Protein AF-A0A9E7K4R5-F1 (afdb_monomer_lite)

Sequence (535 aa):
MASSSKSHRPRSKRDDDSDEEGVRGGAASLPDLLHFCSRAETLISELLCLSDRVPPEFLNPHFESVLFDLRYFDSPSMFESRIEGNIRLEALEDQLRESCSAFMHRFFLLANGAVVYHMELLKYLNELQEGLYVQCTLDRVLDDECGRQLLAESIQLFGCLLLLVEHRMGGFLREKILVAYLRYTHCFDYPNIKQICSFCRAHRPISDKILDVSPLSLRSAIILIEKPEYILARFPFPKLVVDAIISRLRSDDLYDQACHYPDPQHRTVALSLQARYLYILLLYSTEFLHDGFVMREIVDRFFKDHWVVPIFLHYAVDLLASWDAYKEAKLSISSCHSPTLIRDRCHNHCSKVRHILSKIDLVLTGSVLTKDYVLDRFQNLLSLVRNCNVALRWLLLHRISIERKFREIVTSVGISEQVDDDCLLVLLLKTSQLEFKVKELIVELLENKEALWNEKKHGASECIEELSGHCSGSWASPCKTKNESLKDWFGKLSQEVCLLDHRRAGTSGRIIYRMISTLKDIEKFHQGRSYHPEG

pLDDT: mean 86.31, std 18.22, range [25.7, 98.62]

Structure (mmCIF, N/CA/C/O backbone):
data_AF-A0A9E7K4R5-F1
#
_entry.id   AF-A0A9E7K4R5-F1
#
loop_
_atom_site.group_PDB
_atom_site.id
_atom_site.type_symbol
_atom_site.label_atom_id
_atom_site.label_alt_id
_atom_site.label_comp_id
_atom_site.label_asym_id
_atom_site.label_entity_id
_atom_site.label_seq_id
_atom_site.pdbx_PDB_ins_code
_atom_site.Cartn_x
_atom_site.Cartn_y
_atom_site.Cartn_z
_atom_site.occupancy
_atom_site.B_iso_or_equiv
_atom_site.auth_seq_id
_atom_site.auth_comp_id
_atom_site.auth_asym_id
_atom_site.auth_atom_id
_atom_site.pdbx_PDB_model_num
ATOM 1 N N . MET A 1 1 ? -83.784 -5.265 12.828 1.00 33.12 1 MET A N 1
ATOM 2 C CA . MET A 1 1 ? -84.070 -6.717 12.842 1.00 33.12 1 MET A CA 1
ATOM 3 C C . MET A 1 1 ? -82.719 -7.418 12.957 1.00 33.12 1 MET A C 1
ATOM 5 O O . MET A 1 1 ? -81.919 -7.257 12.053 1.00 33.12 1 MET A O 1
ATOM 9 N N . ALA A 1 2 ? -82.272 -7.759 14.174 1.00 26.92 2 ALA A N 1
ATOM 10 C CA . ALA A 1 2 ? -82.292 -9.130 14.730 1.00 26.92 2 ALA A CA 1
ATOM 11 C C . ALA A 1 2 ? -81.612 -10.145 13.777 1.00 26.92 2 ALA A C 1
ATOM 13 O O . ALA A 1 2 ? -82.025 -10.228 12.633 1.00 26.92 2 ALA A O 1
ATOM 14 N N . SER A 1 3 ? -80.604 -10.956 14.117 1.00 26.20 3 SER A N 1
ATOM 15 C CA . SER A 1 3 ? -80.018 -11.367 15.399 1.00 26.20 3 SER A CA 1
ATOM 16 C C . SER A 1 3 ? -78.830 -12.332 15.152 1.00 26.20 3 SER A C 1
ATOM 18 O O . SER A 1 3 ? -78.913 -13.162 14.259 1.00 26.20 3 SER A O 1
ATOM 20 N N . SER A 1 4 ? -77.826 -12.285 16.039 1.00 27.25 4 SER A N 1
ATOM 21 C CA . SER A 1 4 ? -77.068 -13.411 16.646 1.00 27.25 4 SER A CA 1
ATOM 22 C C . SER A 1 4 ? -76.017 -14.262 15.876 1.00 27.25 4 SER A C 1
ATOM 24 O O . SER A 1 4 ? -76.333 -15.167 15.118 1.00 27.25 4 SER A O 1
ATOM 26 N N . SER A 1 5 ? -74.746 -14.010 16.240 1.00 27.89 5 SER A N 1
ATOM 27 C CA . SER A 1 5 ? -73.741 -14.879 16.917 1.00 27.89 5 SER A CA 1
ATOM 28 C C . SER A 1 5 ? -73.332 -16.288 16.413 1.00 27.89 5 SER A C 1
ATOM 30 O O . SER A 1 5 ? -74.129 -17.216 16.486 1.00 27.89 5 SER A O 1
ATOM 32 N N . LYS A 1 6 ? -72.009 -16.473 16.168 1.00 28.70 6 LYS A N 1
ATOM 33 C CA . LYS A 1 6 ? -71.034 -17.472 16.742 1.00 28.70 6 LYS A CA 1
ATOM 34 C C . LYS A 1 6 ? -69.851 -17.704 15.761 1.00 28.70 6 LYS A C 1
ATOM 36 O O . LYS A 1 6 ? -70.073 -18.061 14.618 1.00 28.70 6 LYS A O 1
ATOM 41 N N . SER A 1 7 ? -68.616 -17.281 16.068 1.00 28.72 7 SER A N 1
ATOM 42 C CA . SER A 1 7 ? -67.512 -18.020 16.739 1.00 28.72 7 SER A CA 1
ATOM 43 C C . SER A 1 7 ? -67.008 -19.289 16.020 1.00 28.72 7 SER A C 1
ATOM 45 O O . SER A 1 7 ? -67.707 -20.292 16.071 1.00 28.72 7 SER A O 1
ATOM 47 N N . HIS A 1 8 ? -65.771 -19.262 15.479 1.00 25.70 8 HIS A N 1
ATOM 48 C CA . HIS A 1 8 ? -64.691 -20.266 15.681 1.00 25.70 8 HIS A CA 1
ATOM 49 C C . HIS A 1 8 ? -63.391 -19.905 14.902 1.00 25.70 8 HIS A C 1
ATOM 51 O O . HIS A 1 8 ? -63.406 -19.722 13.689 1.00 25.70 8 HIS A O 1
ATOM 57 N N . ARG A 1 9 ? -62.249 -19.813 15.610 1.00 28.19 9 ARG A N 1
ATOM 58 C CA . ARG A 1 9 ? -60.859 -19.988 15.090 1.00 28.19 9 ARG A CA 1
ATOM 59 C C . ARG A 1 9 ? -60.558 -21.511 15.041 1.00 28.19 9 ARG A C 1
ATOM 61 O O . ARG A 1 9 ? -61.267 -22.204 15.768 1.00 28.19 9 ARG A O 1
ATOM 68 N N . PRO A 1 10 ? -59.541 -22.064 14.322 1.00 30.25 10 PRO A N 1
ATOM 69 C CA . PRO A 1 10 ? -58.204 -21.491 14.058 1.00 30.25 10 PRO A CA 1
ATOM 70 C C . PRO A 1 10 ? -57.603 -21.756 12.647 1.00 30.25 10 PRO A C 1
ATOM 72 O O . PRO A 1 10 ? -58.061 -22.611 11.899 1.00 30.25 10 PRO A O 1
ATOM 75 N N . ARG A 1 11 ? -56.520 -21.045 12.287 1.00 26.56 11 ARG A N 1
ATOM 76 C CA . ARG A 1 11 ? -55.648 -21.387 11.142 1.00 26.56 11 ARG A CA 1
ATOM 77 C C . ARG A 1 11 ? -54.424 -22.154 11.651 1.00 26.56 11 ARG A C 1
ATOM 79 O O . ARG A 1 11 ? -53.663 -21.600 12.441 1.00 26.56 11 ARG A O 1
ATOM 86 N N . SER A 1 12 ? -54.234 -23.389 11.182 1.00 27.08 12 SER A N 1
ATOM 87 C CA . SER A 1 12 ? -52.977 -24.138 11.292 1.00 27.08 12 SER A CA 1
ATOM 88 C C . SER A 1 12 ? -52.332 -24.316 9.915 1.00 27.08 12 SER A C 1
ATOM 90 O O . SER A 1 12 ? -53.032 -24.637 8.958 1.00 27.08 12 SER A O 1
ATOM 92 N N . LYS A 1 13 ? -51.009 -24.119 9.889 1.00 33.62 13 LYS A N 1
ATOM 93 C CA . LYS A 1 13 ? -49.960 -24.635 8.987 1.00 33.62 13 LYS A CA 1
ATOM 94 C C . LYS A 1 13 ? -50.365 -25.274 7.649 1.00 33.62 13 LYS A C 1
ATOM 96 O O . LYS A 1 13 ? -51.019 -26.314 7.651 1.00 33.62 13 LYS A O 1
ATOM 101 N N . ARG A 1 14 ? -49.771 -24.760 6.566 1.00 25.95 14 ARG A N 1
ATOM 102 C CA . ARG A 1 14 ? -49.049 -25.558 5.559 1.00 25.95 14 ARG A CA 1
ATOM 103 C C . ARG A 1 14 ? -47.817 -24.784 5.098 1.00 25.95 14 ARG A C 1
ATOM 105 O O . ARG A 1 14 ? -47.942 -23.619 4.727 1.00 25.95 14 ARG A O 1
ATOM 112 N N . ASP A 1 15 ? -46.682 -25.454 5.223 1.00 30.66 15 ASP A N 1
ATOM 113 C CA . ASP A 1 15 ? -45.460 -25.226 4.464 1.00 30.66 15 ASP A CA 1
ATOM 114 C C . ASP A 1 15 ? -45.739 -25.524 2.979 1.00 30.66 15 ASP A C 1
ATOM 116 O O . ASP A 1 15 ? -46.590 -26.368 2.691 1.00 30.66 15 ASP A O 1
ATOM 120 N N . ASP A 1 16 ? -45.084 -24.797 2.077 1.00 28.03 16 ASP A N 1
ATOM 121 C CA . ASP A 1 16 ? -44.439 -25.353 0.878 1.00 28.03 16 ASP A CA 1
ATOM 122 C C . ASP A 1 16 ? -43.730 -24.221 0.119 1.00 28.03 16 ASP A C 1
ATOM 124 O O . ASP A 1 16 ? -44.355 -23.318 -0.439 1.00 28.03 16 ASP A O 1
ATOM 128 N N . ASP A 1 17 ? -42.404 -24.263 0.237 1.00 34.12 17 ASP A N 1
ATOM 129 C CA . ASP A 1 17 ? -41.385 -24.030 -0.784 1.00 34.12 17 ASP A CA 1
ATOM 130 C C . ASP A 1 17 ? -41.803 -23.292 -2.064 1.00 34.12 17 ASP A C 1
ATOM 132 O O . ASP A 1 17 ? -42.480 -23.824 -2.945 1.00 34.12 17 ASP A O 1
ATOM 136 N N . SER A 1 18 ? -41.256 -22.087 -2.217 1.00 29.83 18 SER A N 1
ATOM 137 C CA . SER A 1 18 ? -41.030 -21.482 -3.526 1.00 29.83 18 SER A CA 1
ATOM 138 C C . SER A 1 18 ? -39.780 -20.598 -3.476 1.00 29.83 18 SER A C 1
ATOM 140 O O . SER A 1 18 ? -39.828 -19.453 -3.025 1.00 29.83 18 SER A O 1
ATOM 142 N N . ASP A 1 19 ? -38.680 -21.202 -3.925 1.00 31.92 19 ASP A N 1
ATOM 143 C CA . ASP A 1 19 ? -37.613 -20.624 -4.746 1.00 31.92 19 ASP A CA 1
ATOM 144 C C . ASP A 1 19 ? -36.792 -19.449 -4.181 1.00 31.92 19 ASP A C 1
ATOM 146 O O . ASP A 1 19 ? -36.847 -18.312 -4.654 1.00 31.92 19 ASP A O 1
ATOM 150 N N . GLU A 1 20 ? -35.885 -19.772 -3.253 1.00 32.44 20 GLU A N 1
ATOM 151 C CA . GLU A 1 20 ? -34.624 -19.040 -3.062 1.00 32.44 20 GLU A CA 1
ATOM 152 C C . GLU A 1 20 ? -33.594 -19.422 -4.154 1.00 32.44 20 GLU A C 1
ATOM 154 O O . GLU A 1 20 ? -32.567 -20.035 -3.878 1.00 32.44 20 GLU A O 1
ATOM 159 N N . GLU A 1 21 ? -33.829 -19.046 -5.415 1.00 31.00 21 GLU A N 1
ATOM 160 C CA . GLU A 1 21 ? -32.814 -19.158 -6.491 1.00 31.00 21 GLU A CA 1
ATOM 161 C C . GLU A 1 21 ? -32.497 -17.812 -7.177 1.00 31.00 21 GLU A C 1
ATOM 163 O O . GLU A 1 21 ? -31.990 -17.750 -8.293 1.00 31.00 21 GLU A O 1
ATOM 168 N N . GLY A 1 22 ? -32.730 -16.692 -6.483 1.00 31.98 22 GLY A N 1
ATOM 169 C CA . GLY A 1 22 ? -32.529 -15.343 -7.034 1.00 31.98 22 GLY A CA 1
ATOM 170 C C . GLY A 1 22 ? -31.204 -14.628 -6.720 1.00 31.98 22 GLY A C 1
ATOM 171 O O . GLY A 1 22 ? -31.008 -13.524 -7.219 1.00 31.98 22 GLY A O 1
ATOM 172 N N . VAL A 1 23 ? -30.299 -15.175 -5.892 1.00 36.19 23 VAL A N 1
ATOM 173 C CA . VAL A 1 23 ? -29.215 -14.360 -5.269 1.00 36.19 23 VAL A CA 1
ATOM 174 C C . VAL A 1 23 ? -27.778 -14.791 -5.632 1.00 36.19 23 VAL A C 1
ATOM 176 O O . VAL A 1 23 ? -26.814 -14.138 -5.250 1.00 36.19 23 VAL A O 1
ATOM 179 N N . ARG A 1 24 ? -27.566 -15.829 -6.450 1.00 36.72 24 ARG A N 1
ATOM 180 C CA . ARG A 1 24 ? -26.204 -16.338 -6.757 1.00 36.72 24 ARG A CA 1
ATOM 181 C C . ARG A 1 24 ? -25.500 -15.730 -7.984 1.00 36.72 24 ARG A C 1
ATOM 183 O O . ARG A 1 24 ? -24.542 -16.311 -8.479 1.00 36.72 24 ARG A O 1
ATOM 190 N N . GLY A 1 25 ? -25.914 -14.552 -8.453 1.00 40.31 25 GLY A N 1
ATOM 191 C CA . GLY A 1 25 ? -25.295 -13.886 -9.613 1.00 40.31 25 GLY A CA 1
ATOM 192 C C . GLY A 1 25 ? -24.041 -13.043 -9.321 1.00 40.31 25 GLY A C 1
ATOM 193 O O . GLY A 1 25 ? -23.308 -12.723 -10.249 1.00 40.31 25 GLY A O 1
ATOM 194 N N . GLY A 1 26 ? -23.775 -12.677 -8.059 1.00 42.78 26 GLY A N 1
ATOM 195 C CA . GLY A 1 26 ? -22.665 -11.772 -7.696 1.00 42.78 26 GLY A CA 1
ATOM 196 C C . GLY A 1 26 ? -21.282 -12.430 -7.579 1.00 42.78 26 GLY A C 1
ATOM 197 O O . GLY A 1 26 ? -20.271 -11.742 -7.515 1.00 42.78 26 GLY A O 1
ATOM 198 N N . ALA A 1 27 ? -21.211 -13.763 -7.563 1.00 48.91 27 ALA A N 1
ATOM 199 C CA . ALA A 1 27 ? -19.987 -14.483 -7.202 1.00 48.91 27 ALA A CA 1
ATOM 200 C C . ALA A 1 27 ? -19.004 -14.721 -8.364 1.00 48.91 27 ALA A C 1
ATOM 202 O O . ALA A 1 27 ? -17.893 -15.178 -8.116 1.00 48.91 27 ALA A O 1
ATOM 203 N N . ALA A 1 28 ? -19.383 -14.453 -9.618 1.00 56.19 28 ALA A N 1
ATOM 204 C CA . ALA A 1 28 ? -18.569 -14.848 -10.772 1.00 56.19 28 ALA A CA 1
ATOM 205 C C . ALA A 1 28 ? -17.302 -13.988 -10.961 1.00 56.19 28 ALA A C 1
ATOM 207 O O . ALA A 1 28 ? -16.273 -14.518 -11.360 1.00 56.19 28 ALA A O 1
ATOM 208 N N . SER A 1 29 ? -17.342 -12.692 -10.629 1.00 68.62 29 SER A N 1
ATOM 209 C CA . SER A 1 29 ? -16.218 -11.759 -10.837 1.00 68.62 29 SER A CA 1
ATOM 210 C C . SER A 1 29 ? -15.193 -11.728 -9.697 1.00 68.62 29 SER A C 1
ATOM 212 O O . SER A 1 29 ? -14.057 -11.299 -9.894 1.00 68.62 29 SER A O 1
ATOM 214 N N . LEU A 1 30 ? -15.574 -12.159 -8.489 1.00 83.88 30 LEU A N 1
ATOM 215 C CA . LEU A 1 30 ? -14.712 -12.081 -7.301 1.00 83.88 30 LEU A CA 1
ATOM 216 C C . LEU A 1 30 ? -13.469 -12.990 -7.379 1.00 83.88 30 LEU A C 1
ATOM 218 O O . LEU A 1 30 ? -12.381 -12.507 -7.057 1.00 83.88 30 LEU A O 1
ATOM 222 N N . PRO A 1 31 ? -13.566 -14.263 -7.820 1.00 89.88 31 PRO A N 1
ATOM 223 C CA . PRO A 1 31 ? -12.397 -15.133 -7.945 1.00 89.88 31 PRO A CA 1
ATOM 224 C C . PRO A 1 31 ? -11.361 -14.602 -8.941 1.00 89.88 31 PRO A C 1
ATOM 226 O O . PRO A 1 31 ? -10.164 -14.661 -8.662 1.00 89.88 31 PRO A O 1
ATOM 229 N N . ASP A 1 32 ? -11.813 -14.041 -10.065 1.00 91.38 32 ASP A N 1
ATOM 230 C CA . ASP A 1 32 ? -10.932 -13.494 -11.101 1.00 91.38 32 ASP A CA 1
ATOM 231 C C . ASP A 1 32 ? -10.198 -12.244 -10.605 1.00 91.38 32 ASP A C 1
ATOM 233 O O . ASP A 1 32 ? -8.980 -12.138 -10.757 1.00 91.38 32 ASP A O 1
ATOM 237 N N . LEU A 1 33 ? -10.906 -11.326 -9.938 1.00 95.12 33 LEU A N 1
ATOM 238 C CA . LEU A 1 33 ? -10.295 -10.147 -9.318 1.00 95.12 33 LEU A CA 1
ATOM 239 C C . LEU A 1 33 ? -9.278 -10.520 -8.230 1.00 95.12 33 LEU A C 1
ATOM 241 O O . LEU A 1 33 ? -8.179 -9.968 -8.200 1.00 95.12 33 LEU A O 1
ATOM 245 N N . LEU A 1 34 ? -9.595 -11.501 -7.382 1.00 96.12 34 LEU A N 1
ATOM 246 C CA . LEU A 1 34 ? -8.659 -12.013 -6.378 1.00 96.12 34 LEU A CA 1
ATOM 247 C C . LEU A 1 34 ? -7.413 -12.645 -7.028 1.00 96.12 34 LEU A C 1
ATOM 249 O O . LEU A 1 34 ? -6.282 -12.456 -6.565 1.00 96.12 34 LEU A O 1
ATOM 253 N N . HIS A 1 35 ? -7.602 -13.374 -8.129 1.00 96.62 35 HIS A N 1
ATOM 254 C CA . HIS A 1 35 ? -6.508 -13.934 -8.916 1.00 96.62 35 HIS A CA 1
ATOM 255 C C . HIS A 1 35 ? -5.630 -12.840 -9.546 1.00 96.62 35 HIS A C 1
ATOM 257 O O . HIS A 1 35 ? -4.405 -12.977 -9.562 1.00 96.62 35 HIS A O 1
ATOM 263 N N . PHE A 1 36 ? -6.208 -11.721 -9.996 1.00 98.06 36 PHE A N 1
ATOM 264 C CA . PHE A 1 36 ? -5.421 -10.560 -10.412 1.00 98.06 36 PHE A CA 1
ATOM 265 C C . PHE A 1 36 ? -4.602 -9.989 -9.242 1.00 98.06 36 PHE A C 1
ATOM 267 O O . PHE A 1 36 ? -3.378 -9.907 -9.352 1.00 98.06 36 PHE A O 1
ATOM 274 N N . CYS A 1 37 ? -5.215 -9.682 -8.096 1.00 97.94 37 CYS A N 1
ATOM 275 C CA . CYS A 1 37 ? -4.479 -9.126 -6.952 1.00 97.94 37 CYS A CA 1
ATOM 276 C C . CYS A 1 37 ? -3.293 -10.018 -6.533 1.00 97.94 37 CYS A C 1
ATOM 278 O O . CYS A 1 37 ? -2.153 -9.554 -6.478 1.00 97.94 37 CYS A O 1
ATOM 280 N N . SER A 1 38 ? -3.527 -11.323 -6.356 1.00 97.75 38 SER A N 1
ATOM 281 C CA . SER A 1 38 ? -2.472 -12.286 -5.990 1.00 97.75 38 SER A CA 1
ATOM 282 C C . SER A 1 38 ? -1.348 -12.400 -7.034 1.00 97.75 38 SER A C 1
ATOM 284 O O . SER A 1 38 ? -0.163 -12.482 -6.685 1.00 97.75 38 SER A O 1
ATOM 286 N N . ARG A 1 39 ? -1.676 -12.361 -8.334 1.00 98.19 39 ARG A N 1
ATOM 287 C CA . ARG A 1 39 ? -0.668 -12.341 -9.408 1.00 98.19 39 ARG A CA 1
ATOM 288 C C . ARG A 1 39 ? 0.153 -11.061 -9.400 1.00 98.19 39 ARG A C 1
ATOM 290 O O . ARG A 1 39 ? 1.368 -11.137 -9.578 1.00 98.19 39 ARG A O 1
ATOM 297 N N . ALA A 1 40 ? -0.470 -9.908 -9.174 1.00 98.31 40 ALA A N 1
ATOM 298 C CA . ALA A 1 40 ? 0.238 -8.636 -9.092 1.00 98.31 40 ALA A CA 1
ATOM 299 C C . ALA A 1 40 ? 1.231 -8.623 -7.917 1.00 98.31 40 ALA A C 1
ATOM 301 O O . ALA A 1 40 ? 2.392 -8.258 -8.099 1.00 98.31 40 ALA A O 1
ATOM 302 N N . GLU A 1 41 ? 0.830 -9.110 -6.741 1.00 97.75 41 GLU A N 1
ATOM 303 C CA . GLU A 1 41 ? 1.722 -9.253 -5.581 1.00 97.75 41 GLU A CA 1
ATOM 304 C C . GLU A 1 41 ? 2.883 -10.223 -5.842 1.00 97.75 41 GLU A C 1
ATOM 306 O O . GLU A 1 41 ? 4.021 -9.960 -5.440 1.00 97.75 41 GLU A O 1
ATOM 311 N N . THR A 1 42 ? 2.627 -11.318 -6.565 1.00 98.25 42 THR A N 1
ATOM 312 C CA . THR A 1 42 ? 3.667 -12.271 -6.985 1.00 98.25 42 THR A CA 1
ATOM 313 C C . THR A 1 42 ? 4.682 -11.606 -7.917 1.00 98.25 42 THR A C 1
ATOM 315 O O . THR A 1 42 ? 5.889 -11.752 -7.719 1.00 98.25 42 THR A O 1
ATOM 318 N N . LEU A 1 43 ? 4.214 -10.822 -8.894 1.00 98.62 43 LEU A N 1
ATOM 319 C CA . LEU A 1 43 ? 5.079 -10.066 -9.805 1.00 98.62 43 LEU A CA 1
ATOM 320 C C . LEU A 1 43 ? 5.913 -9.020 -9.059 1.00 98.62 43 LEU A C 1
ATOM 322 O O . LEU A 1 43 ? 7.114 -8.912 -9.302 1.00 98.62 43 LEU A O 1
ATOM 326 N N . ILE A 1 44 ? 5.311 -8.278 -8.124 1.00 98.25 44 ILE A N 1
ATOM 327 C CA . ILE A 1 44 ? 6.043 -7.310 -7.295 1.00 98.25 44 ILE A CA 1
ATOM 328 C C . ILE A 1 44 ? 7.098 -8.032 -6.448 1.00 98.25 44 ILE A C 1
ATOM 330 O O . ILE A 1 44 ? 8.235 -7.575 -6.359 1.00 98.25 44 ILE A O 1
ATOM 334 N N . SER A 1 45 ? 6.761 -9.179 -5.863 1.00 97.44 45 SER A N 1
ATOM 335 C CA . SER A 1 45 ? 7.696 -9.960 -5.045 1.00 97.44 45 SER A CA 1
ATOM 336 C C . SER A 1 45 ? 8.891 -10.467 -5.859 1.00 97.44 45 SER A C 1
ATOM 338 O O . SER A 1 45 ? 10.038 -10.329 -5.423 1.00 97.44 45 SER A O 1
ATOM 340 N N . GLU A 1 46 ? 8.648 -10.994 -7.063 1.00 98.00 46 GLU A N 1
ATOM 341 C CA . GLU A 1 46 ? 9.709 -11.435 -7.977 1.00 98.00 46 GLU A CA 1
ATOM 342 C C . GLU A 1 46 ? 10.576 -10.257 -8.444 1.00 98.00 46 GLU A C 1
ATOM 344 O O . GLU A 1 46 ? 11.804 -10.359 -8.439 1.00 98.00 46 GLU A O 1
ATOM 349 N N . LEU A 1 47 ? 9.966 -9.109 -8.760 1.00 97.62 47 LEU A N 1
ATOM 350 C CA . LEU A 1 47 ? 10.688 -7.873 -9.065 1.00 97.62 47 LEU A CA 1
ATOM 351 C C . LEU A 1 47 ? 11.632 -7.478 -7.929 1.00 97.62 47 LEU A C 1
ATOM 353 O O . LEU A 1 47 ? 12.814 -7.227 -8.166 1.00 97.62 47 LEU A O 1
ATOM 357 N N . LEU A 1 48 ? 11.128 -7.415 -6.696 1.00 95.00 48 LEU A N 1
ATOM 358 C CA . LEU A 1 48 ? 11.946 -7.027 -5.552 1.00 95.00 48 LEU A CA 1
ATOM 359 C C . LEU A 1 48 ? 13.114 -8.005 -5.368 1.00 95.00 48 LEU A C 1
ATOM 361 O O . LEU A 1 48 ? 14.254 -7.559 -5.228 1.00 95.00 48 LEU A O 1
ATOM 365 N N . CYS A 1 49 ? 12.860 -9.312 -5.501 1.00 95.19 49 CYS A N 1
ATOM 366 C CA . CYS A 1 49 ? 13.889 -10.351 -5.444 1.00 95.19 49 CYS A CA 1
ATOM 367 C C . CYS A 1 49 ? 14.976 -10.174 -6.518 1.00 95.19 49 CYS A C 1
ATOM 369 O O . CYS A 1 49 ? 16.167 -10.233 -6.204 1.00 95.19 49 CYS A O 1
ATOM 371 N N . LEU A 1 50 ? 14.584 -9.937 -7.775 1.00 96.25 50 LEU A N 1
ATOM 372 C CA . LEU A 1 50 ? 15.521 -9.733 -8.883 1.00 96.25 50 LEU A CA 1
ATOM 373 C C . LEU A 1 50 ? 16.303 -8.423 -8.737 1.00 96.25 50 LEU A C 1
ATOM 375 O O . LEU A 1 50 ? 17.507 -8.404 -8.985 1.00 96.25 50 LEU A O 1
ATOM 379 N N . SER A 1 51 ? 15.665 -7.352 -8.260 1.00 93.94 51 SER A N 1
ATOM 380 C CA . SER A 1 51 ? 16.322 -6.052 -8.059 1.00 93.94 51 SER A CA 1
ATOM 381 C C . SER A 1 51 ? 17.449 -6.089 -7.017 1.00 93.94 51 SER A C 1
ATOM 383 O O . SER A 1 51 ? 18.418 -5.331 -7.097 1.00 93.94 51 SER A O 1
ATOM 385 N N . ASP A 1 52 ? 17.359 -6.990 -6.036 1.00 91.19 52 ASP A N 1
ATOM 386 C CA . ASP A 1 52 ? 18.408 -7.191 -5.033 1.00 91.19 52 ASP A CA 1
ATOM 387 C C . ASP A 1 52 ? 19.540 -8.104 -5.511 1.00 91.19 52 ASP A C 1
ATOM 389 O O . ASP A 1 52 ? 20.600 -8.136 -4.888 1.00 91.19 52 ASP A O 1
ATOM 393 N N . ARG A 1 53 ? 19.351 -8.807 -6.633 1.00 94.12 53 ARG A N 1
ATOM 394 C CA . ARG A 1 53 ? 20.263 -9.843 -7.140 1.00 94.12 53 ARG A CA 1
ATOM 395 C C . ARG A 1 53 ? 20.731 -9.588 -8.572 1.00 94.12 53 ARG A C 1
ATOM 397 O O . ARG A 1 53 ? 21.065 -10.537 -9.274 1.00 94.12 53 ARG A O 1
ATOM 404 N N . VAL A 1 54 ? 20.742 -8.325 -9.004 1.00 94.00 54 VAL A N 1
ATOM 405 C CA . VAL A 1 54 ? 21.285 -7.938 -10.314 1.00 94.00 54 VAL A CA 1
ATOM 406 C C . VAL A 1 54 ? 22.746 -8.403 -10.401 1.00 94.00 54 VAL A C 1
ATOM 408 O O . VAL A 1 54 ? 23.541 -7.999 -9.546 1.00 94.00 54 VAL A O 1
ATOM 411 N N . PRO A 1 55 ? 23.113 -9.236 -11.395 1.00 95.62 55 PRO A N 1
ATOM 412 C CA . PRO A 1 55 ? 24.481 -9.713 -11.538 1.00 95.62 55 PRO A CA 1
ATOM 413 C C . PRO A 1 55 ? 25.464 -8.549 -11.739 1.00 95.62 55 PRO A C 1
ATOM 415 O O . PRO A 1 55 ? 25.146 -7.604 -12.473 1.00 95.62 55 PRO A O 1
ATOM 418 N N . PRO A 1 56 ? 26.650 -8.585 -11.101 1.00 92.75 56 PRO A N 1
ATOM 419 C CA . PRO A 1 56 ? 27.632 -7.505 -11.186 1.00 92.75 56 PRO A CA 1
ATOM 420 C C . PRO A 1 56 ? 28.126 -7.248 -12.615 1.00 92.75 56 PRO A C 1
ATOM 422 O O . PRO A 1 56 ? 28.555 -6.136 -12.913 1.00 92.75 56 PRO A O 1
ATOM 425 N N . GLU A 1 57 ? 28.034 -8.229 -13.512 1.00 94.62 57 GLU A N 1
ATOM 426 C CA . GLU A 1 57 ? 28.376 -8.120 -14.930 1.00 94.62 57 GLU A CA 1
ATOM 427 C C . GLU A 1 57 ? 27.585 -7.006 -15.625 1.00 94.62 57 GLU A C 1
ATOM 429 O O . GLU A 1 57 ? 28.162 -6.244 -16.392 1.00 94.62 57 GLU A O 1
ATOM 434 N N . PHE A 1 58 ? 26.305 -6.817 -15.286 1.00 92.69 58 PHE A N 1
ATOM 435 C CA . PHE A 1 58 ? 25.481 -5.739 -15.852 1.00 92.69 58 PHE A CA 1
ATOM 436 C C . PHE A 1 58 ? 25.822 -4.341 -15.318 1.00 92.69 58 PHE A C 1
ATOM 438 O O . PHE A 1 58 ? 25.342 -3.342 -15.856 1.00 92.69 58 PHE A O 1
ATOM 445 N N . LEU A 1 59 ? 26.616 -4.258 -14.248 1.00 88.69 59 LEU A N 1
ATOM 446 C CA . LEU A 1 59 ? 27.058 -3.005 -13.629 1.00 88.69 59 LEU A CA 1
ATOM 447 C C . LEU A 1 59 ? 28.536 -2.710 -13.910 1.00 88.69 59 LEU A C 1
ATOM 449 O O . LEU A 1 59 ? 29.005 -1.601 -13.658 1.00 88.69 59 LEU A O 1
ATOM 453 N N . ASN A 1 60 ? 29.280 -3.698 -14.405 1.00 90.44 60 ASN A N 1
ATOM 454 C CA . ASN A 1 60 ? 30.708 -3.597 -14.633 1.00 90.44 60 ASN A CA 1
ATOM 455 C C . ASN A 1 60 ? 30.987 -3.020 -16.035 1.00 90.44 60 ASN A C 1
ATOM 457 O O . ASN A 1 60 ? 30.621 -3.652 -17.029 1.00 90.44 60 ASN A O 1
ATOM 461 N N . PRO A 1 61 ? 31.713 -1.887 -16.147 1.00 90.88 61 PRO A N 1
ATOM 462 C CA . PRO A 1 61 ? 32.067 -1.282 -17.434 1.00 90.88 61 PRO A CA 1
ATOM 463 C C . PRO A 1 61 ? 32.801 -2.221 -18.399 1.00 90.88 61 PRO A C 1
ATOM 465 O O . PRO A 1 61 ? 32.798 -1.981 -19.602 1.00 90.88 61 PRO A O 1
ATOM 468 N N . HIS A 1 62 ? 33.426 -3.289 -17.893 1.00 91.88 62 HIS A N 1
ATOM 469 C CA . HIS A 1 62 ? 34.077 -4.300 -18.718 1.00 91.88 62 HIS A CA 1
ATOM 470 C C . HIS A 1 62 ? 33.118 -4.972 -19.710 1.00 91.88 62 HIS A C 1
ATOM 472 O O . HIS A 1 62 ? 33.509 -5.192 -20.851 1.00 91.88 62 HIS A O 1
ATOM 478 N N . PHE A 1 63 ? 31.873 -5.247 -19.301 1.00 92.50 63 PHE A N 1
ATOM 479 C CA . PHE A 1 63 ? 30.858 -5.908 -20.132 1.00 92.50 63 PHE A CA 1
ATOM 480 C C . PHE A 1 63 ? 30.069 -4.929 -21.012 1.00 92.50 63 PHE A C 1
ATOM 482 O O . PHE A 1 63 ? 29.273 -5.353 -21.847 1.00 92.50 63 PHE A O 1
ATOM 489 N N . GLU A 1 64 ? 30.298 -3.620 -20.882 1.00 91.56 64 GLU A N 1
ATOM 490 C CA . GLU A 1 64 ? 29.525 -2.590 -21.585 1.00 91.56 64 GLU A CA 1
ATOM 491 C C . GLU A 1 64 ? 29.577 -2.745 -23.113 1.00 91.56 64 GLU A C 1
ATOM 493 O O . GLU A 1 64 ? 28.606 -2.445 -23.801 1.00 91.56 64 GLU A O 1
ATOM 498 N N . SER A 1 65 ? 30.682 -3.258 -23.661 1.00 91.62 65 SER A N 1
ATOM 499 C CA . SER A 1 65 ? 30.853 -3.444 -25.107 1.00 91.62 65 SER A CA 1
ATOM 500 C C . SER A 1 65 ? 29.984 -4.548 -25.715 1.00 91.62 65 SER A C 1
ATOM 502 O O . SER A 1 65 ? 29.791 -4.536 -26.929 1.00 91.62 65 SER A O 1
ATOM 504 N N . VAL A 1 66 ? 29.478 -5.482 -24.901 1.00 93.31 66 VAL A N 1
ATOM 505 C CA . VAL A 1 66 ? 28.596 -6.588 -25.332 1.00 93.31 66 VAL A CA 1
ATOM 506 C C . VAL A 1 66 ? 27.151 -6.424 -24.837 1.00 93.31 66 VAL A C 1
ATOM 508 O O . VAL A 1 66 ? 26.279 -7.225 -25.166 1.00 93.31 66 VAL A O 1
ATOM 511 N N . LEU A 1 67 ? 26.876 -5.375 -24.055 1.00 94.81 67 LEU A N 1
ATOM 512 C CA . LEU A 1 67 ? 25.550 -5.057 -23.532 1.00 94.81 67 LEU A CA 1
ATOM 513 C C . LEU A 1 67 ? 24.886 -3.974 -24.383 1.00 94.81 67 LEU A C 1
ATOM 515 O O . LEU A 1 67 ? 25.242 -2.798 -24.324 1.00 94.81 67 LEU A O 1
ATOM 519 N N . PHE A 1 68 ? 23.872 -4.368 -25.146 1.00 95.19 68 PHE A N 1
ATOM 520 C CA . PHE A 1 68 ? 23.132 -3.463 -26.023 1.00 95.19 68 PHE A CA 1
ATOM 521 C C . PHE A 1 68 ? 21.779 -3.085 -25.432 1.00 95.19 68 PHE A C 1
ATOM 523 O O . PHE A 1 68 ? 21.173 -3.860 -24.704 1.00 95.19 68 PHE A O 1
ATOM 530 N N . ASP A 1 69 ? 21.307 -1.882 -25.743 1.00 94.44 69 ASP A N 1
ATOM 531 C CA . ASP A 1 69 ? 19.991 -1.399 -25.330 1.00 94.44 69 ASP A CA 1
ATOM 532 C C . ASP A 1 69 ? 18.941 -1.627 -26.431 1.00 94.44 69 ASP A C 1
ATOM 534 O O . ASP A 1 69 ? 19.223 -2.261 -27.451 1.00 94.44 69 ASP A O 1
ATOM 538 N N . LEU A 1 70 ? 17.718 -1.111 -26.255 1.00 95.44 70 LEU A N 1
ATOM 539 C CA . LEU A 1 70 ? 16.623 -1.376 -27.200 1.00 95.44 70 LEU A CA 1
ATOM 540 C C . LEU A 1 70 ? 16.898 -0.901 -28.637 1.00 95.44 70 LEU A C 1
ATOM 542 O O . LEU A 1 70 ? 16.220 -1.375 -29.548 1.00 95.44 70 LEU A O 1
ATOM 546 N N . ARG A 1 71 ? 17.895 -0.029 -28.869 1.00 94.25 71 ARG A N 1
ATOM 547 C CA . ARG A 1 71 ? 18.315 0.378 -30.226 1.00 94.25 71 ARG A CA 1
ATOM 548 C C . ARG A 1 71 ? 18.850 -0.796 -31.045 1.00 94.25 71 ARG A C 1
ATOM 550 O O . ARG A 1 71 ? 18.901 -0.708 -32.270 1.00 94.25 71 ARG A O 1
ATOM 557 N N . TYR A 1 72 ? 19.223 -1.895 -30.387 1.00 94.69 72 TYR A N 1
ATOM 558 C CA . TYR A 1 72 ? 19.573 -3.152 -31.040 1.00 94.69 72 TYR A CA 1
ATOM 559 C C . TYR A 1 72 ? 18.506 -3.590 -32.049 1.00 94.69 72 TYR A C 1
ATOM 561 O O . TYR A 1 72 ? 18.840 -3.952 -33.173 1.00 94.69 72 TYR A O 1
ATOM 569 N N . PHE A 1 73 ? 17.222 -3.483 -31.692 1.00 92.12 73 PHE A N 1
ATOM 570 C CA . PHE A 1 73 ? 16.121 -3.924 -32.554 1.00 92.12 73 PHE A CA 1
ATOM 571 C C . PHE A 1 73 ? 15.949 -3.080 -33.818 1.00 92.12 73 PHE A C 1
ATOM 573 O O . PHE A 1 73 ? 15.387 -3.571 -34.794 1.00 92.12 73 PHE A O 1
ATOM 580 N N . ASP A 1 74 ? 16.449 -1.843 -33.827 1.00 92.69 74 ASP A N 1
ATOM 581 C CA . ASP A 1 74 ? 16.385 -0.973 -35.002 1.00 92.69 74 ASP A CA 1
ATOM 582 C C . ASP A 1 74 ? 17.424 -1.376 -36.059 1.00 92.69 74 ASP A C 1
ATOM 584 O O . ASP A 1 74 ? 17.223 -1.155 -37.253 1.00 92.69 74 ASP A O 1
ATOM 588 N N . SER A 1 75 ? 18.560 -1.946 -35.637 1.00 92.75 75 SER A N 1
ATOM 589 C CA . SER A 1 75 ? 19.661 -2.289 -36.545 1.00 92.75 75 SER A CA 1
ATOM 590 C C . SER A 1 75 ? 20.558 -3.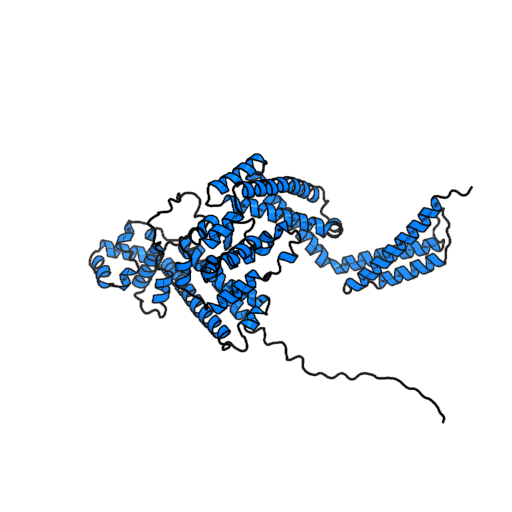431 -36.029 1.00 92.75 75 SER A C 1
ATOM 592 O O . SER A 1 75 ? 21.746 -3.203 -35.798 1.00 92.75 75 SER A O 1
ATOM 594 N N . PRO A 1 76 ? 20.052 -4.678 -35.894 1.00 92.44 76 PRO A N 1
ATOM 595 C CA . PRO A 1 76 ? 20.799 -5.778 -35.268 1.00 92.44 76 PRO A CA 1
ATOM 596 C C . PRO A 1 76 ? 22.175 -6.031 -35.898 1.00 92.44 76 PRO A C 1
ATOM 598 O O . PRO A 1 76 ? 23.172 -6.154 -35.191 1.00 92.44 76 PRO A O 1
ATOM 601 N N . SER A 1 77 ? 22.260 -6.000 -37.233 1.00 91.50 77 SER A N 1
ATOM 602 C CA . SER A 1 77 ? 23.504 -6.236 -37.980 1.00 91.50 77 SER A CA 1
ATOM 603 C C . SER A 1 77 ? 24.635 -5.269 -37.616 1.00 91.50 77 SER A C 1
ATOM 605 O O . SER A 1 77 ? 25.792 -5.674 -37.581 1.00 91.50 77 SER A O 1
ATOM 607 N N . MET A 1 78 ? 24.315 -4.010 -37.295 1.00 92.06 78 MET A N 1
ATOM 608 C CA . MET A 1 78 ? 25.297 -2.992 -36.892 1.00 92.06 78 MET A CA 1
ATOM 609 C C . MET A 1 78 ? 25.901 -3.249 -35.508 1.00 92.06 78 MET A C 1
ATOM 611 O O . MET A 1 78 ? 26.957 -2.694 -35.185 1.00 92.06 78 MET A O 1
ATOM 615 N N . PHE A 1 79 ? 25.199 -4.004 -34.663 1.00 91.50 79 PHE A N 1
ATOM 616 C CA . PHE A 1 79 ? 25.664 -4.392 -33.337 1.00 91.50 79 PHE A CA 1
ATOM 617 C C . PHE A 1 79 ? 26.409 -5.724 -33.393 1.00 91.50 79 PHE A C 1
ATOM 619 O O . PHE A 1 79 ? 27.512 -5.798 -32.856 1.00 91.50 79 PHE A O 1
ATOM 626 N N . GLU A 1 80 ? 25.871 -6.723 -34.102 1.00 92.75 80 GLU A N 1
ATOM 627 C CA . GLU A 1 80 ? 26.519 -8.037 -34.237 1.00 92.75 80 GLU A CA 1
ATOM 628 C C . GLU A 1 80 ? 27.878 -7.936 -34.937 1.00 92.75 80 GLU A C 1
ATOM 630 O O . GLU A 1 80 ? 28.861 -8.483 -34.443 1.00 92.75 80 GLU A O 1
ATOM 635 N N . SER A 1 81 ? 28.009 -7.102 -35.979 1.00 91.88 81 SER A N 1
ATOM 636 C CA . SER A 1 81 ? 29.288 -6.903 -36.678 1.00 91.88 81 SER A CA 1
ATOM 637 C C . SER A 1 81 ? 30.408 -6.320 -35.801 1.00 91.88 81 SER A C 1
ATOM 639 O O . SER A 1 81 ? 31.554 -6.242 -36.238 1.00 91.88 81 SER A O 1
ATOM 641 N N . ARG A 1 82 ? 30.092 -5.805 -34.603 1.00 89.81 82 ARG A N 1
ATOM 642 C CA . ARG A 1 82 ? 31.094 -5.310 -33.641 1.00 89.81 82 ARG A CA 1
ATOM 643 C C . ARG A 1 82 ? 31.709 -6.442 -32.830 1.00 89.81 82 ARG A C 1
ATOM 645 O O . ARG A 1 82 ? 32.834 -6.288 -32.359 1.00 89.81 82 ARG A O 1
ATOM 652 N N . ILE A 1 83 ? 30.949 -7.513 -32.626 1.00 90.62 83 ILE A N 1
ATOM 653 C CA . ILE A 1 83 ? 31.350 -8.687 -31.854 1.00 90.62 83 ILE A CA 1
ATOM 654 C C . ILE A 1 83 ? 31.949 -9.728 -32.795 1.00 90.62 83 ILE A C 1
ATOM 656 O O . ILE A 1 83 ? 33.033 -10.232 -32.511 1.00 90.62 83 ILE A O 1
ATOM 660 N N . GLU A 1 84 ? 31.290 -9.984 -33.929 1.00 90.75 84 GLU A N 1
ATOM 661 C CA . GLU A 1 84 ? 31.710 -10.974 -34.920 1.00 90.75 84 GLU A CA 1
ATOM 662 C C . GLU A 1 84 ? 33.167 -10.761 -35.362 1.00 90.75 84 GLU A C 1
ATOM 664 O O . GLU A 1 84 ? 33.553 -9.699 -35.859 1.00 90.75 84 GLU A O 1
ATOM 669 N N . GLY A 1 85 ? 33.995 -11.791 -35.180 1.00 87.69 85 GLY A N 1
ATOM 670 C CA . GLY A 1 85 ? 35.409 -11.774 -35.553 1.00 87.69 85 GLY A CA 1
ATOM 671 C C . GLY A 1 85 ? 36.331 -11.146 -34.504 1.00 87.69 85 GLY A C 1
ATOM 672 O O . GLY A 1 85 ? 37.551 -11.129 -34.695 1.00 87.69 85 GLY A O 1
ATOM 673 N N . ASN A 1 86 ? 35.793 -10.663 -33.379 1.00 94.00 86 ASN A N 1
ATOM 674 C CA . ASN A 1 86 ? 36.573 -10.209 -32.235 1.00 94.00 86 ASN A CA 1
ATOM 675 C C . ASN A 1 86 ? 36.536 -11.247 -31.107 1.00 94.00 86 ASN A C 1
ATOM 677 O O . ASN A 1 86 ? 35.694 -11.188 -30.213 1.00 94.00 86 ASN A O 1
ATOM 681 N N . ILE A 1 87 ? 37.549 -12.117 -31.090 1.00 92.81 87 ILE A N 1
ATOM 682 C CA . ILE A 1 87 ? 37.716 -13.218 -30.122 1.00 92.81 87 ILE A CA 1
ATOM 683 C C . ILE A 1 87 ? 37.533 -12.760 -28.664 1.00 92.81 87 ILE A C 1
ATOM 685 O O . ILE A 1 87 ? 37.020 -13.503 -27.833 1.00 92.81 87 ILE A O 1
ATOM 689 N N . ARG A 1 88 ? 37.955 -11.533 -28.321 1.00 93.81 88 ARG A N 1
ATOM 690 C CA . ARG A 1 88 ? 37.820 -11.018 -26.949 1.00 93.81 88 ARG A CA 1
ATOM 691 C C . ARG A 1 88 ? 36.375 -10.687 -26.590 1.00 93.81 88 ARG A C 1
ATOM 693 O O . ARG A 1 88 ? 35.995 -10.899 -25.446 1.00 93.81 88 ARG A O 1
ATOM 700 N N . LEU A 1 89 ? 35.605 -10.135 -27.527 1.00 93.12 89 LEU A N 1
ATOM 701 C CA . LEU A 1 89 ? 34.201 -9.784 -27.303 1.00 93.12 89 LEU A CA 1
ATOM 702 C C . LEU A 1 89 ? 33.307 -11.022 -27.349 1.00 93.12 89 LEU A C 1
ATOM 704 O O . LEU A 1 89 ? 32.419 -11.135 -26.515 1.00 93.12 89 LEU A O 1
ATOM 708 N N . GLU A 1 90 ? 33.599 -11.968 -28.241 1.00 93.00 90 GLU A N 1
ATOM 709 C CA . GLU A 1 90 ? 32.930 -13.274 -28.286 1.00 93.00 90 GLU A CA 1
ATOM 710 C C . GLU A 1 90 ? 33.120 -14.034 -26.961 1.00 93.00 90 GLU A C 1
ATOM 712 O O . GLU A 1 90 ? 32.148 -14.450 -26.336 1.00 93.00 90 GLU A O 1
ATOM 717 N N . ALA A 1 91 ? 34.357 -14.110 -26.449 1.00 94.19 91 ALA A N 1
ATOM 718 C CA . ALA A 1 91 ? 34.630 -14.737 -25.153 1.00 94.19 91 ALA A CA 1
ATOM 719 C C . ALA A 1 91 ? 33.933 -14.022 -23.977 1.00 94.19 91 ALA A C 1
ATOM 721 O O . ALA A 1 91 ? 33.520 -14.660 -23.009 1.00 94.19 91 ALA A O 1
ATOM 722 N N . LEU A 1 92 ? 33.802 -12.695 -24.050 1.00 93.88 92 LEU A N 1
ATOM 723 C CA . LEU A 1 92 ? 33.125 -11.898 -23.027 1.00 93.88 92 LEU A CA 1
ATOM 724 C C . LEU A 1 92 ? 31.605 -12.117 -23.038 1.00 93.88 92 LEU A C 1
ATOM 726 O O . LEU A 1 92 ? 30.975 -12.160 -21.981 1.00 93.88 92 LEU A O 1
ATOM 730 N N . GLU A 1 93 ? 31.020 -12.274 -24.224 1.00 92.38 93 GLU A N 1
ATOM 731 C CA . GLU A 1 93 ? 29.619 -12.651 -24.396 1.00 92.38 93 GLU A CA 1
ATOM 732 C C . GLU A 1 93 ? 29.347 -14.069 -23.878 1.00 92.38 93 GLU A C 1
ATOM 734 O O . GLU A 1 93 ? 28.374 -14.277 -23.149 1.00 92.38 93 GLU A O 1
ATOM 739 N N . ASP A 1 94 ? 30.233 -15.024 -24.172 1.00 93.06 94 ASP A N 1
ATOM 740 C CA . ASP A 1 94 ? 30.148 -16.385 -23.636 1.00 93.06 94 ASP A CA 1
ATOM 741 C C . ASP A 1 94 ? 30.197 -16.384 -22.100 1.00 93.06 94 ASP A C 1
ATOM 743 O O . ASP A 1 94 ? 29.362 -17.023 -21.454 1.00 93.06 94 ASP A O 1
ATOM 747 N N . GLN A 1 95 ? 31.098 -15.596 -21.503 1.00 94.38 95 GLN A N 1
ATOM 748 C CA . GLN A 1 95 ? 31.184 -15.434 -20.051 1.00 94.38 95 GLN A CA 1
ATOM 749 C C . GLN A 1 95 ? 29.893 -14.846 -19.458 1.00 94.38 95 GLN A C 1
ATOM 751 O O . GLN A 1 95 ? 29.385 -15.365 -18.461 1.00 94.38 95 GLN A O 1
ATOM 756 N N . LEU A 1 96 ? 29.348 -13.783 -20.065 1.00 94.00 96 LEU A N 1
ATOM 757 C CA . LEU A 1 96 ? 28.088 -13.168 -19.634 1.00 94.00 96 LEU A CA 1
ATOM 758 C C . LEU A 1 96 ? 26.938 -14.184 -19.689 1.00 94.00 96 LEU A C 1
ATOM 760 O O . LEU A 1 96 ? 26.113 -14.262 -18.777 1.00 94.00 96 LEU A O 1
ATOM 764 N N . ARG A 1 97 ? 26.881 -14.982 -20.756 1.00 91.94 97 ARG A N 1
ATOM 765 C CA . ARG A 1 97 ? 25.863 -16.016 -20.951 1.00 91.94 97 ARG A CA 1
ATOM 766 C C . ARG A 1 97 ? 25.940 -17.097 -19.877 1.00 91.94 97 ARG A C 1
ATOM 768 O O . ARG A 1 97 ? 24.915 -17.448 -19.290 1.00 91.94 97 ARG A O 1
ATOM 775 N N . GLU A 1 98 ? 27.134 -17.614 -19.613 1.00 93.75 98 GLU A N 1
ATOM 776 C CA . GLU A 1 98 ? 27.353 -18.666 -18.620 1.00 93.75 98 GLU A CA 1
ATOM 777 C C . GLU A 1 98 ? 26.996 -18.205 -17.205 1.00 93.75 98 GLU A C 1
ATOM 779 O O . GLU A 1 98 ? 26.349 -18.953 -16.469 1.00 93.75 98 GLU A O 1
ATOM 784 N N . SER A 1 99 ? 27.338 -16.967 -16.834 1.00 94.19 99 SER A N 1
ATOM 785 C CA . SER A 1 99 ? 27.088 -16.469 -15.479 1.00 94.19 99 SER A CA 1
ATOM 786 C C . SER A 1 99 ? 25.669 -15.932 -15.262 1.00 94.19 99 SER A C 1
ATOM 788 O O . SER A 1 99 ? 25.113 -16.088 -14.172 1.00 94.19 99 SER A O 1
ATOM 790 N N . CYS A 1 100 ? 25.049 -15.330 -16.284 1.00 96.69 100 CYS A N 1
ATOM 791 C CA . CYS A 1 100 ? 23.813 -14.557 -16.118 1.00 96.69 100 CYS A CA 1
ATOM 792 C C . CYS A 1 100 ? 22.551 -15.187 -16.732 1.00 96.69 100 CYS A C 1
ATOM 794 O O . CYS A 1 100 ? 21.460 -14.656 -16.509 1.00 96.69 100 CYS A O 1
ATOM 796 N N . SER A 1 101 ? 22.641 -16.295 -17.480 1.00 95.19 101 SER A N 1
ATOM 797 C CA . SER A 1 101 ? 21.498 -16.894 -18.208 1.00 95.19 101 SER A CA 1
ATOM 798 C C . SER A 1 101 ? 20.245 -17.113 -17.352 1.00 95.19 101 SER A C 1
ATOM 800 O O . SER A 1 101 ? 19.149 -16.697 -17.735 1.00 95.19 101 SER A O 1
ATOM 802 N N . ALA A 1 102 ? 20.393 -17.702 -16.164 1.00 96.56 102 ALA A N 1
ATOM 803 C CA . ALA A 1 102 ? 19.274 -17.962 -15.258 1.00 96.56 102 ALA A CA 1
ATOM 804 C C . ALA A 1 102 ? 18.595 -16.669 -14.773 1.00 96.56 102 ALA A C 1
ATOM 806 O O . ALA A 1 102 ? 17.368 -16.607 -14.674 1.00 96.56 102 ALA A O 1
ATOM 807 N N . PHE A 1 103 ? 19.382 -15.626 -14.493 1.00 97.88 103 PHE A N 1
ATOM 808 C CA . PHE A 1 103 ? 18.861 -14.319 -14.095 1.00 97.88 103 PHE A CA 1
ATOM 809 C C . PHE A 1 103 ? 18.126 -13.639 -15.255 1.00 97.88 103 PHE A C 1
ATOM 811 O O . PHE A 1 103 ? 16.994 -13.190 -15.085 1.00 97.88 103 PHE A O 1
ATOM 818 N N . MET A 1 104 ? 18.743 -13.620 -16.440 1.00 97.69 104 MET A N 1
ATOM 819 C CA . MET A 1 104 ? 18.163 -13.066 -17.666 1.00 97.69 104 MET A CA 1
ATOM 820 C C . MET A 1 104 ? 16.810 -13.709 -17.995 1.00 97.69 104 MET A C 1
ATOM 822 O O . MET A 1 104 ? 15.837 -13.003 -18.257 1.00 97.69 104 MET A O 1
ATOM 826 N N . HIS A 1 105 ? 16.722 -15.038 -17.896 1.00 97.38 105 HIS A N 1
ATOM 827 C CA . HIS A 1 105 ? 15.480 -15.778 -18.108 1.00 97.38 105 HIS A CA 1
ATOM 828 C C . HIS A 1 105 ? 14.392 -15.402 -17.094 1.00 97.38 105 HIS A C 1
ATOM 830 O O . HIS A 1 105 ? 13.268 -15.091 -17.487 1.00 97.38 105 HIS A O 1
ATOM 836 N N . ARG A 1 106 ? 14.714 -15.362 -15.794 1.00 98.06 106 ARG A N 1
ATOM 837 C CA . ARG A 1 106 ? 13.750 -14.943 -14.760 1.00 98.06 106 ARG A CA 1
ATOM 838 C C . ARG A 1 106 ? 13.259 -13.514 -14.971 1.00 98.06 106 ARG A C 1
ATOM 840 O O . ARG A 1 106 ? 12.063 -13.261 -14.859 1.00 98.06 106 ARG A O 1
ATOM 847 N N . PHE A 1 107 ? 14.157 -12.596 -15.323 1.00 98.19 107 PHE A N 1
ATOM 848 C CA . PHE A 1 107 ? 13.781 -11.221 -15.641 1.00 98.19 107 PHE A CA 1
ATOM 849 C C . PHE A 1 107 ? 12.849 -11.145 -16.856 1.00 98.19 107 PHE A C 1
ATOM 851 O O . PHE A 1 107 ? 11.852 -10.424 -16.819 1.00 98.19 107 PHE A O 1
ATOM 858 N N . PHE A 1 108 ? 13.121 -11.917 -17.911 1.00 97.81 108 PHE A N 1
ATOM 859 C CA . PHE A 1 108 ? 12.226 -11.997 -19.063 1.00 97.81 108 PHE A CA 1
ATOM 860 C C . PHE A 1 108 ? 10.836 -12.519 -18.674 1.00 97.81 108 PHE A C 1
ATOM 862 O O . PHE A 1 108 ? 9.832 -11.930 -19.075 1.00 97.81 108 PHE A O 1
ATOM 869 N N . LEU A 1 109 ? 10.759 -13.572 -17.851 1.00 97.75 109 LEU A N 1
ATOM 870 C CA . LEU A 1 109 ? 9.486 -14.099 -17.350 1.00 97.75 109 LEU A CA 1
ATOM 871 C C . LEU A 1 109 ? 8.716 -13.066 -16.520 1.00 97.75 109 LEU A C 1
ATOM 873 O O . LEU A 1 109 ? 7.504 -12.954 -16.689 1.00 97.75 109 LEU A O 1
ATOM 877 N N . LEU A 1 110 ? 9.399 -12.281 -15.680 1.00 98.50 110 LEU A N 1
ATOM 878 C CA . LEU A 1 110 ? 8.790 -11.168 -14.947 1.00 98.50 110 LEU A CA 1
ATOM 879 C C . LEU A 1 110 ? 8.208 -10.119 -15.906 1.00 98.50 110 LEU A C 1
ATOM 881 O O . LEU A 1 110 ? 7.046 -9.738 -15.767 1.00 98.50 110 LEU A O 1
ATOM 885 N N . ALA A 1 111 ? 9.000 -9.656 -16.877 1.00 98.19 111 ALA A N 1
ATOM 886 C CA . ALA A 1 111 ? 8.576 -8.624 -17.822 1.00 98.19 111 ALA A CA 1
ATOM 887 C C . ALA A 1 111 ? 7.398 -9.101 -18.688 1.00 98.19 111 ALA A C 1
ATOM 889 O O . ALA A 1 111 ? 6.409 -8.385 -18.848 1.00 98.19 111 ALA A O 1
ATOM 890 N N . ASN A 1 112 ? 7.464 -10.336 -19.191 1.00 97.62 112 ASN A N 1
ATOM 891 C CA . ASN A 1 112 ? 6.360 -10.962 -19.912 1.00 97.62 112 ASN A CA 1
ATOM 892 C C . ASN A 1 112 ? 5.125 -11.134 -19.014 1.00 97.62 112 ASN A C 1
ATOM 894 O O . ASN A 1 112 ? 4.020 -10.796 -19.426 1.00 97.62 112 ASN A O 1
ATOM 898 N N . GLY A 1 113 ? 5.302 -11.599 -17.775 1.00 98.19 113 GLY A N 1
ATOM 899 C CA . GLY A 1 113 ? 4.221 -11.774 -16.806 1.00 98.19 113 GLY A CA 1
ATOM 900 C C . GLY A 1 113 ? 3.489 -10.470 -16.486 1.00 98.19 113 GLY A C 1
ATOM 901 O O . GLY A 1 113 ? 2.261 -10.464 -16.444 1.00 98.19 113 GLY A O 1
ATOM 902 N N . ALA A 1 114 ? 4.217 -9.359 -16.343 1.00 98.56 114 ALA A N 1
ATOM 903 C CA . ALA A 1 114 ? 3.639 -8.030 -16.140 1.00 98.56 114 ALA A CA 1
ATOM 904 C C . ALA A 1 114 ? 2.823 -7.553 -17.353 1.00 98.56 114 ALA A C 1
ATOM 906 O O . ALA A 1 114 ? 1.722 -7.027 -17.198 1.00 98.56 114 ALA A O 1
ATOM 907 N N . VAL A 1 115 ? 3.333 -7.769 -18.568 1.00 98.44 115 VAL A N 1
ATOM 908 C CA . VAL A 1 115 ? 2.623 -7.418 -19.807 1.00 98.44 115 VAL A CA 1
ATOM 909 C C . VAL A 1 115 ? 1.362 -8.262 -19.988 1.00 98.44 115 VAL A C 1
ATOM 911 O O . VAL A 1 115 ? 0.302 -7.720 -20.290 1.00 98.44 115 VAL A O 1
ATOM 914 N N . VAL A 1 116 ? 1.456 -9.576 -19.772 1.00 98.19 116 VAL A N 1
ATOM 915 C CA . VAL A 1 116 ? 0.307 -10.488 -19.858 1.00 98.19 116 VAL A CA 1
ATOM 916 C C . VAL A 1 116 ? -0.747 -10.120 -18.816 1.00 98.19 116 VAL A C 1
ATOM 918 O O . VAL A 1 116 ? -1.920 -10.023 -19.161 1.00 98.19 116 VAL A O 1
ATOM 921 N N . TYR A 1 117 ? -0.332 -9.834 -17.577 1.00 98.62 117 TYR A N 1
ATOM 922 C CA . TYR A 1 117 ? -1.226 -9.344 -16.529 1.00 98.62 117 TYR A CA 1
ATOM 923 C C . TYR A 1 117 ? -2.009 -8.108 -16.984 1.00 98.62 117 TYR A C 1
ATOM 925 O O . TYR A 1 117 ? -3.234 -8.083 -16.880 1.00 98.62 117 TYR A O 1
ATOM 933 N N . HIS A 1 118 ? -1.315 -7.093 -17.518 1.00 98.62 118 HIS A N 1
ATOM 934 C CA . HIS A 1 118 ? -1.960 -5.866 -17.992 1.00 98.62 118 HIS A CA 1
ATOM 935 C C . HIS A 1 118 ? -2.962 -6.143 -19.106 1.00 98.62 118 HIS A C 1
ATOM 937 O O . HIS A 1 118 ? -4.081 -5.646 -19.042 1.00 98.62 118 HIS A O 1
ATOM 943 N N . MET A 1 119 ? -2.585 -6.945 -20.102 1.00 98.06 119 MET A N 1
ATOM 944 C CA . MET A 1 119 ? -3.456 -7.263 -21.233 1.00 98.06 119 MET A CA 1
ATOM 945 C C . MET A 1 119 ? -4.718 -8.014 -20.799 1.00 98.06 119 MET A C 1
ATOM 947 O O . MET A 1 119 ? -5.809 -7.705 -21.277 1.00 98.06 119 MET A O 1
ATOM 951 N N . GLU A 1 120 ? -4.580 -8.981 -19.892 1.00 97.81 120 GLU A N 1
ATOM 952 C CA . GLU A 1 120 ? -5.704 -9.757 -19.361 1.00 97.81 120 GLU A CA 1
ATOM 953 C C . GLU A 1 120 ? -6.625 -8.897 -18.494 1.00 97.81 120 GLU A C 1
ATOM 955 O O . GLU A 1 120 ? -7.841 -8.937 -18.680 1.00 97.81 120 GLU A O 1
ATOM 960 N N . LEU A 1 121 ? -6.062 -8.068 -17.608 1.00 97.94 121 LEU A N 1
ATOM 961 C CA . LEU A 1 121 ? -6.851 -7.148 -16.794 1.00 97.94 121 LEU A CA 1
ATOM 962 C C . LEU A 1 121 ? -7.549 -6.105 -17.673 1.00 97.94 121 LEU A C 1
ATOM 964 O O . LEU A 1 121 ? -8.738 -5.866 -17.514 1.00 97.94 121 LEU A O 1
ATOM 968 N N . LEU A 1 122 ? -6.857 -5.518 -18.649 1.00 97.75 122 LEU A N 1
ATOM 969 C CA . LEU A 1 122 ? -7.451 -4.561 -19.584 1.00 97.75 122 LEU A CA 1
ATOM 970 C C . LEU A 1 122 ? -8.627 -5.181 -20.347 1.00 97.75 122 LEU A C 1
ATOM 972 O O . LEU A 1 122 ? -9.675 -4.550 -20.471 1.00 97.75 122 LEU A O 1
ATOM 976 N N . LYS A 1 123 ? -8.468 -6.414 -20.839 1.00 96.19 123 LYS A N 1
ATOM 977 C CA . LYS A 1 123 ? -9.550 -7.154 -21.491 1.00 96.19 123 LYS A CA 1
ATOM 978 C C . LYS A 1 123 ? -10.739 -7.331 -20.544 1.00 96.19 123 LYS A C 1
ATOM 980 O O . LYS A 1 123 ? -11.847 -6.957 -20.911 1.00 96.19 123 LYS A O 1
ATOM 985 N N . TYR A 1 124 ? -10.494 -7.814 -19.329 1.00 95.88 124 TYR A N 1
ATOM 986 C CA . TYR A 1 124 ? -11.520 -7.993 -18.303 1.00 95.88 124 TYR A CA 1
ATOM 987 C C . TYR A 1 124 ? -12.277 -6.688 -17.993 1.00 95.88 124 TYR A C 1
ATOM 989 O O . TYR A 1 124 ? -13.505 -6.667 -17.967 1.00 95.88 124 TYR A O 1
ATOM 997 N N . LEU A 1 125 ? -11.563 -5.569 -17.824 1.00 96.12 125 LEU A N 1
ATOM 998 C CA . LEU A 1 125 ? -12.175 -4.267 -17.533 1.00 96.12 125 LEU A CA 1
ATOM 999 C C . LEU A 1 125 ? -13.021 -3.744 -18.702 1.00 96.12 125 LEU A C 1
ATOM 1001 O O . LEU A 1 125 ? -14.085 -3.174 -18.469 1.00 96.12 125 LEU A O 1
ATOM 1005 N N . ASN A 1 126 ? -12.581 -3.954 -19.947 1.00 95.69 126 ASN A N 1
ATOM 1006 C CA . ASN A 1 126 ? -13.382 -3.613 -21.125 1.00 95.69 126 ASN A CA 1
ATOM 1007 C C . ASN A 1 126 ? -14.651 -4.474 -21.203 1.00 95.69 126 ASN A C 1
ATOM 1009 O O . ASN A 1 126 ? -15.734 -3.939 -21.419 1.00 95.69 126 ASN A O 1
ATOM 1013 N N . GLU A 1 127 ? -14.547 -5.781 -20.953 1.00 93.62 127 GLU A N 1
ATOM 1014 C CA . GLU A 1 127 ? -15.704 -6.682 -20.947 1.00 93.62 127 GLU A CA 1
ATOM 1015 C C . GLU A 1 127 ? -16.711 -6.327 -19.837 1.00 93.62 127 GLU A C 1
ATOM 1017 O O . GLU A 1 127 ? -17.918 -6.374 -20.077 1.00 93.62 127 GLU A O 1
ATOM 1022 N N . LEU A 1 128 ? -16.250 -5.911 -18.649 1.00 92.12 128 LEU A N 1
ATOM 1023 C CA . LEU A 1 128 ? -17.121 -5.394 -17.582 1.00 92.12 128 LEU A CA 1
ATOM 1024 C C . LEU A 1 128 ? -17.819 -4.086 -17.971 1.00 92.12 128 LEU A C 1
ATOM 1026 O O . LEU A 1 128 ? -18.994 -3.895 -17.647 1.00 92.12 128 LEU A O 1
ATOM 1030 N N . GLN A 1 129 ? -17.092 -3.177 -18.626 1.00 90.31 129 GLN A N 1
ATOM 1031 C CA . GLN A 1 129 ? -17.614 -1.882 -19.062 1.00 90.31 129 GLN A CA 1
ATOM 1032 C C . GLN A 1 129 ? -18.669 -2.046 -20.164 1.00 90.31 129 GLN A C 1
ATOM 1034 O O . GLN A 1 129 ? -19.681 -1.350 -20.161 1.00 90.31 129 GLN A O 1
ATOM 1039 N N . GLU A 1 130 ? -18.446 -2.967 -21.099 1.00 89.69 130 GLU A N 1
ATOM 1040 C CA . GLU A 1 130 ? -19.356 -3.250 -22.214 1.00 89.69 130 GLU A CA 1
ATOM 1041 C C . GLU A 1 130 ? -20.497 -4.210 -21.825 1.00 89.69 130 GLU A C 1
ATOM 1043 O O . GLU A 1 130 ? -21.398 -4.456 -22.625 1.00 89.69 130 GLU A O 1
ATOM 1048 N N . GLY A 1 131 ? -20.481 -4.751 -20.599 1.00 84.81 131 GLY A N 1
ATOM 1049 C CA . GLY A 1 131 ? -21.459 -5.738 -20.128 1.00 84.81 131 GLY A CA 1
ATOM 1050 C C . GLY A 1 131 ? -21.355 -7.089 -20.845 1.00 84.81 131 GLY A C 1
ATOM 1051 O O . GLY A 1 131 ? -22.324 -7.847 -20.8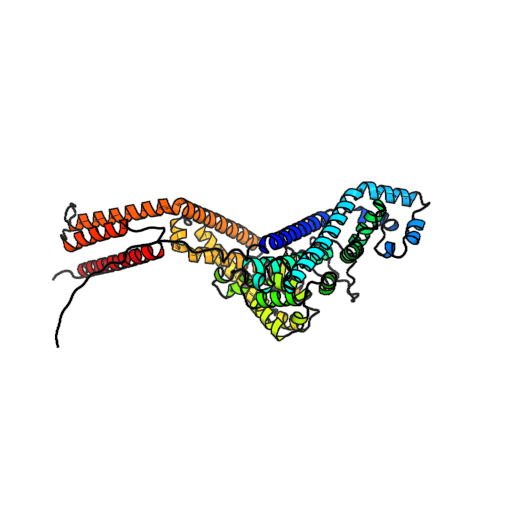84 1.00 84.81 131 GLY A O 1
ATOM 1052 N N . LEU A 1 132 ? -20.194 -7.376 -21.436 1.00 83.06 132 LEU A N 1
ATOM 1053 C CA . LEU A 1 132 ? -19.892 -8.613 -22.156 1.00 83.06 132 LEU A CA 1
ATOM 1054 C C . LEU A 1 132 ? -19.349 -9.707 -21.234 1.00 83.06 132 LEU A C 1
ATOM 1056 O O . LEU A 1 132 ? -19.380 -10.885 -21.594 1.00 83.06 132 LEU A O 1
ATOM 1060 N N . TYR A 1 133 ? -18.860 -9.333 -20.051 1.00 83.19 133 TYR A N 1
ATOM 1061 C CA . TYR A 1 133 ? -18.394 -10.290 -19.060 1.00 83.19 133 TYR A CA 1
ATOM 1062 C C . TYR A 1 133 ? -19.583 -11.022 -18.416 1.00 83.19 133 TYR A C 1
ATOM 1064 O O . TYR A 1 133 ? -20.598 -10.415 -18.070 1.00 83.19 133 TYR A O 1
ATOM 1072 N N . VAL A 1 134 ? -19.468 -12.345 -18.272 1.00 75.25 134 VAL A N 1
ATOM 1073 C CA . VAL A 1 134 ? -20.560 -13.276 -17.930 1.00 75.25 134 VAL A CA 1
ATOM 1074 C C . VAL A 1 134 ? -21.450 -12.754 -16.791 1.00 75.25 134 VAL A C 1
ATOM 1076 O O . VAL A 1 134 ? -21.092 -12.834 -15.620 1.00 75.25 134 VAL A O 1
ATOM 1079 N N . GLN A 1 135 ? -22.634 -12.234 -17.147 1.00 68.75 135 GLN A N 1
ATOM 1080 C CA . GLN A 1 135 ? -23.683 -11.729 -16.241 1.00 68.75 135 GLN A CA 1
ATOM 1081 C C . GLN A 1 135 ? -23.231 -10.696 -15.180 1.00 68.75 135 GLN A C 1
ATOM 1083 O O . GLN A 1 135 ? -23.988 -10.410 -14.244 1.00 68.75 135 GLN A O 1
ATOM 1088 N N . CYS A 1 136 ? -22.051 -10.089 -15.330 1.00 80.88 136 CYS A N 1
ATOM 1089 C CA . CYS A 1 136 ? -21.517 -9.099 -14.399 1.00 80.88 136 CYS A CA 1
ATOM 1090 C C . CYS A 1 136 ? -21.157 -7.810 -15.143 1.00 80.88 136 CYS A C 1
ATOM 1092 O O . CYS A 1 136 ? -20.550 -7.836 -16.209 1.00 80.88 136 CYS A O 1
ATOM 1094 N N . THR A 1 137 ? -21.559 -6.676 -14.576 1.00 89.56 137 THR A N 1
ATOM 1095 C CA . THR A 1 137 ? -21.293 -5.338 -15.113 1.00 89.56 137 THR A CA 1
ATOM 1096 C C . THR A 1 137 ? -20.403 -4.572 -14.148 1.00 89.56 137 THR A C 1
ATOM 1098 O O . THR A 1 137 ? -20.343 -4.903 -12.962 1.00 89.56 137 THR A O 1
ATOM 1101 N N . LEU A 1 138 ? -19.752 -3.513 -14.632 1.00 92.06 138 LEU A N 1
ATOM 1102 C CA . LEU A 1 138 ? -18.978 -2.613 -13.775 1.00 92.06 138 LEU A CA 1
ATOM 1103 C C . LEU A 1 138 ? -19.789 -2.124 -12.560 1.00 92.06 138 LEU A C 1
ATOM 1105 O O . LEU A 1 138 ? -19.292 -2.192 -11.441 1.00 92.06 138 LEU A O 1
ATOM 1109 N N . ASP A 1 139 ? -21.041 -1.702 -12.764 1.00 91.69 139 ASP A N 1
ATOM 1110 C CA . ASP A 1 139 ? -21.902 -1.211 -11.678 1.00 91.69 139 ASP A CA 1
ATOM 1111 C C . ASP A 1 139 ? -22.121 -2.272 -10.594 1.00 91.69 139 ASP A C 1
ATOM 1113 O O . ASP A 1 139 ? -21.985 -1.983 -9.410 1.00 91.69 139 ASP A O 1
ATOM 1117 N N . ARG A 1 140 ? -22.359 -3.532 -10.988 1.00 91.12 140 ARG A N 1
ATOM 1118 C CA . ARG A 1 140 ? -22.520 -4.643 -10.036 1.00 91.12 140 ARG A CA 1
ATOM 1119 C C . ARG A 1 140 ? -21.258 -4.898 -9.221 1.00 91.12 140 ARG A C 1
ATOM 1121 O O . ARG A 1 140 ? -21.357 -5.153 -8.027 1.00 91.12 140 ARG A O 1
ATOM 1128 N N . VAL A 1 141 ? -20.085 -4.828 -9.853 1.00 93.12 141 VAL A N 1
ATOM 1129 C CA . VAL A 1 141 ? -18.801 -4.977 -9.150 1.00 93.12 141 VAL A CA 1
ATOM 1130 C C . VAL A 1 141 ? -18.577 -3.820 -8.177 1.00 93.12 141 VAL A C 1
ATOM 1132 O O . VAL A 1 141 ? -18.053 -4.040 -7.092 1.00 93.12 141 VAL A O 1
ATOM 1135 N N . LEU A 1 142 ? -18.969 -2.598 -8.548 1.00 92.62 142 LEU A N 1
ATOM 1136 C CA . LEU A 1 142 ? -18.821 -1.413 -7.700 1.00 92.62 142 LEU A CA 1
ATOM 1137 C C . LEU A 1 142 ? -19.826 -1.361 -6.537 1.00 92.62 142 LEU A C 1
ATOM 1139 O O . LEU A 1 142 ? -19.523 -0.743 -5.512 1.00 92.62 142 LEU A O 1
ATOM 1143 N N . ASP A 1 143 ? -20.996 -1.978 -6.697 1.00 91.62 143 ASP A N 1
ATOM 1144 C CA . ASP A 1 143 ? -22.010 -2.116 -5.646 1.00 91.62 143 ASP A CA 1
ATOM 1145 C C . ASP A 1 143 ? -21.652 -3.218 -4.633 1.00 91.62 143 ASP A C 1
ATOM 1147 O O . ASP A 1 143 ? -22.042 -3.130 -3.467 1.00 91.62 143 ASP A O 1
ATOM 1151 N N . ASP A 1 144 ? -20.882 -4.229 -5.048 1.00 91.88 144 ASP A N 1
ATOM 1152 C CA . ASP A 1 144 ? -20.347 -5.263 -4.160 1.00 91.88 144 ASP A CA 1
ATOM 1153 C C . ASP A 1 144 ? -19.136 -4.754 -3.354 1.00 91.88 144 ASP A C 1
ATOM 1155 O O . ASP A 1 144 ? -18.192 -4.178 -3.901 1.00 91.88 144 ASP A O 1
ATOM 1159 N N . GLU A 1 145 ? -19.145 -4.980 -2.036 1.00 91.06 145 GLU A N 1
ATOM 1160 C CA . GLU A 1 145 ? -18.118 -4.472 -1.116 1.00 91.06 145 GLU A CA 1
ATOM 1161 C C . GLU A 1 145 ? -16.726 -5.050 -1.407 1.00 91.06 145 GLU A C 1
ATOM 1163 O O . GLU A 1 145 ? -15.746 -4.305 -1.474 1.00 91.06 145 GLU A O 1
ATOM 1168 N N . CYS A 1 146 ? -16.634 -6.362 -1.630 1.00 92.88 146 CYS A N 1
ATOM 1169 C CA . CYS A 1 146 ? -15.374 -7.016 -1.971 1.00 92.88 146 CYS A CA 1
ATOM 1170 C C . CYS A 1 146 ? -14.972 -6.716 -3.422 1.00 92.88 146 CYS A C 1
ATOM 1172 O O . CYS A 1 146 ? -13.794 -6.516 -3.716 1.00 92.88 146 CYS A O 1
ATOM 1174 N N . GLY A 1 147 ? -15.947 -6.651 -4.329 1.00 93.88 147 GLY A N 1
ATOM 1175 C CA . GLY A 1 147 ? -15.753 -6.371 -5.747 1.00 93.88 147 GLY A CA 1
ATOM 1176 C C . GLY A 1 147 ? -15.067 -5.032 -5.973 1.00 93.88 147 GLY A C 1
ATOM 1177 O O . GLY A 1 147 ? -14.034 -4.980 -6.642 1.00 93.88 147 GLY A O 1
ATOM 1178 N N . ARG A 1 148 ? -15.569 -3.956 -5.358 1.00 93.06 148 ARG A N 1
ATOM 1179 C CA . ARG A 1 148 ? -14.971 -2.615 -5.477 1.00 93.06 148 ARG A CA 1
ATOM 1180 C C . ARG A 1 148 ? -13.568 -2.524 -4.865 1.00 93.06 148 ARG A C 1
ATOM 1182 O O . ARG A 1 148 ? -12.729 -1.813 -5.416 1.00 93.06 148 ARG A O 1
ATOM 1189 N N . GLN A 1 149 ? -13.301 -3.252 -3.773 1.00 95.56 149 GLN A N 1
ATOM 1190 C CA . GLN A 1 149 ? -11.972 -3.357 -3.145 1.00 95.56 149 GLN A CA 1
ATOM 1191 C C . GLN A 1 149 ? -10.973 -4.023 -4.082 1.00 95.56 149 GLN A C 1
ATOM 1193 O O . GLN A 1 149 ? -9.978 -3.406 -4.464 1.00 95.56 149 GLN A O 1
ATOM 1198 N N . LEU A 1 150 ? -11.278 -5.239 -4.532 1.00 96.69 150 LEU A N 1
ATOM 1199 C CA . LEU A 1 150 ? -10.379 -5.998 -5.395 1.00 96.69 150 LEU A CA 1
ATOM 1200 C C . LEU A 1 150 ? -10.201 -5.333 -6.766 1.00 96.69 150 LEU A C 1
ATOM 1202 O O . LEU A 1 150 ? -9.109 -5.352 -7.331 1.00 96.69 150 LEU A O 1
ATOM 1206 N N . LEU A 1 151 ? -11.243 -4.689 -7.297 1.00 96.62 151 LEU A N 1
ATOM 1207 C CA . LEU A 1 151 ? -11.145 -3.919 -8.533 1.00 96.62 151 LEU A CA 1
ATOM 1208 C C . LEU A 1 151 ? -10.158 -2.752 -8.385 1.00 96.62 151 LEU A C 1
ATOM 1210 O O . LEU A 1 151 ? -9.268 -2.601 -9.224 1.00 96.62 151 LEU A O 1
ATOM 1214 N N . ALA A 1 152 ? -10.269 -1.963 -7.310 1.00 97.06 152 ALA A N 1
ATOM 1215 C CA . ALA A 1 152 ? -9.341 -0.870 -7.030 1.00 97.06 152 ALA A CA 1
ATOM 1216 C C . ALA A 1 152 ? -7.900 -1.376 -6.847 1.00 97.06 152 ALA A C 1
ATOM 1218 O O . ALA A 1 152 ? -6.967 -0.818 -7.430 1.00 97.06 152 ALA A O 1
ATOM 1219 N N . GLU A 1 153 ? -7.724 -2.460 -6.090 1.00 97.50 153 GLU A N 1
ATOM 1220 C CA . GLU A 1 153 ? -6.425 -3.081 -5.821 1.00 97.50 153 GLU A CA 1
ATOM 1221 C C . GLU A 1 153 ? -5.767 -3.644 -7.081 1.00 97.50 153 GLU A C 1
ATOM 1223 O O . GLU A 1 153 ? -4.580 -3.417 -7.295 1.00 97.50 153 GLU A O 1
ATOM 1228 N N . SER A 1 154 ? -6.519 -4.309 -7.961 1.00 98.00 154 SER A N 1
ATOM 1229 C CA . SER A 1 154 ? -5.972 -4.921 -9.180 1.00 98.00 154 SER A CA 1
ATOM 1230 C C . SER A 1 154 ? -5.280 -3.904 -10.104 1.00 98.00 154 SER A C 1
ATOM 1232 O O . SER A 1 154 ? -4.203 -4.173 -10.648 1.00 98.00 154 SER A O 1
ATOM 1234 N N . ILE A 1 155 ? -5.861 -2.708 -10.242 1.00 98.19 155 ILE A N 1
ATOM 1235 C CA . ILE A 1 155 ? -5.306 -1.600 -11.030 1.00 98.19 155 ILE A CA 1
ATOM 1236 C C . ILE A 1 155 ? -4.150 -0.946 -10.272 1.00 98.19 155 ILE A C 1
ATOM 1238 O O . ILE A 1 155 ? -3.087 -0.666 -10.834 1.00 98.19 155 ILE A O 1
ATOM 1242 N N . GLN A 1 156 ? -4.348 -0.711 -8.977 1.00 97.38 156 GLN A N 1
ATOM 1243 C CA . GLN A 1 156 ? -3.377 -0.037 -8.134 1.00 97.38 156 GLN A CA 1
ATOM 1244 C C . GLN A 1 156 ? -2.074 -0.820 -7.980 1.00 97.38 156 GLN A C 1
ATOM 1246 O O . GLN A 1 156 ? -1.001 -0.228 -8.094 1.00 97.38 156 GLN A O 1
ATOM 1251 N N . LEU A 1 157 ? -2.149 -2.130 -7.745 1.00 98.38 157 LEU A N 1
ATOM 1252 C CA . LEU A 1 157 ? -0.986 -2.997 -7.582 1.00 98.38 157 LEU A CA 1
ATOM 1253 C C . LEU A 1 157 ? -0.143 -3.008 -8.856 1.00 98.38 157 LEU A C 1
ATOM 1255 O O . LEU A 1 157 ? 1.083 -2.960 -8.784 1.00 98.38 157 LEU A O 1
ATOM 1259 N N . PHE A 1 158 ? -0.780 -2.977 -10.027 1.00 98.56 158 PHE A N 1
ATOM 1260 C CA . PHE A 1 158 ? -0.060 -2.858 -11.289 1.00 98.56 158 PHE A CA 1
ATOM 1261 C C . PHE A 1 158 ? 0.617 -1.493 -11.455 1.00 98.56 158 PHE A C 1
ATOM 1263 O O . PHE A 1 158 ? 1.789 -1.429 -11.826 1.00 98.56 158 PHE A O 1
ATOM 1270 N N . GLY A 1 159 ? -0.062 -0.400 -11.096 1.00 98.19 159 GLY A N 1
ATOM 1271 C CA . GLY A 1 159 ? 0.571 0.921 -11.029 1.00 98.19 159 GLY A CA 1
ATOM 1272 C C . GLY A 1 159 ? 1.775 0.935 -10.078 1.00 98.19 159 GLY A C 1
ATOM 1273 O O . GLY A 1 159 ? 2.843 1.437 -10.428 1.00 98.19 159 GLY A O 1
ATOM 1274 N N . CYS A 1 160 ? 1.655 0.301 -8.909 1.00 97.56 160 CYS A N 1
ATOM 1275 C CA . CYS A 1 160 ? 2.763 0.115 -7.973 1.00 97.56 160 CYS A CA 1
ATOM 1276 C C . CYS A 1 160 ? 3.910 -0.708 -8.561 1.00 97.56 160 CYS A C 1
ATOM 1278 O O . CYS A 1 160 ? 5.063 -0.317 -8.387 1.00 97.56 160 CYS A O 1
ATOM 1280 N N . LEU A 1 161 ? 3.626 -1.801 -9.274 1.00 98.12 161 LEU A N 1
ATOM 1281 C CA . LEU A 1 161 ? 4.636 -2.599 -9.971 1.00 98.12 161 LEU A CA 1
ATOM 1282 C C . LEU A 1 161 ? 5.450 -1.728 -10.936 1.00 98.12 161 LEU A C 1
ATOM 1284 O O . LEU A 1 161 ? 6.677 -1.804 -10.931 1.00 98.12 161 LEU A O 1
ATOM 1288 N N . LEU A 1 162 ? 4.790 -0.866 -11.714 1.00 97.50 162 LEU A N 1
ATOM 1289 C CA . LEU A 1 162 ? 5.456 0.044 -12.650 1.00 97.50 162 LEU A CA 1
ATOM 1290 C C . LEU A 1 162 ? 6.340 1.083 -11.945 1.00 97.50 162 LEU A C 1
ATOM 1292 O O . LEU A 1 162 ? 7.459 1.335 -12.387 1.00 97.50 162 LEU A O 1
ATOM 1296 N N . LEU A 1 163 ? 5.883 1.673 -10.839 1.00 95.75 163 LEU A N 1
ATOM 1297 C CA . LEU A 1 163 ? 6.709 2.621 -10.082 1.00 95.75 163 LEU A CA 1
ATOM 1298 C C . LEU A 1 163 ? 7.898 1.925 -9.412 1.00 95.75 163 LEU A C 1
ATOM 1300 O O . LEU A 1 163 ? 9.020 2.429 -9.445 1.00 95.75 163 LEU A O 1
ATOM 1304 N N . LEU A 1 164 ? 7.675 0.746 -8.832 1.00 95.31 164 LEU A N 1
ATOM 1305 C CA . LEU A 1 164 ? 8.731 -0.033 -8.196 1.00 95.31 164 LEU A CA 1
ATOM 1306 C C . LEU A 1 164 ? 9.766 -0.508 -9.208 1.00 95.31 164 LEU A C 1
ATOM 1308 O O . LEU A 1 164 ? 10.950 -0.508 -8.880 1.00 95.31 164 LEU A O 1
ATOM 1312 N N . VAL A 1 165 ? 9.356 -0.884 -10.426 1.00 94.62 165 VAL A N 1
ATOM 1313 C CA . VAL A 1 165 ? 10.307 -1.343 -11.442 1.00 94.62 165 VAL A CA 1
ATOM 1314 C C . VAL A 1 165 ? 11.261 -0.216 -11.818 1.00 94.62 165 VAL A C 1
ATOM 1316 O O . VAL A 1 165 ? 12.461 -0.455 -11.869 1.00 94.62 165 VAL A O 1
ATOM 1319 N N . GLU A 1 166 ? 10.758 1.008 -12.003 1.00 92.75 166 GLU A N 1
ATOM 1320 C CA . GLU A 1 166 ? 11.599 2.158 -12.345 1.00 92.75 166 GLU A CA 1
ATOM 1321 C C . GLU A 1 166 ? 12.507 2.558 -11.178 1.00 92.75 166 GLU A C 1
ATOM 1323 O O . GLU A 1 166 ? 13.692 2.812 -11.375 1.00 92.75 166 GLU A O 1
ATOM 1328 N N . HIS A 1 167 ? 11.971 2.548 -9.954 1.00 91.19 167 HIS A N 1
ATOM 1329 C CA . HIS A 1 167 ? 12.721 2.884 -8.742 1.00 91.19 167 HIS A CA 1
ATOM 1330 C C . HIS A 1 167 ? 13.850 1.891 -8.440 1.00 91.19 167 HIS A C 1
ATOM 1332 O O . HIS A 1 167 ? 14.937 2.271 -8.009 1.00 91.19 167 HIS A O 1
ATOM 1338 N N . ARG A 1 168 ? 13.588 0.594 -8.626 1.00 90.81 168 ARG A N 1
ATOM 1339 C CA . ARG A 1 168 ? 14.474 -0.492 -8.179 1.00 90.81 168 ARG A CA 1
ATOM 1340 C C . ARG A 1 168 ? 15.375 -1.031 -9.279 1.00 90.81 168 ARG A C 1
ATOM 1342 O O . ARG A 1 168 ? 16.437 -1.569 -8.977 1.00 90.81 168 ARG A O 1
ATOM 1349 N N . MET A 1 169 ? 14.955 -0.923 -10.536 1.00 90.25 169 MET A N 1
ATOM 1350 C CA . MET A 1 169 ? 15.686 -1.414 -11.699 1.00 90.25 169 MET A CA 1
ATOM 1351 C C . MET A 1 169 ? 15.638 -0.359 -12.803 1.00 90.25 169 MET A C 1
ATOM 1353 O O . MET A 1 169 ? 14.720 -0.327 -13.621 1.00 90.25 169 MET A O 1
ATOM 1357 N N . GLY A 1 170 ? 16.657 0.500 -12.843 1.00 87.56 170 GLY A N 1
ATOM 1358 C CA . GLY A 1 170 ? 16.715 1.600 -13.803 1.00 87.56 170 GLY A CA 1
ATOM 1359 C C . GLY A 1 170 ? 16.500 1.141 -15.248 1.00 87.56 170 GLY A C 1
ATOM 1360 O O . GLY A 1 170 ? 16.956 0.075 -15.662 1.00 87.56 170 GLY A O 1
ATOM 1361 N N . GLY A 1 171 ? 15.814 1.969 -16.030 1.00 90.00 171 GLY A N 1
ATOM 1362 C CA . GLY A 1 171 ? 15.464 1.697 -17.421 1.00 90.00 171 GLY A CA 1
ATOM 1363 C C . GLY A 1 171 ? 16.567 1.087 -18.286 1.00 90.00 171 GLY A C 1
ATOM 1364 O O . GLY A 1 171 ? 16.398 0.014 -18.850 1.00 90.00 171 GLY A O 1
ATOM 1365 N N . PHE A 1 172 ? 17.735 1.731 -18.342 1.00 91.19 172 PHE A N 1
ATOM 1366 C CA . PHE A 1 172 ? 18.859 1.267 -19.164 1.00 91.19 172 PHE A CA 1
ATOM 1367 C C . PHE A 1 172 ? 19.343 -0.140 -18.795 1.00 91.19 172 PHE A C 1
ATOM 1369 O O . PHE A 1 172 ? 19.716 -0.915 -19.673 1.00 91.19 172 PHE A O 1
ATOM 1376 N N . LEU A 1 173 ? 19.311 -0.486 -17.506 1.00 93.88 173 LEU A N 1
ATOM 1377 C CA . LEU A 1 173 ? 19.634 -1.832 -17.042 1.00 93.88 173 LEU A CA 1
ATOM 1378 C C . LEU A 1 173 ? 18.599 -2.838 -17.568 1.00 93.88 173 LEU A C 1
ATOM 1380 O O . LEU A 1 173 ? 18.970 -3.883 -18.094 1.00 93.88 173 LEU A O 1
ATOM 1384 N N . ARG A 1 174 ? 17.307 -2.508 -17.475 1.00 96.19 174 ARG A N 1
ATOM 1385 C CA . ARG A 1 174 ? 16.207 -3.364 -17.952 1.00 96.19 174 ARG A CA 1
ATOM 1386 C C . ARG A 1 174 ? 16.260 -3.596 -19.461 1.00 96.19 174 ARG A C 1
ATOM 1388 O O . ARG A 1 174 ? 16.037 -4.721 -19.905 1.00 96.19 174 ARG A O 1
ATOM 1395 N N . GLU A 1 175 ? 16.583 -2.561 -20.235 1.00 96.62 175 GLU A N 1
ATOM 1396 C CA . GLU A 1 175 ? 16.804 -2.666 -21.682 1.00 96.62 175 GLU A CA 1
ATOM 1397 C C . GLU A 1 175 ? 17.955 -3.631 -22.003 1.00 96.62 175 GLU A C 1
ATOM 1399 O O . GLU A 1 175 ? 17.771 -4.554 -22.796 1.00 96.62 175 GLU A O 1
ATOM 1404 N N . LYS A 1 176 ? 19.104 -3.474 -21.329 1.00 96.06 176 LYS A N 1
ATOM 1405 C CA . LYS A 1 176 ? 20.283 -4.334 -21.512 1.00 96.06 176 LYS A CA 1
ATOM 1406 C C . LYS A 1 176 ? 20.022 -5.795 -21.168 1.00 96.06 176 LYS A C 1
ATOM 1408 O O . LYS A 1 176 ? 20.390 -6.673 -21.942 1.00 96.06 176 LYS A O 1
ATOM 1413 N N . ILE A 1 177 ? 19.368 -6.063 -20.035 1.00 97.06 177 ILE A N 1
ATOM 1414 C CA . ILE A 1 177 ? 19.032 -7.435 -19.624 1.00 97.06 177 ILE A CA 1
ATOM 1415 C C . ILE A 1 177 ? 18.110 -8.089 -20.660 1.00 97.06 177 ILE A C 1
ATOM 1417 O O . ILE A 1 177 ? 18.335 -9.237 -21.043 1.00 97.06 177 ILE A O 1
ATOM 1421 N N . LEU A 1 178 ? 17.089 -7.364 -21.133 1.00 97.44 178 LEU A N 1
ATOM 1422 C CA . LEU A 1 178 ? 16.145 -7.882 -22.122 1.00 97.44 178 LEU A CA 1
ATOM 1423 C C . LEU A 1 178 ? 16.846 -8.233 -23.439 1.00 97.44 178 LEU A C 1
ATOM 1425 O O . LEU A 1 178 ? 16.647 -9.324 -23.970 1.00 97.44 178 LEU A O 1
ATOM 1429 N N . VAL A 1 179 ? 17.668 -7.325 -23.965 1.00 96.56 179 VAL A N 1
ATOM 1430 C CA . VAL A 1 179 ? 18.367 -7.547 -25.236 1.00 96.56 179 VAL A CA 1
ATOM 1431 C C . VAL A 1 179 ? 19.387 -8.674 -25.108 1.00 96.56 179 VAL A C 1
ATOM 1433 O O . VAL A 1 179 ? 19.423 -9.544 -25.974 1.00 96.56 179 VAL A O 1
ATOM 1436 N N . ALA A 1 180 ? 20.153 -8.724 -24.014 1.00 96.19 180 ALA A N 1
ATOM 1437 C CA . ALA A 1 180 ? 21.088 -9.816 -23.752 1.00 96.19 180 ALA A CA 1
ATOM 1438 C C . ALA A 1 180 ? 20.378 -11.183 -23.703 1.00 96.19 180 ALA A C 1
ATOM 1440 O O . ALA A 1 180 ? 20.844 -12.142 -24.315 1.00 96.19 180 ALA A O 1
ATOM 1441 N N . TYR A 1 181 ? 19.207 -11.267 -23.059 1.00 96.81 181 TYR A N 1
ATOM 1442 C CA . TYR A 1 181 ? 18.402 -12.491 -23.026 1.00 96.81 181 TYR A CA 1
ATOM 1443 C C . TYR A 1 181 ? 17.917 -12.934 -24.418 1.00 96.81 181 TYR A C 1
ATOM 1445 O O . TYR A 1 181 ? 17.972 -14.117 -24.764 1.00 96.81 181 TYR A O 1
ATOM 1453 N N . LEU A 1 182 ? 17.419 -11.996 -25.224 1.00 95.06 182 LEU A N 1
ATOM 1454 C CA . LEU A 1 182 ? 16.865 -12.309 -26.544 1.00 95.06 182 LEU A CA 1
ATOM 1455 C C . LEU A 1 182 ? 17.963 -12.681 -27.545 1.00 95.06 182 LEU A C 1
ATOM 1457 O O . LEU A 1 182 ? 17.781 -13.621 -28.315 1.00 95.06 182 LEU A O 1
ATOM 1461 N N . ARG A 1 183 ? 19.127 -12.021 -27.467 1.00 94.06 183 ARG A N 1
ATOM 1462 C CA . ARG A 1 183 ? 20.336 -12.417 -28.207 1.00 94.06 183 ARG A CA 1
ATOM 1463 C C . ARG A 1 183 ? 20.785 -13.819 -27.813 1.00 94.06 183 ARG A C 1
ATOM 1465 O O . ARG A 1 183 ? 21.004 -14.640 -28.691 1.00 94.06 183 ARG A O 1
ATOM 1472 N N . TYR A 1 184 ? 20.812 -14.124 -26.514 1.00 90.94 184 TYR A N 1
ATOM 1473 C CA . TYR A 1 184 ? 21.165 -15.454 -26.012 1.00 90.94 184 TYR A CA 1
ATOM 1474 C C . TYR A 1 184 ? 20.233 -16.562 -26.525 1.00 90.94 184 TYR A C 1
ATOM 1476 O O . TYR A 1 184 ? 20.690 -17.623 -26.941 1.00 90.94 184 TYR A O 1
ATOM 1484 N N . THR A 1 185 ? 18.921 -16.338 -26.478 1.00 91.19 185 THR A N 1
ATOM 1485 C CA . THR A 1 185 ? 17.938 -17.349 -26.901 1.00 91.19 185 THR A CA 1
ATOM 1486 C C . THR A 1 185 ? 17.733 -17.404 -28.413 1.00 91.19 185 THR A C 1
ATOM 1488 O O . THR A 1 185 ? 17.058 -18.314 -28.891 1.00 91.19 185 THR A O 1
ATOM 1491 N N . HIS A 1 186 ? 18.280 -16.436 -29.158 1.00 88.50 186 HIS A N 1
ATOM 1492 C CA . HIS A 1 186 ? 18.029 -16.213 -30.584 1.00 88.50 186 HIS A CA 1
ATOM 1493 C C . HIS A 1 186 ? 16.531 -16.197 -30.942 1.00 88.50 186 HIS A C 1
ATOM 1495 O O . HIS A 1 186 ? 16.138 -16.552 -32.052 1.00 88.50 186 HIS A O 1
ATOM 1501 N N . CYS A 1 187 ? 15.684 -15.797 -29.990 1.00 87.69 187 CYS A N 1
ATOM 1502 C CA . CYS A 1 187 ? 14.236 -15.815 -30.127 1.00 87.69 187 CYS A CA 1
ATOM 1503 C C . CYS A 1 187 ? 13.703 -14.391 -30.005 1.00 87.69 187 CYS A C 1
ATOM 1505 O O . CYS A 1 187 ? 13.697 -13.812 -28.921 1.00 87.69 187 CYS A O 1
ATOM 1507 N N . PHE A 1 188 ? 13.251 -13.829 -31.124 1.00 86.94 188 PHE A N 1
ATOM 1508 C CA . PHE A 1 188 ? 12.760 -12.450 -31.199 1.00 86.94 188 PHE A CA 1
ATOM 1509 C C . PHE A 1 188 ? 11.254 -12.359 -31.493 1.00 86.94 188 PHE A C 1
ATOM 1511 O O . PHE A 1 188 ? 10.654 -11.302 -31.305 1.00 86.94 188 PHE A O 1
ATOM 1518 N N . ASP A 1 189 ? 10.623 -13.475 -31.864 1.00 84.94 189 ASP A N 1
ATOM 1519 C CA . ASP A 1 189 ? 9.248 -13.535 -32.379 1.00 84.94 189 ASP A CA 1
ATOM 1520 C C . ASP A 1 189 ? 8.180 -13.727 -31.285 1.00 84.94 189 ASP A C 1
ATOM 1522 O O . ASP A 1 189 ? 7.138 -14.350 -31.499 1.00 84.94 189 ASP A O 1
ATOM 1526 N N . TYR A 1 190 ? 8.410 -13.193 -30.084 1.00 87.88 190 TYR A N 1
ATOM 1527 C CA . TYR A 1 190 ? 7.400 -13.243 -29.026 1.00 87.88 190 TYR A CA 1
ATOM 1528 C C . TYR A 1 190 ? 6.210 -12.327 -29.369 1.00 87.88 190 TYR A C 1
ATOM 1530 O O . TYR A 1 190 ? 6.416 -11.158 -29.708 1.00 87.88 190 TYR A O 1
ATOM 1538 N N . PRO A 1 191 ? 4.952 -12.783 -29.203 1.00 89.00 191 PRO A N 1
ATOM 1539 C CA . PRO A 1 191 ? 3.768 -12.034 -29.642 1.00 89.00 191 PRO A CA 1
ATOM 1540 C C . PRO A 1 191 ? 3.641 -10.657 -28.974 1.00 89.00 191 PRO A C 1
ATOM 1542 O O . PRO A 1 191 ? 3.217 -9.692 -29.606 1.00 89.00 191 PRO A O 1
ATOM 1545 N N . ASN A 1 192 ? 4.075 -10.547 -27.715 1.00 91.81 192 ASN A N 1
ATOM 1546 C CA . ASN A 1 192 ? 3.977 -9.328 -26.913 1.00 91.81 192 ASN A CA 1
ATOM 1547 C C . ASN A 1 192 ? 5.314 -8.570 -26.802 1.00 91.81 192 ASN A C 1
ATOM 1549 O O . ASN A 1 192 ? 5.486 -7.745 -25.902 1.00 91.81 192 ASN A O 1
ATOM 1553 N N . ILE A 1 193 ? 6.285 -8.834 -27.688 1.00 94.25 193 ILE A N 1
ATOM 1554 C CA . ILE A 1 193 ? 7.644 -8.277 -27.573 1.00 94.25 193 ILE A CA 1
ATOM 1555 C C . ILE A 1 193 ? 7.661 -6.745 -27.537 1.00 94.25 193 ILE A C 1
ATOM 1557 O O . ILE A 1 193 ? 8.407 -6.150 -26.765 1.00 94.25 193 ILE A O 1
ATOM 1561 N N . LYS A 1 194 ? 6.789 -6.079 -28.304 1.00 94.25 194 LYS A N 1
ATOM 1562 C CA . LYS A 1 194 ? 6.706 -4.608 -28.335 1.00 94.25 194 LYS A CA 1
ATOM 1563 C C . LYS A 1 194 ? 6.290 -4.032 -26.980 1.00 94.25 194 LYS A C 1
ATOM 1565 O O . LYS A 1 194 ? 6.841 -3.021 -26.543 1.00 94.25 194 LYS A O 1
ATOM 1570 N N . GLN A 1 195 ? 5.338 -4.676 -26.313 1.00 96.44 195 GLN A N 1
ATOM 1571 C CA . GLN A 1 195 ? 4.861 -4.306 -24.985 1.00 96.44 195 GLN A CA 1
ATOM 1572 C C . GLN A 1 195 ? 5.915 -4.623 -23.918 1.00 96.44 195 GLN A C 1
ATOM 1574 O O . GLN A 1 195 ? 6.123 -3.802 -23.029 1.00 96.44 195 GLN A O 1
ATOM 1579 N N . ILE A 1 196 ? 6.646 -5.736 -24.048 1.00 97.38 196 ILE A N 1
ATOM 1580 C CA . ILE A 1 196 ? 7.790 -6.065 -23.178 1.00 97.38 196 ILE A CA 1
ATOM 1581 C C . ILE A 1 196 ? 8.890 -5.002 -23.320 1.00 97.38 196 ILE A C 1
ATOM 1583 O O . ILE A 1 196 ? 9.384 -4.482 -22.321 1.00 97.38 196 ILE A O 1
ATOM 1587 N N . CYS A 1 197 ? 9.213 -4.578 -24.545 1.00 96.44 197 CYS A N 1
ATOM 1588 C CA . CYS A 1 197 ? 10.121 -3.456 -24.775 1.00 96.44 197 CYS A CA 1
ATOM 1589 C C . CYS A 1 197 ? 9.583 -2.154 -24.159 1.00 96.44 197 CYS A C 1
ATOM 1591 O O . CYS A 1 197 ? 10.354 -1.398 -23.580 1.00 96.44 197 CYS A O 1
ATOM 1593 N N . SER A 1 198 ? 8.273 -1.887 -24.236 1.00 95.81 198 SER A N 1
ATOM 1594 C CA . SER A 1 198 ? 7.648 -0.719 -23.589 1.00 95.81 198 SER A CA 1
ATOM 1595 C C . SER A 1 198 ? 7.774 -0.756 -22.062 1.00 95.81 198 SER A C 1
ATOM 1597 O O . SER A 1 198 ? 8.058 0.276 -21.445 1.00 95.81 198 SER A O 1
ATOM 1599 N N . PHE A 1 199 ? 7.620 -1.946 -21.469 1.00 96.81 199 PHE A N 1
ATOM 1600 C CA . PHE A 1 199 ? 7.837 -2.183 -20.047 1.00 96.81 199 PHE A CA 1
ATOM 1601 C C . PHE A 1 199 ? 9.278 -1.842 -19.684 1.00 96.81 199 PHE A C 1
ATOM 1603 O O . PHE A 1 199 ? 9.480 -0.984 -18.832 1.00 96.81 199 PHE A O 1
ATOM 1610 N N . CYS A 1 200 ? 10.265 -2.431 -20.368 1.00 96.50 200 CYS A N 1
ATOM 1611 C CA . CYS A 1 200 ? 11.692 -2.247 -20.081 1.00 96.50 200 CYS A CA 1
ATOM 1612 C C . CYS A 1 200 ? 12.260 -0.873 -20.457 1.00 96.50 200 CYS A C 1
ATOM 1614 O O . CYS A 1 200 ? 13.322 -0.515 -19.955 1.00 96.50 200 CYS A O 1
ATOM 1616 N N . ARG A 1 201 ? 11.584 -0.115 -21.327 1.00 94.69 201 ARG A N 1
ATOM 1617 C CA . ARG A 1 201 ? 12.097 1.147 -21.867 1.00 94.69 201 ARG A CA 1
ATOM 1618 C C . ARG A 1 201 ? 12.450 2.137 -20.763 1.00 94.69 201 ARG A C 1
ATOM 1620 O O . ARG A 1 201 ? 11.657 2.372 -19.849 1.00 94.69 201 ARG A O 1
ATOM 1627 N N . ALA A 1 202 ? 13.590 2.797 -20.902 1.00 89.00 202 ALA A N 1
ATOM 1628 C CA . ALA A 1 202 ? 14.035 3.780 -19.941 1.00 89.00 202 ALA A CA 1
ATOM 1629 C C . ALA A 1 202 ? 13.092 4.976 -19.851 1.00 89.00 202 ALA A C 1
ATOM 1631 O O . ALA A 1 202 ? 12.619 5.512 -20.858 1.00 89.00 202 ALA A O 1
ATOM 1632 N N . HIS A 1 203 ? 12.790 5.385 -18.621 1.00 86.44 203 HIS A N 1
ATOM 1633 C CA . HIS A 1 203 ? 12.123 6.649 -18.376 1.00 86.44 203 HIS A CA 1
ATOM 1634 C C . HIS A 1 203 ? 13.136 7.782 -18.540 1.00 86.44 203 HIS A C 1
ATOM 1636 O O . HIS A 1 203 ? 14.174 7.801 -17.884 1.00 86.44 203 HIS A O 1
ATOM 1642 N N . ARG A 1 204 ? 12.867 8.704 -19.466 1.00 76.12 204 ARG A N 1
ATOM 1643 C CA . ARG A 1 204 ? 13.708 9.882 -19.697 1.00 76.12 204 ARG A CA 1
ATOM 1644 C C . ARG A 1 204 ? 12.903 11.123 -19.330 1.00 76.12 204 ARG A C 1
ATOM 1646 O O . ARG A 1 204 ? 12.001 11.482 -20.094 1.00 76.12 204 ARG A O 1
ATOM 1653 N N . PRO A 1 205 ? 13.171 11.762 -18.182 1.00 59.88 205 PRO A N 1
ATOM 1654 C CA . PRO A 1 205 ? 12.559 13.045 -17.895 1.00 59.88 205 PRO A CA 1
ATOM 1655 C C . PRO A 1 205 ? 13.020 14.096 -18.914 1.00 59.88 205 PRO A C 1
ATOM 1657 O O . PRO A 1 205 ? 14.107 14.021 -19.477 1.00 59.88 205 PRO A O 1
ATOM 1660 N N . ILE A 1 206 ? 12.159 15.083 -19.162 1.00 52.59 206 ILE A N 1
ATOM 1661 C CA . ILE A 1 206 ? 12.392 16.188 -20.115 1.00 52.59 206 ILE A CA 1
ATOM 1662 C C . ILE A 1 206 ? 13.359 17.241 -19.519 1.00 52.59 206 ILE A C 1
ATOM 1664 O O . ILE A 1 206 ? 13.793 18.156 -20.210 1.00 52.59 206 ILE A O 1
ATOM 1668 N N . SER A 1 207 ? 13.687 17.131 -18.228 1.00 50.47 207 SER A N 1
ATOM 1669 C CA . SER A 1 207 ? 14.502 18.085 -17.476 1.00 50.47 207 SER A CA 1
ATOM 1670 C C . SER A 1 207 ? 15.861 17.473 -17.125 1.00 50.47 207 SER A C 1
ATOM 1672 O O . SER A 1 207 ? 15.918 16.493 -16.394 1.00 50.47 207 SER A O 1
ATOM 1674 N N . ASP A 1 208 ? 16.955 18.102 -17.568 1.00 38.38 208 ASP A N 1
ATOM 1675 C CA . ASP A 1 208 ? 18.356 17.740 -17.252 1.00 38.38 208 ASP A CA 1
ATOM 1676 C C . ASP A 1 208 ? 18.755 17.992 -15.779 1.00 38.38 208 ASP A C 1
ATOM 1678 O O . ASP A 1 208 ? 19.937 18.019 -15.425 1.00 38.38 208 ASP A O 1
ATOM 1682 N N . LYS A 1 209 ? 17.787 18.201 -14.878 1.00 42.78 209 LYS A N 1
ATOM 1683 C CA . LYS A 1 209 ? 18.076 18.304 -13.446 1.00 42.78 209 LYS A CA 1
ATOM 1684 C C . LYS A 1 209 ? 18.326 16.905 -12.903 1.00 42.78 209 LYS A C 1
ATOM 1686 O O . LYS A 1 209 ? 17.412 16.222 -12.463 1.00 42.78 209 LYS A O 1
ATOM 1691 N N . ILE A 1 210 ? 19.590 16.499 -12.913 1.00 41.19 210 ILE A N 1
ATOM 1692 C CA . ILE A 1 210 ? 20.054 15.357 -12.131 1.00 41.19 210 ILE A CA 1
ATOM 1693 C C . ILE A 1 210 ? 19.718 15.664 -10.669 1.00 41.19 210 ILE A C 1
ATOM 1695 O O . ILE A 1 210 ? 20.293 16.568 -10.061 1.00 41.19 210 ILE A O 1
ATOM 1699 N N . LEU A 1 211 ? 18.739 14.946 -10.120 1.00 45.78 211 LEU A N 1
ATOM 1700 C CA . LEU A 1 211 ? 18.491 14.916 -8.687 1.00 45.78 211 LEU A CA 1
ATOM 1701 C C . LEU A 1 211 ? 19.716 14.261 -8.047 1.00 45.78 211 LEU A C 1
ATOM 1703 O O . LEU A 1 211 ? 19.873 13.042 -8.081 1.00 45.78 211 LEU A O 1
ATOM 1707 N N . ASP A 1 212 ? 20.614 15.095 -7.529 1.00 34.44 212 ASP A N 1
ATOM 1708 C CA . ASP A 1 212 ? 21.840 14.687 -6.849 1.00 34.44 212 ASP A CA 1
ATOM 1709 C C . ASP A 1 212 ? 21.472 14.073 -5.487 1.00 34.44 212 ASP A C 1
ATOM 1711 O O . ASP A 1 212 ? 21.487 14.720 -4.438 1.00 34.44 212 ASP A O 1
ATOM 1715 N N . VAL A 1 213 ? 21.005 12.823 -5.516 1.00 43.41 213 VAL A N 1
ATOM 1716 C CA . VAL A 1 213 ? 20.683 12.049 -4.317 1.00 43.41 213 VAL A CA 1
ATOM 1717 C C . VAL A 1 213 ? 21.903 11.211 -3.969 1.00 43.41 213 VAL A C 1
ATOM 1719 O O . VAL A 1 213 ? 22.297 10.306 -4.702 1.00 43.41 213 VAL A O 1
ATOM 1722 N N . SER A 1 214 ? 22.513 11.537 -2.829 1.00 34.88 214 SER A N 1
ATOM 1723 C CA . SER A 1 214 ? 23.704 10.859 -2.322 1.00 34.88 214 SER A CA 1
ATOM 1724 C C . SER A 1 214 ? 23.495 9.329 -2.245 1.00 34.88 214 SER A C 1
ATOM 1726 O O . SER A 1 214 ? 22.469 8.893 -1.714 1.00 34.88 214 SER A O 1
ATOM 1728 N N . PRO A 1 215 ? 24.449 8.486 -2.692 1.00 36.06 215 PRO A N 1
ATOM 1729 C CA . PRO A 1 215 ? 24.226 7.045 -2.896 1.00 36.06 215 PRO A CA 1
ATOM 1730 C C . PRO A 1 215 ? 24.166 6.197 -1.611 1.00 36.06 215 PRO A C 1
ATOM 1732 O O . PRO A 1 215 ? 24.062 4.975 -1.686 1.00 36.06 215 PRO A O 1
ATOM 1735 N N . LEU A 1 216 ? 24.301 6.809 -0.429 1.00 36.00 216 LEU A N 1
ATOM 1736 C CA . LEU A 1 216 ? 24.709 6.109 0.799 1.00 36.00 216 LEU A CA 1
ATOM 1737 C C . LEU A 1 216 ? 23.616 5.928 1.862 1.00 36.00 216 LEU A C 1
ATOM 1739 O O . LEU A 1 216 ? 23.896 5.381 2.925 1.00 36.00 216 LEU A O 1
ATOM 1743 N N . SER A 1 217 ? 22.366 6.305 1.595 1.00 42.06 217 SER A N 1
ATOM 1744 C CA . SER A 1 217 ? 21.251 5.995 2.501 1.00 42.06 217 SER A CA 1
ATOM 1745 C C . SER A 1 217 ? 20.404 4.877 1.893 1.00 42.06 217 SER A C 1
ATOM 1747 O O . SER A 1 217 ? 19.440 5.156 1.193 1.00 42.06 217 SER A O 1
ATOM 1749 N N . LEU A 1 218 ? 20.853 3.622 2.058 1.00 36.38 218 LEU A N 1
ATOM 1750 C CA . LEU A 1 218 ? 20.127 2.369 1.766 1.00 36.38 218 LEU A CA 1
ATOM 1751 C C . LEU A 1 218 ? 19.008 2.498 0.713 1.00 36.38 218 LEU A C 1
ATOM 1753 O O . LEU A 1 218 ? 17.871 2.717 1.110 1.00 36.38 218 LEU A O 1
ATOM 1757 N N . ARG A 1 219 ? 19.294 2.346 -0.592 1.00 49.91 219 ARG A N 1
ATOM 1758 C CA . ARG A 1 219 ? 18.281 2.053 -1.642 1.00 49.91 219 ARG A CA 1
ATOM 1759 C C . ARG A 1 219 ? 16.878 2.646 -1.335 1.00 49.91 219 ARG A C 1
ATOM 1761 O O . ARG A 1 219 ? 15.946 1.891 -1.074 1.00 49.91 219 ARG A O 1
ATOM 1768 N N . SER A 1 220 ? 16.799 3.981 -1.265 1.00 66.88 220 SER A N 1
ATOM 1769 C CA . SER A 1 220 ? 15.714 4.815 -0.705 1.00 66.88 220 SER A CA 1
ATOM 1770 C C . SER A 1 220 ? 14.338 4.143 -0.559 1.00 66.88 220 SER A C 1
ATOM 1772 O O . SER A 1 220 ? 13.717 3.744 -1.543 1.00 66.88 220 SER A O 1
ATOM 1774 N N . ALA A 1 221 ? 13.807 4.107 0.669 1.00 81.19 221 ALA A N 1
ATOM 1775 C CA . ALA A 1 221 ? 12.403 3.768 0.920 1.00 81.19 221 ALA A CA 1
ATOM 1776 C C . ALA A 1 221 ? 11.439 4.772 0.259 1.00 81.19 221 ALA A C 1
ATOM 1778 O O . ALA A 1 221 ? 10.296 4.422 -0.023 1.00 81.19 221 ALA A O 1
ATOM 1779 N N . ILE A 1 222 ? 11.890 6.004 -0.020 1.00 89.25 222 ILE A N 1
ATOM 1780 C CA . ILE A 1 222 ? 11.106 6.963 -0.796 1.00 89.25 222 ILE A CA 1
ATOM 1781 C C . ILE A 1 222 ? 11.337 6.756 -2.292 1.00 89.25 222 ILE A C 1
ATOM 1783 O O . ILE A 1 222 ? 12.467 6.864 -2.773 1.00 89.25 222 ILE A O 1
ATOM 1787 N N . ILE A 1 223 ? 10.248 6.527 -3.017 1.00 90.38 223 ILE A N 1
ATOM 1788 C CA . ILE A 1 223 ? 10.200 6.515 -4.473 1.00 90.38 223 ILE A CA 1
ATOM 1789 C C . ILE A 1 223 ? 10.179 7.958 -4.969 1.00 90.38 223 ILE A C 1
ATOM 1791 O O . ILE A 1 223 ? 9.300 8.743 -4.605 1.00 90.38 223 ILE A O 1
ATOM 1795 N N . LEU A 1 224 ? 11.143 8.287 -5.825 1.00 86.06 224 LEU A N 1
ATOM 1796 C CA . LEU A 1 224 ? 11.256 9.590 -6.466 1.00 86.06 224 LEU A CA 1
ATOM 1797 C C . LEU A 1 224 ? 11.351 9.394 -7.976 1.00 86.06 224 LEU A C 1
ATOM 1799 O O . LEU A 1 224 ? 12.394 9.020 -8.502 1.00 86.06 224 LEU A O 1
ATOM 1803 N N . ILE A 1 225 ? 10.237 9.631 -8.660 1.00 86.62 225 ILE A N 1
ATOM 1804 C CA . ILE A 1 225 ? 10.129 9.519 -10.113 1.00 86.62 225 ILE A CA 1
ATOM 1805 C C . ILE A 1 225 ? 9.567 10.839 -10.620 1.00 86.62 225 ILE A C 1
ATOM 1807 O O . ILE A 1 225 ? 8.491 11.261 -10.202 1.00 86.62 225 ILE A O 1
ATOM 1811 N N . GLU A 1 226 ? 10.289 11.499 -11.521 1.00 84.38 226 GLU A N 1
ATOM 1812 C CA . GLU A 1 226 ? 9.769 12.687 -12.191 1.00 84.38 226 GLU A CA 1
ATOM 1813 C C . GLU A 1 226 ? 8.684 12.288 -13.191 1.00 84.38 226 GLU A C 1
ATOM 1815 O O . GLU A 1 226 ? 8.916 11.426 -14.035 1.00 84.38 226 GLU A O 1
ATOM 1820 N N . LYS A 1 227 ? 7.517 12.938 -13.142 1.00 87.56 227 LYS A N 1
ATOM 1821 C CA . LYS A 1 227 ? 6.385 12.674 -14.051 1.00 87.56 227 LYS A CA 1
ATOM 1822 C C . LYS A 1 227 ? 6.027 11.177 -14.177 1.00 87.56 227 LYS A C 1
ATOM 1824 O O . LYS A 1 227 ? 6.108 10.605 -15.274 1.00 87.56 227 LYS A O 1
ATOM 1829 N N . PRO A 1 228 ? 5.666 10.516 -13.062 1.00 91.94 228 PRO A N 1
ATOM 1830 C CA . PRO A 1 228 ? 5.374 9.084 -13.040 1.00 91.94 228 PRO A CA 1
ATOM 1831 C C . PRO A 1 228 ? 4.186 8.695 -13.938 1.00 91.94 228 PRO A C 1
ATOM 1833 O O . PRO A 1 228 ? 4.128 7.560 -14.411 1.00 91.94 228 PRO A O 1
ATOM 1836 N N . GLU A 1 229 ? 3.285 9.630 -14.255 1.00 93.56 229 GLU A N 1
ATOM 1837 C CA . GLU A 1 229 ? 2.160 9.424 -15.172 1.00 93.56 229 GLU A CA 1
ATOM 1838 C C . GLU A 1 229 ? 2.602 8.940 -16.560 1.00 93.56 229 GLU A C 1
ATOM 1840 O O . GLU A 1 229 ? 1.884 8.174 -17.195 1.00 93.56 229 GLU A O 1
ATOM 1845 N N . TYR A 1 230 ? 3.801 9.302 -17.032 1.00 93.25 230 TYR A N 1
ATOM 1846 C CA . TYR A 1 230 ? 4.304 8.835 -18.329 1.00 93.25 230 TYR A CA 1
ATOM 1847 C C . TYR A 1 230 ? 4.696 7.359 -18.333 1.00 93.25 230 TYR A C 1
ATOM 1849 O O . TYR A 1 230 ? 4.701 6.736 -19.394 1.00 93.25 230 TYR A O 1
ATOM 1857 N N . ILE A 1 231 ? 5.038 6.793 -17.176 1.00 93.88 231 ILE A N 1
ATOM 1858 C CA . ILE A 1 231 ? 5.310 5.359 -17.047 1.00 93.88 231 ILE A CA 1
ATOM 1859 C C . ILE A 1 231 ? 3.983 4.606 -17.086 1.00 93.88 231 ILE A C 1
ATOM 1861 O O . ILE A 1 231 ? 3.836 3.653 -17.850 1.00 93.88 231 ILE A O 1
ATOM 1865 N N . LEU A 1 232 ? 2.999 5.080 -16.320 1.00 95.81 232 LEU A N 1
ATOM 1866 C CA . LEU A 1 232 ? 1.662 4.492 -16.260 1.00 95.81 232 LEU A CA 1
ATOM 1867 C C . LEU A 1 232 ? 0.924 4.609 -17.602 1.00 95.81 232 LEU A C 1
ATOM 1869 O O . LEU A 1 232 ? 0.274 3.657 -18.026 1.00 95.81 232 LEU A O 1
ATOM 1873 N N . ALA A 1 233 ? 1.096 5.717 -18.328 1.00 95.44 233 ALA A N 1
ATOM 1874 C CA . ALA A 1 233 ? 0.496 5.940 -19.645 1.00 95.44 233 ALA A CA 1
ATOM 1875 C C . ALA A 1 233 ? 0.953 4.936 -20.719 1.00 95.44 233 ALA A C 1
ATOM 1877 O O . ALA A 1 233 ? 0.294 4.803 -21.749 1.00 95.44 233 ALA A O 1
ATOM 1878 N N . ARG A 1 234 ? 2.054 4.202 -20.498 1.00 95.62 234 ARG A N 1
ATOM 1879 C CA . ARG A 1 234 ? 2.474 3.099 -21.385 1.00 95.62 234 ARG A CA 1
ATOM 1880 C C . ARG A 1 234 ? 1.545 1.890 -21.296 1.00 95.62 234 ARG A C 1
ATOM 1882 O O . ARG A 1 234 ? 1.531 1.078 -22.218 1.00 95.62 234 ARG A O 1
ATOM 1889 N N . PHE A 1 235 ? 0.800 1.780 -20.199 1.00 97.69 235 PHE A N 1
ATOM 1890 C CA . PHE A 1 235 ? -0.108 0.685 -19.884 1.00 97.69 235 PHE A CA 1
ATOM 1891 C C . PHE A 1 235 ? -1.438 1.250 -19.361 1.00 97.69 235 PHE A C 1
ATOM 1893 O O . PHE A 1 235 ? -1.746 1.119 -18.175 1.00 97.69 235 PHE A O 1
ATOM 1900 N N . PRO A 1 236 ? -2.220 1.926 -20.223 1.00 97.38 236 PRO A N 1
ATOM 1901 C CA . PRO A 1 236 ? -3.454 2.574 -19.807 1.00 97.38 236 PRO A CA 1
ATOM 1902 C C . PRO A 1 236 ? -4.533 1.547 -19.443 1.00 97.38 236 PRO A C 1
ATOM 1904 O O . PRO A 1 236 ? -4.543 0.420 -19.946 1.00 97.38 236 PRO A O 1
ATOM 1907 N N . PHE A 1 237 ? -5.470 1.984 -18.608 1.00 98.00 237 PHE A N 1
ATOM 1908 C CA . PHE A 1 237 ? -6.718 1.286 -18.301 1.00 98.00 237 PHE A CA 1
ATOM 1909 C C . PHE A 1 237 ? -7.920 2.110 -18.786 1.00 98.00 237 PHE A C 1
ATOM 1911 O O . PHE A 1 237 ? -7.756 3.299 -19.085 1.00 98.00 237 PHE A O 1
ATOM 1918 N N . PRO A 1 238 ? -9.126 1.519 -18.890 1.00 97.44 238 PRO A N 1
ATOM 1919 C CA . PRO A 1 238 ? -10.303 2.239 -19.361 1.00 97.44 238 PRO A CA 1
ATOM 1920 C C . PRO A 1 238 ? -10.620 3.416 -18.435 1.00 97.44 238 PRO A C 1
ATOM 1922 O O . PRO A 1 238 ? -10.859 3.234 -17.241 1.00 97.44 238 PRO A O 1
ATOM 1925 N N . LYS A 1 239 ? -10.618 4.634 -18.990 1.00 96.12 239 LYS A N 1
ATOM 1926 C CA . LYS A 1 239 ? -10.756 5.874 -18.211 1.00 96.12 239 LYS A CA 1
ATOM 1927 C C . LYS A 1 239 ? -12.027 5.887 -17.357 1.00 96.12 239 LYS A C 1
ATOM 1929 O O . LYS A 1 239 ? -11.960 6.232 -16.187 1.00 96.12 239 LYS A O 1
ATOM 1934 N N . LEU A 1 240 ? -13.156 5.442 -17.914 1.00 95.75 240 LEU A N 1
ATOM 1935 C CA . LEU A 1 240 ? -14.435 5.384 -17.196 1.00 95.75 240 LEU A CA 1
ATOM 1936 C C . LEU A 1 240 ? -14.361 4.507 -15.941 1.00 95.75 240 LEU A C 1
ATOM 1938 O O . LEU A 1 240 ? -14.909 4.873 -14.906 1.00 95.75 240 LEU A O 1
ATOM 1942 N N . VAL A 1 241 ? -13.653 3.378 -16.020 1.00 96.81 241 VAL A N 1
ATOM 1943 C CA . VAL A 1 241 ? -13.459 2.470 -14.884 1.00 96.81 241 VAL A CA 1
ATOM 1944 C C . VAL A 1 241 ? -12.586 3.130 -13.817 1.00 96.81 241 VAL A C 1
ATOM 1946 O O . VAL A 1 241 ? -12.957 3.147 -12.646 1.00 96.81 241 VAL A O 1
ATOM 1949 N N . VAL A 1 242 ? -11.451 3.716 -14.217 1.00 97.94 242 VAL A N 1
ATOM 1950 C CA . VAL A 1 242 ? -10.536 4.407 -13.292 1.00 97.94 242 VAL A CA 1
ATOM 1951 C C . VAL A 1 242 ? -11.242 5.571 -12.591 1.00 97.94 242 VAL A C 1
ATOM 1953 O O . VAL A 1 242 ? -11.177 5.678 -11.366 1.00 97.94 242 VAL A O 1
ATOM 1956 N N . ASP A 1 243 ? -11.962 6.404 -13.341 1.00 97.56 243 ASP A N 1
ATOM 1957 C CA . ASP A 1 243 ? -12.685 7.557 -12.807 1.00 97.56 243 ASP A CA 1
ATOM 1958 C C . ASP A 1 243 ? -13.805 7.119 -11.846 1.00 97.56 243 ASP A C 1
ATOM 1960 O O . ASP A 1 243 ? -13.951 7.704 -10.772 1.00 97.56 243 ASP A O 1
ATOM 1964 N N . ALA A 1 244 ? -14.545 6.049 -12.168 1.00 96.50 244 ALA A N 1
ATOM 1965 C CA . ALA A 1 244 ? -15.578 5.500 -11.289 1.00 96.50 244 ALA A CA 1
ATOM 1966 C C . ALA A 1 244 ? -15.002 5.010 -9.948 1.00 96.50 244 ALA A C 1
ATOM 1968 O O . ALA A 1 244 ? -15.564 5.297 -8.886 1.00 96.50 244 ALA A O 1
ATOM 1969 N N . ILE A 1 245 ? -13.851 4.330 -9.978 1.00 97.12 245 ILE A N 1
ATOM 1970 C CA . ILE A 1 245 ? -13.152 3.881 -8.767 1.00 97.12 245 ILE A CA 1
ATOM 1971 C C . ILE A 1 245 ? -12.664 5.085 -7.955 1.00 97.12 245 ILE A C 1
ATOM 1973 O O . ILE A 1 245 ? -12.882 5.128 -6.745 1.00 97.12 245 ILE A O 1
ATOM 1977 N N . ILE A 1 246 ? -12.056 6.091 -8.595 1.00 97.88 246 ILE A N 1
ATOM 1978 C CA . ILE A 1 246 ? -11.624 7.326 -7.917 1.00 97.88 246 ILE A CA 1
ATOM 1979 C C . ILE A 1 246 ? -12.814 8.011 -7.240 1.00 97.88 246 ILE A C 1
ATOM 1981 O O . ILE A 1 246 ? -12.704 8.431 -6.088 1.00 97.88 246 ILE A O 1
ATOM 1985 N N . SER A 1 247 ? -13.965 8.097 -7.909 1.00 95.75 247 SER A N 1
ATOM 1986 C CA . SER A 1 247 ? -15.187 8.647 -7.320 1.00 95.75 247 SER A CA 1
ATOM 1987 C C . SER A 1 247 ? -15.634 7.869 -6.080 1.00 95.75 247 SER A C 1
ATOM 1989 O O . SER A 1 247 ? -15.912 8.492 -5.056 1.00 95.75 247 SER A O 1
ATOM 1991 N N . ARG A 1 248 ? -15.639 6.529 -6.118 1.00 95.19 248 ARG A N 1
ATOM 1992 C CA . ARG A 1 248 ? -15.971 5.697 -4.943 1.00 95.19 248 ARG A CA 1
ATOM 1993 C C . ARG A 1 248 ? -14.973 5.884 -3.804 1.00 95.19 248 ARG A C 1
ATOM 1995 O O . ARG A 1 248 ? -15.379 6.142 -2.676 1.00 95.19 248 ARG A O 1
ATOM 2002 N N . LEU A 1 249 ? -13.674 5.873 -4.102 1.00 95.31 249 LEU A N 1
ATOM 2003 C CA . LEU A 1 249 ? -12.617 6.134 -3.120 1.00 95.31 249 LEU A CA 1
ATOM 2004 C C . LEU A 1 249 ? -12.704 7.538 -2.513 1.00 95.31 249 LEU A C 1
ATOM 2006 O O . LEU A 1 249 ? -12.193 7.752 -1.423 1.00 95.31 249 LEU A O 1
ATOM 2010 N N . ARG A 1 250 ? -13.300 8.521 -3.187 1.00 95.25 250 ARG A N 1
ATOM 2011 C CA . ARG A 1 250 ? -13.490 9.864 -2.618 1.00 95.25 250 ARG A CA 1
ATOM 2012 C C . ARG A 1 250 ? -14.702 9.939 -1.701 1.00 95.25 250 ARG A C 1
ATOM 2014 O O . ARG A 1 250 ? -14.624 10.567 -0.644 1.00 95.25 250 ARG A O 1
ATOM 2021 N N . SER A 1 251 ? -15.809 9.323 -2.104 1.00 92.38 251 SER A N 1
ATOM 2022 C CA . SER A 1 251 ? -17.083 9.405 -1.389 1.00 92.38 251 SER A CA 1
ATOM 2023 C C . SER A 1 251 ? -17.130 8.474 -0.178 1.00 92.38 251 SER A C 1
ATOM 2025 O O . SER A 1 251 ? -17.474 8.918 0.924 1.00 92.38 251 SER A O 1
ATOM 2027 N N . ASP A 1 252 ? -16.675 7.236 -0.343 1.00 92.50 252 ASP A N 1
ATOM 2028 C CA . ASP A 1 252 ? -16.934 6.146 0.595 1.00 92.50 252 ASP A CA 1
ATOM 2029 C C . ASP A 1 252 ? -15.726 5.854 1.498 1.00 92.50 252 ASP A C 1
ATOM 2031 O O . ASP A 1 252 ? -14.612 6.345 1.284 1.00 92.50 252 ASP A O 1
ATOM 2035 N N . ASP A 1 253 ? -15.951 5.087 2.560 1.00 93.31 253 ASP A N 1
ATOM 2036 C CA . ASP A 1 253 ? -14.894 4.384 3.290 1.00 93.31 253 ASP A CA 1
ATOM 2037 C C . ASP A 1 253 ? -14.871 2.945 2.785 1.00 93.31 253 ASP A C 1
ATOM 2039 O O . ASP A 1 253 ? -15.541 2.061 3.303 1.00 93.31 253 ASP A O 1
ATOM 2043 N N . LEU A 1 254 ? -14.154 2.745 1.686 1.00 92.94 254 LEU A N 1
ATOM 2044 C CA . LEU A 1 254 ? -14.208 1.544 0.868 1.00 92.94 254 LEU A CA 1
ATOM 2045 C C . LEU A 1 254 ? -13.717 0.291 1.615 1.00 92.94 254 LEU A C 1
ATOM 2047 O O . LEU A 1 254 ? -14.047 -0.815 1.199 1.00 92.94 254 LEU A O 1
ATOM 2051 N N . TYR A 1 255 ? -12.975 0.472 2.713 1.00 93.19 255 TYR A N 1
ATOM 2052 C CA . TYR A 1 255 ? -12.403 -0.579 3.565 1.00 93.19 255 TYR A CA 1
ATOM 2053 C C . TYR A 1 255 ? -12.992 -0.603 4.986 1.00 93.19 255 TYR A C 1
ATOM 2055 O O . TYR A 1 255 ? -12.411 -1.243 5.870 1.00 93.19 255 TYR A O 1
ATOM 2063 N N . ASP A 1 256 ? -14.069 0.153 5.228 1.00 93.19 256 ASP A N 1
ATOM 2064 C CA . ASP A 1 256 ? -14.786 0.262 6.508 1.00 93.19 256 ASP A CA 1
ATOM 2065 C C . ASP A 1 256 ? -13.884 0.522 7.733 1.00 93.19 256 ASP A C 1
ATOM 2067 O O . ASP A 1 256 ? -14.145 0.089 8.860 1.00 93.19 256 ASP A O 1
ATOM 2071 N N . GLN A 1 257 ? -12.796 1.273 7.543 1.00 93.88 257 GLN A N 1
ATOM 2072 C CA . GLN A 1 257 ? -11.803 1.517 8.590 1.00 93.88 257 GLN A CA 1
ATOM 2073 C C . GLN A 1 257 ? -12.231 2.589 9.596 1.00 93.88 257 GLN A C 1
ATOM 2075 O O . GLN A 1 257 ? -11.833 2.542 10.760 1.00 93.88 257 GLN A O 1
ATOM 2080 N N . ALA A 1 258 ? -13.053 3.559 9.206 1.00 91.81 258 ALA A N 1
ATOM 2081 C CA . ALA A 1 258 ? -13.481 4.670 10.048 1.00 91.81 258 ALA A CA 1
ATOM 2082 C C . ALA A 1 258 ? -14.217 4.190 11.305 1.00 91.81 258 ALA A C 1
ATOM 2084 O O . ALA A 1 258 ? -14.029 4.762 12.381 1.00 91.81 258 ALA A O 1
ATOM 2085 N N . CYS A 1 259 ? -14.983 3.096 11.218 1.00 91.62 259 CYS A N 1
ATOM 2086 C CA . CYS A 1 259 ? -15.657 2.520 12.384 1.00 91.62 259 CYS A CA 1
ATOM 2087 C C . CYS A 1 259 ? -14.662 2.018 13.451 1.00 91.62 259 CYS A C 1
ATOM 2089 O O . CYS A 1 259 ? -14.949 2.038 14.652 1.00 91.62 259 CYS A O 1
ATOM 2091 N N . HIS A 1 260 ? -13.452 1.637 13.031 1.00 92.44 260 HIS A N 1
ATOM 2092 C CA . HIS A 1 260 ? -12.369 1.213 13.906 1.00 92.44 260 HIS A CA 1
ATOM 2093 C C . HIS A 1 260 ? -11.536 2.378 14.449 1.00 92.44 260 HIS A C 1
ATOM 2095 O O . HIS A 1 260 ? -10.728 2.150 15.347 1.00 92.44 260 HIS A O 1
ATOM 2101 N N . TYR A 1 261 ? -11.756 3.613 13.994 1.00 95.12 261 TYR A N 1
ATOM 2102 C CA . TYR A 1 261 ? -11.065 4.821 14.452 1.00 95.12 261 TYR A CA 1
ATOM 2103 C C . TYR A 1 261 ? -12.080 5.917 14.829 1.00 95.12 261 TYR A C 1
ATOM 2105 O O . TYR A 1 261 ? -12.236 6.898 14.107 1.00 95.12 261 TYR A O 1
ATOM 2113 N N . PRO A 1 262 ? -12.755 5.790 15.988 1.00 92.94 262 PRO A N 1
ATOM 2114 C CA . PRO A 1 262 ? -13.837 6.699 16.378 1.00 92.94 262 PRO A CA 1
ATOM 2115 C C . PRO A 1 262 ? -13.372 8.121 16.734 1.00 92.94 262 PRO A C 1
ATOM 2117 O O . PRO A 1 262 ? -14.196 9.029 16.803 1.00 92.94 262 PRO A O 1
ATOM 2120 N N . ASP A 1 263 ? -12.077 8.325 16.996 1.00 93.31 263 ASP A N 1
ATOM 2121 C CA . ASP A 1 263 ? -11.516 9.660 17.220 1.00 93.31 263 ASP A CA 1
ATOM 2122 C C . ASP A 1 263 ? -11.376 10.391 15.870 1.00 93.31 263 ASP A C 1
ATOM 2124 O O . ASP A 1 263 ? -10.633 9.917 15.004 1.00 93.31 263 ASP A O 1
ATOM 2128 N N . PRO A 1 264 ? -12.015 11.562 15.678 1.00 91.94 264 PRO A N 1
ATOM 2129 C CA . PRO A 1 264 ? -11.904 12.332 14.440 1.00 91.94 264 PRO A CA 1
ATOM 2130 C C . PRO A 1 264 ? -10.465 12.708 14.058 1.00 91.94 264 PRO A C 1
ATOM 2132 O O . PRO A 1 264 ? -10.178 12.898 12.875 1.00 91.94 264 PRO A O 1
ATOM 2135 N N . GLN A 1 265 ? -9.546 12.801 15.027 1.00 91.19 265 GLN A N 1
ATOM 2136 C CA . GLN A 1 265 ? -8.127 13.069 14.769 1.00 91.19 265 GLN A CA 1
ATOM 2137 C C . GLN A 1 265 ? -7.418 11.893 14.087 1.00 91.19 265 GLN A C 1
ATOM 2139 O O . GLN A 1 265 ? -6.337 12.075 13.539 1.00 91.19 265 GLN A O 1
ATOM 2144 N N . HIS A 1 266 ? -7.998 10.692 14.106 1.00 94.88 266 HIS A N 1
ATOM 2145 C CA . HIS A 1 266 ? -7.407 9.493 13.512 1.00 94.88 266 HIS A CA 1
ATOM 2146 C C . HIS A 1 266 ? -7.861 9.247 12.067 1.00 94.88 266 HIS A C 1
ATOM 2148 O O . HIS A 1 266 ? -7.444 8.260 11.461 1.00 94.88 266 HIS A O 1
ATOM 2154 N N . ARG A 1 267 ? -8.689 10.134 11.495 1.00 94.31 267 ARG A N 1
ATOM 2155 C CA . ARG A 1 267 ? -9.308 9.967 10.170 1.00 94.31 267 ARG A CA 1
ATOM 2156 C C . ARG A 1 267 ? -8.313 9.606 9.066 1.00 94.31 267 ARG A C 1
ATOM 2158 O O . ARG A 1 267 ? -8.555 8.684 8.299 1.00 94.31 267 ARG A O 1
ATOM 2165 N N . THR A 1 268 ? -7.205 10.326 8.967 1.00 94.19 268 THR A N 1
ATOM 2166 C CA . THR A 1 268 ? -6.199 10.122 7.911 1.00 94.19 268 THR A CA 1
ATOM 2167 C C . THR A 1 268 ? -5.429 8.816 8.076 1.00 94.19 268 THR A C 1
ATOM 2169 O O . THR A 1 268 ? -5.076 8.185 7.082 1.00 94.19 268 THR A O 1
ATOM 2172 N N . VAL A 1 269 ? -5.234 8.350 9.314 1.00 95.00 269 VAL A N 1
ATOM 2173 C CA . VAL A 1 269 ? -4.679 7.017 9.585 1.00 95.00 269 VAL A CA 1
ATOM 2174 C C . VAL A 1 269 ? -5.681 5.929 9.210 1.00 95.00 269 VAL A C 1
ATOM 2176 O O . VAL A 1 269 ? -5.295 4.979 8.526 1.00 95.00 269 VAL A O 1
ATOM 2179 N N . ALA A 1 270 ? -6.952 6.094 9.588 1.00 95.81 270 ALA A N 1
ATOM 2180 C CA . ALA A 1 270 ? -8.032 5.170 9.242 1.00 95.81 270 ALA A CA 1
ATOM 2181 C C . ALA A 1 270 ? -8.139 4.987 7.722 1.00 95.81 270 ALA A C 1
ATOM 2183 O O . ALA A 1 270 ? -8.120 3.872 7.214 1.00 95.81 270 ALA A O 1
ATOM 2184 N N . LEU A 1 271 ? -8.127 6.096 6.983 1.00 96.25 271 LEU A N 1
ATOM 2185 C CA . LEU A 1 271 ? -8.227 6.102 5.526 1.00 96.25 271 LEU A CA 1
ATOM 2186 C C . LEU A 1 271 ? -6.878 5.886 4.816 1.00 96.25 271 LEU A C 1
ATOM 2188 O O . LEU A 1 271 ? -6.794 6.062 3.604 1.00 96.25 271 LEU A O 1
ATOM 2192 N N . SER A 1 272 ? -5.805 5.513 5.520 1.00 94.75 272 SER A N 1
ATOM 2193 C CA . SER A 1 272 ? -4.455 5.483 4.933 1.00 94.75 272 SER A CA 1
ATOM 2194 C C . SER A 1 272 ? -4.248 4.394 3.870 1.00 94.75 272 SER A C 1
ATOM 2196 O O . SER A 1 272 ? -3.408 4.557 2.982 1.00 94.75 272 SER A O 1
ATOM 2198 N N . LEU A 1 273 ? -4.998 3.287 3.937 1.00 93.56 273 LEU A N 1
ATOM 2199 C CA . LEU A 1 273 ? -5.030 2.266 2.880 1.00 93.56 273 LEU A CA 1
ATOM 2200 C C . LEU A 1 273 ? -5.728 2.794 1.620 1.00 93.56 273 LEU A C 1
ATOM 2202 O O . LEU A 1 273 ? -5.234 2.652 0.510 1.00 93.56 273 LEU A O 1
ATOM 2206 N N . GLN A 1 274 ? -6.832 3.503 1.800 1.00 95.31 274 GLN A N 1
ATOM 2207 C CA . GLN A 1 274 ? -7.547 4.124 0.696 1.00 95.31 274 GLN A CA 1
ATOM 2208 C C . GLN A 1 274 ? -6.736 5.254 0.050 1.00 95.31 274 GLN A C 1
ATOM 2210 O O . GLN A 1 274 ? -6.654 5.365 -1.171 1.00 95.31 274 GLN A O 1
ATOM 2215 N N . ALA A 1 275 ? -6.076 6.065 0.878 1.00 96.12 275 ALA A N 1
ATOM 2216 C CA . ALA A 1 275 ? -5.259 7.196 0.462 1.00 96.12 275 ALA A CA 1
ATOM 2217 C C . ALA A 1 275 ? -4.106 6.774 -0.461 1.00 96.12 275 ALA A C 1
ATOM 2219 O O . ALA A 1 275 ? -3.850 7.427 -1.473 1.00 96.12 275 ALA A O 1
ATOM 2220 N N . ARG A 1 276 ? -3.424 5.661 -0.151 1.00 94.94 276 ARG A N 1
ATOM 2221 C CA . ARG A 1 276 ? -2.348 5.152 -1.017 1.00 94.94 276 ARG A CA 1
ATOM 2222 C C . ARG A 1 276 ? -2.866 4.666 -2.369 1.00 94.94 276 ARG A C 1
ATOM 2224 O O . ARG A 1 276 ? -2.175 4.835 -3.370 1.00 94.94 276 ARG A O 1
ATOM 2231 N N . TYR A 1 277 ? -4.071 4.100 -2.410 1.00 96.19 277 TYR A N 1
ATOM 2232 C CA . TYR A 1 277 ? -4.663 3.639 -3.660 1.00 96.19 277 TYR A CA 1
ATOM 2233 C C . TYR A 1 277 ? -5.097 4.808 -4.524 1.00 96.19 277 TYR A C 1
ATOM 2235 O O . TYR A 1 277 ? -4.769 4.861 -5.709 1.00 96.19 277 TYR A O 1
ATOM 2243 N N . LEU A 1 278 ? -5.711 5.804 -3.892 1.00 97.44 278 LEU A N 1
ATOM 2244 C CA . LEU A 1 278 ? -6.063 7.055 -4.535 1.00 97.44 278 LEU A CA 1
ATOM 2245 C C . LEU A 1 278 ? -4.837 7.742 -5.153 1.00 97.44 278 LEU A C 1
ATOM 2247 O O . LEU A 1 278 ? -4.917 8.165 -6.299 1.00 97.44 278 LEU A O 1
ATOM 2251 N N . TYR A 1 279 ? -3.694 7.800 -4.457 1.00 97.50 279 TYR A N 1
ATOM 2252 C CA . TYR A 1 279 ? -2.466 8.386 -5.015 1.00 97.50 279 TYR A CA 1
ATOM 2253 C C . TYR A 1 279 ? -2.072 7.761 -6.364 1.00 97.50 279 TYR A C 1
ATOM 2255 O O . TYR A 1 279 ? -1.830 8.493 -7.319 1.00 97.50 279 TYR A O 1
ATOM 2263 N N . ILE A 1 280 ? -2.047 6.428 -6.463 1.00 97.50 280 ILE A N 1
ATOM 2264 C CA . ILE A 1 280 ? -1.670 5.731 -7.704 1.00 97.50 280 ILE A CA 1
ATOM 2265 C C . ILE A 1 280 ? -2.723 5.925 -8.795 1.00 97.50 280 ILE A C 1
ATOM 2267 O O . ILE A 1 280 ? -2.378 6.178 -9.946 1.00 97.50 280 ILE A O 1
ATOM 2271 N N . LEU A 1 281 ? -4.009 5.839 -8.451 1.00 98.00 281 LEU A N 1
ATOM 2272 C CA . LEU A 1 281 ? -5.094 5.979 -9.426 1.00 98.00 281 LEU A CA 1
ATOM 2273 C C . LEU A 1 281 ? -5.178 7.401 -9.998 1.00 98.00 281 LEU A C 1
ATOM 2275 O O . LEU A 1 281 ? -5.436 7.565 -11.189 1.00 98.00 281 LEU A O 1
ATOM 2279 N N . LEU A 1 282 ? -4.860 8.428 -9.204 1.00 97.81 282 LEU A N 1
ATOM 2280 C CA . LEU A 1 282 ? -4.741 9.810 -9.686 1.00 97.81 282 LEU A CA 1
ATOM 2281 C C . LEU A 1 282 ? -3.656 9.975 -10.763 1.00 97.81 282 LEU A C 1
ATOM 2283 O O . LEU A 1 282 ? -3.768 10.859 -11.606 1.00 97.81 282 LEU A O 1
ATOM 2287 N N . LEU A 1 283 ? -2.624 9.126 -10.777 1.00 96.88 283 LEU A N 1
ATOM 2288 C CA . LEU A 1 283 ? -1.601 9.145 -11.829 1.00 96.88 283 LEU A CA 1
ATOM 2289 C C . LEU A 1 283 ? -2.090 8.515 -13.144 1.00 96.88 283 LEU A C 1
ATOM 2291 O O . LEU A 1 283 ? -1.557 8.843 -14.202 1.00 96.88 283 LEU A O 1
ATOM 2295 N N . TYR A 1 284 ? -3.109 7.648 -13.097 1.00 97.62 284 TYR A N 1
ATOM 2296 C CA . TYR A 1 284 ? -3.811 7.166 -14.292 1.00 97.62 284 TYR A CA 1
ATOM 2297 C C . TYR A 1 284 ? -4.819 8.192 -14.834 1.00 97.62 284 TYR A C 1
ATOM 2299 O O . TYR A 1 284 ? -5.071 8.209 -16.037 1.00 97.62 284 TYR A O 1
ATOM 2307 N N . SER A 1 285 ? -5.372 9.055 -13.974 1.00 96.69 285 SER A N 1
ATOM 2308 C CA . SER A 1 285 ? -6.335 10.102 -14.345 1.00 96.69 285 SER A CA 1
ATOM 2309 C C . SER A 1 285 ? -5.888 11.468 -13.808 1.00 96.69 285 SER A C 1
ATOM 2311 O O . SER A 1 285 ? -6.402 11.997 -12.820 1.00 96.69 285 SER A O 1
ATOM 2313 N N . THR A 1 286 ? -4.881 12.048 -14.469 1.00 95.56 286 THR A N 1
ATOM 2314 C CA . THR A 1 286 ? -4.221 13.290 -14.024 1.00 95.56 286 THR A CA 1
ATOM 2315 C C . THR A 1 286 ? -5.120 14.525 -14.083 1.00 95.56 286 THR A C 1
ATOM 2317 O O . THR A 1 286 ? -4.804 15.539 -13.466 1.00 95.56 286 THR A O 1
ATOM 2320 N N . GLU A 1 287 ? -6.268 14.451 -14.759 1.00 95.56 287 GLU A N 1
ATOM 2321 C CA . GLU A 1 287 ? -7.276 15.517 -14.785 1.00 95.56 287 GLU A CA 1
ATOM 2322 C C . GLU A 1 287 ? -7.715 15.911 -13.369 1.00 95.56 287 GLU A C 1
ATOM 2324 O O . GLU A 1 287 ? -7.817 17.100 -13.067 1.00 95.56 287 GLU A O 1
ATOM 2329 N N . PHE A 1 288 ? -7.852 14.937 -12.463 1.00 96.75 288 PHE A N 1
ATOM 2330 C CA . PHE A 1 288 ? -8.166 15.205 -11.061 1.00 96.75 288 PHE A CA 1
ATOM 2331 C C . PHE A 1 288 ? -7.053 15.973 -10.337 1.00 96.75 288 PHE A C 1
ATOM 2333 O O . PHE A 1 288 ? -7.361 16.818 -9.504 1.00 96.75 288 PHE A O 1
ATOM 2340 N N . LEU A 1 289 ? -5.774 15.743 -10.670 1.00 96.50 289 LEU A N 1
ATOM 2341 C CA . LEU A 1 289 ? -4.628 16.467 -10.085 1.00 96.50 289 LEU A CA 1
ATOM 2342 C C . LEU A 1 289 ? -4.576 17.942 -10.514 1.00 96.50 289 LEU A C 1
ATOM 2344 O O . LEU A 1 289 ? -3.935 18.768 -9.853 1.00 96.50 289 LEU A O 1
ATOM 2348 N N . HIS A 1 290 ? -5.250 18.272 -11.616 1.00 95.88 290 HIS A N 1
ATOM 2349 C CA . HIS A 1 290 ? -5.381 19.623 -12.150 1.00 95.88 290 HIS A CA 1
ATOM 2350 C C . HIS A 1 290 ? -6.688 20.322 -11.740 1.00 95.88 290 HIS A C 1
ATOM 2352 O O . HIS A 1 290 ? -6.842 21.506 -12.034 1.00 95.88 290 HIS A O 1
ATOM 2358 N N . ASP A 1 291 ? -7.597 19.644 -11.035 1.00 97.06 291 ASP A N 1
ATOM 2359 C CA . ASP A 1 291 ? -8.828 20.237 -10.507 1.00 97.06 291 ASP A CA 1
ATOM 2360 C C . ASP A 1 291 ? -8.631 20.691 -9.050 1.00 97.06 291 ASP A C 1
ATOM 2362 O O . ASP A 1 291 ? -8.513 19.890 -8.120 1.00 97.06 291 ASP A O 1
ATOM 2366 N N . GLY A 1 292 ? -8.616 22.008 -8.831 1.00 95.94 292 GLY A N 1
ATOM 2367 C CA . GLY A 1 292 ? -8.390 22.593 -7.508 1.00 95.94 292 GLY A CA 1
ATOM 2368 C C . GLY A 1 292 ? -9.510 22.367 -6.491 1.00 95.94 292 GLY A C 1
ATOM 2369 O O . GLY A 1 292 ? -9.242 22.401 -5.287 1.00 95.94 292 GLY A O 1
ATOM 2370 N N . PHE A 1 293 ? -10.753 22.128 -6.919 1.00 96.50 293 PHE A N 1
ATOM 2371 C CA . PHE A 1 293 ? -11.832 21.782 -5.989 1.00 96.50 293 PHE A CA 1
ATOM 2372 C C . PHE A 1 293 ? -11.692 20.335 -5.534 1.00 96.50 293 PHE A C 1
ATOM 2374 O O . PHE A 1 293 ? -11.719 20.070 -4.329 1.00 96.50 293 PHE A O 1
ATOM 2381 N N . VAL A 1 294 ? -11.464 19.428 -6.485 1.00 97.19 294 VAL A N 1
ATOM 2382 C CA . VAL A 1 294 ? -11.269 18.006 -6.196 1.00 97.19 294 VAL A CA 1
ATOM 2383 C C . VAL A 1 294 ? -10.021 17.788 -5.345 1.00 97.19 294 VAL A C 1
ATOM 2385 O O . VAL A 1 294 ? -10.091 17.105 -4.324 1.00 97.19 294 VAL A O 1
ATOM 2388 N N . MET A 1 295 ? -8.890 18.410 -5.687 1.00 97.75 295 MET A N 1
ATOM 2389 C CA . MET A 1 295 ? -7.658 18.230 -4.915 1.00 97.75 295 MET A CA 1
ATOM 2390 C C . MET A 1 295 ? -7.755 18.774 -3.495 1.00 97.75 295 MET A C 1
ATOM 2392 O O . MET A 1 295 ? -7.192 18.172 -2.582 1.00 97.75 295 MET A O 1
ATOM 2396 N N . ARG A 1 296 ? -8.497 19.861 -3.264 1.00 97.25 296 ARG A N 1
ATOM 2397 C CA . ARG A 1 296 ? -8.723 20.370 -1.906 1.00 97.25 296 ARG A CA 1
ATOM 2398 C C . ARG A 1 296 ? -9.533 19.387 -1.062 1.00 97.25 296 ARG A C 1
ATOM 2400 O O . ARG A 1 296 ? -9.188 19.162 0.095 1.00 97.25 296 ARG A O 1
ATOM 2407 N N . GLU A 1 297 ? -10.579 18.797 -1.639 1.00 97.31 297 GLU A N 1
ATOM 2408 C CA . GLU A 1 297 ? -11.388 17.760 -0.988 1.00 97.31 297 GLU A CA 1
ATOM 2409 C C . GLU A 1 297 ? -10.542 16.520 -0.661 1.00 97.31 297 GLU A C 1
ATOM 2411 O O . GLU A 1 297 ? -10.532 16.057 0.481 1.00 97.31 297 GLU A O 1
ATOM 2416 N N . ILE A 1 298 ? -9.777 16.027 -1.642 1.00 97.94 298 ILE A N 1
ATOM 2417 C CA . ILE A 1 298 ? -8.881 14.875 -1.485 1.00 97.94 298 ILE A CA 1
ATOM 2418 C C . ILE A 1 298 ? -7.848 15.141 -0.386 1.00 97.94 298 ILE A C 1
ATOM 2420 O O . ILE A 1 298 ? -7.661 14.310 0.504 1.00 97.94 298 ILE A O 1
ATOM 2424 N N . VAL A 1 299 ? -7.187 16.300 -0.415 1.00 97.81 299 VAL A N 1
ATOM 2425 C CA . VAL A 1 299 ? -6.166 16.638 0.579 1.00 97.81 299 VAL A CA 1
ATOM 2426 C C . VAL A 1 299 ? -6.772 16.768 1.971 1.00 97.81 299 VAL A C 1
ATOM 2428 O O . VAL A 1 299 ? -6.224 16.173 2.895 1.00 97.81 299 VAL A O 1
ATOM 2431 N N . ASP A 1 300 ? -7.901 17.463 2.155 1.00 95.81 300 ASP A N 1
ATOM 2432 C CA . ASP A 1 300 ? -8.504 17.560 3.492 1.00 95.81 300 ASP A CA 1
ATOM 2433 C C . ASP A 1 300 ? -8.933 16.183 4.016 1.00 95.81 300 ASP A C 1
ATOM 2435 O O . ASP A 1 300 ? -8.719 15.875 5.191 1.00 95.81 300 ASP A O 1
ATOM 2439 N N . ARG A 1 301 ? -9.494 15.319 3.165 1.00 95.81 301 ARG A N 1
ATOM 2440 C CA . ARG A 1 301 ? -9.968 14.000 3.596 1.00 95.81 301 ARG A CA 1
ATOM 2441 C C . ARG A 1 301 ? -8.824 13.040 3.929 1.00 95.81 301 ARG A C 1
ATOM 2443 O O . ARG A 1 301 ? -8.855 12.444 5.007 1.00 95.81 301 ARG A O 1
ATOM 2450 N N . PHE A 1 302 ? -7.830 12.912 3.048 1.00 97.12 302 PHE A N 1
ATOM 2451 C CA . PHE A 1 302 ? -6.834 11.831 3.093 1.00 97.12 302 PHE A CA 1
ATOM 2452 C C . PHE A 1 302 ? -5.438 12.267 3.544 1.00 97.12 302 PHE A C 1
ATOM 2454 O O . PHE A 1 302 ? -4.734 11.489 4.182 1.00 97.12 302 PHE A O 1
ATOM 2461 N N . PHE A 1 303 ? -5.034 13.501 3.238 1.00 96.81 303 PHE A N 1
ATOM 2462 C CA . PHE A 1 303 ? -3.636 13.946 3.351 1.00 96.81 303 PHE A CA 1
ATOM 2463 C C . PHE A 1 303 ? -3.466 15.185 4.229 1.00 96.81 303 PHE A C 1
ATOM 2465 O O . PHE A 1 303 ? -2.432 15.850 4.184 1.00 96.81 303 PHE A O 1
ATOM 2472 N N . LYS A 1 304 ? -4.477 15.515 5.039 1.00 94.94 304 LYS A N 1
ATOM 2473 C CA . LYS A 1 304 ? -4.517 16.748 5.831 1.00 94.94 304 LYS A CA 1
ATOM 2474 C C . LYS A 1 304 ? -3.302 16.895 6.723 1.00 94.94 304 LYS A C 1
ATOM 2476 O O . LYS A 1 304 ? -2.764 17.991 6.830 1.00 94.94 304 LYS A O 1
ATOM 2481 N N . ASP A 1 305 ? -2.894 15.806 7.362 1.00 92.94 305 ASP A N 1
ATOM 2482 C CA . ASP A 1 305 ? -1.782 15.707 8.307 1.00 92.94 305 ASP A CA 1
ATOM 2483 C C . ASP A 1 305 ? -0.698 14.701 7.909 1.00 92.94 305 ASP A C 1
ATOM 2485 O O . ASP A 1 305 ? 0.318 14.635 8.595 1.00 92.94 305 ASP A O 1
ATOM 2489 N N . HIS A 1 306 ? -0.858 14.018 6.773 1.00 94.31 306 HIS A N 1
ATOM 2490 C CA . HIS A 1 306 ? 0.123 13.088 6.223 1.00 94.31 306 HIS A CA 1
ATOM 2491 C C . HIS A 1 306 ? 0.536 13.509 4.809 1.00 94.31 306 HIS A C 1
ATOM 2493 O O . HIS A 1 306 ? -0.299 13.545 3.909 1.00 94.31 306 HIS A O 1
ATOM 2499 N N . TRP A 1 307 ? 1.824 13.791 4.601 1.00 95.12 307 TRP A N 1
ATOM 2500 C CA . TRP A 1 307 ? 2.390 14.056 3.267 1.00 95.12 307 TRP A CA 1
ATOM 2501 C C . TRP A 1 307 ? 3.360 12.972 2.780 1.00 95.12 307 TRP A C 1
ATOM 2503 O O . TRP A 1 307 ? 3.627 12.890 1.588 1.00 95.12 307 TRP A O 1
ATOM 2513 N N . VAL A 1 308 ? 3.870 12.126 3.677 1.00 95.19 308 VAL A N 1
ATOM 2514 C CA . VAL A 1 308 ? 4.613 10.914 3.314 1.00 95.19 308 VAL A CA 1
ATOM 2515 C C . VAL A 1 308 ? 3.648 9.737 3.350 1.00 95.19 308 VAL A C 1
ATOM 2517 O O . VAL A 1 308 ? 3.053 9.459 4.393 1.00 95.19 308 VAL A O 1
ATOM 2520 N N . VAL A 1 309 ? 3.482 9.059 2.217 1.00 94.88 309 VAL A N 1
ATOM 2521 C CA . VAL A 1 309 ? 2.448 8.036 2.025 1.00 94.88 309 VAL A CA 1
ATOM 2522 C C . VAL A 1 309 ? 3.091 6.718 1.600 1.00 94.88 309 VAL A C 1
ATOM 2524 O O . VAL A 1 309 ? 3.697 6.671 0.532 1.00 94.88 309 VAL A O 1
ATOM 2527 N N . PRO A 1 310 ? 2.964 5.631 2.382 1.00 94.12 310 PRO A N 1
ATOM 2528 C CA . PRO A 1 310 ? 3.411 4.312 1.950 1.00 94.12 310 PRO A CA 1
ATOM 2529 C C . PRO A 1 310 ? 2.484 3.776 0.857 1.00 94.12 310 PRO A C 1
ATOM 2531 O O . PRO A 1 310 ? 1.284 3.622 1.091 1.00 94.12 310 PRO A O 1
ATOM 2534 N N . ILE A 1 311 ? 3.038 3.482 -0.320 1.00 94.06 311 ILE A N 1
ATOM 2535 C CA . ILE A 1 311 ? 2.281 2.969 -1.470 1.00 94.06 311 ILE A CA 1
ATOM 2536 C C . ILE A 1 311 ? 2.310 1.442 -1.557 1.00 94.06 311 ILE A C 1
ATOM 2538 O O . ILE A 1 311 ? 1.332 0.840 -1.989 1.00 94.06 311 ILE A O 1
ATOM 2542 N N . PHE A 1 312 ? 3.392 0.810 -1.091 1.00 92.56 312 PHE A N 1
ATOM 2543 C CA . PHE A 1 312 ? 3.522 -0.644 -1.026 1.00 92.56 312 PHE A CA 1
ATOM 2544 C C . PHE A 1 312 ? 4.565 -1.038 0.028 1.00 92.56 312 PHE A C 1
ATOM 2546 O O . PHE A 1 312 ? 5.723 -0.637 -0.069 1.00 92.56 312 PHE A O 1
ATOM 2553 N N . LEU A 1 313 ? 4.180 -1.832 1.034 1.00 88.88 313 LEU A N 1
ATOM 2554 C CA . LEU A 1 313 ? 5.039 -2.181 2.178 1.00 88.88 313 LEU A CA 1
ATOM 2555 C C . LEU A 1 313 ? 5.717 -0.936 2.796 1.00 88.88 313 LEU A C 1
ATOM 2557 O O . LEU A 1 313 ? 5.030 -0.047 3.294 1.00 88.88 313 LEU A O 1
ATOM 2561 N N . HIS A 1 314 ? 7.053 -0.878 2.771 1.00 88.00 314 HIS A N 1
ATOM 2562 C CA . HIS A 1 314 ? 7.852 0.244 3.270 1.00 88.00 314 HIS A CA 1
ATOM 2563 C C . HIS A 1 314 ? 8.171 1.292 2.193 1.00 88.00 314 HIS A C 1
ATOM 2565 O O . HIS A 1 314 ? 8.729 2.335 2.523 1.00 88.00 314 HIS A O 1
ATOM 2571 N N . TYR A 1 315 ? 7.831 1.037 0.925 1.00 93.25 315 TYR A N 1
ATOM 2572 C CA . TYR A 1 315 ? 8.023 2.014 -0.137 1.00 93.25 315 TYR A CA 1
ATOM 2573 C C . TYR A 1 315 ? 6.981 3.114 -0.023 1.00 93.25 315 TYR A C 1
ATOM 2575 O O . TYR A 1 315 ? 5.774 2.853 -0.044 1.00 93.25 315 TYR A O 1
ATOM 2583 N N . ALA A 1 316 ? 7.453 4.346 0.082 1.00 94.62 316 ALA A N 1
ATOM 2584 C CA . ALA A 1 316 ? 6.625 5.518 0.269 1.00 94.62 316 ALA A CA 1
ATOM 2585 C C . ALA A 1 316 ? 6.917 6.589 -0.776 1.00 94.62 316 ALA A C 1
ATOM 2587 O O . ALA A 1 316 ? 7.935 6.566 -1.458 1.00 94.62 316 ALA A O 1
ATOM 2588 N N . VAL A 1 317 ? 5.998 7.533 -0.900 1.00 94.31 317 VAL A N 1
ATOM 2589 C CA . VAL A 1 317 ? 6.143 8.730 -1.722 1.00 94.31 317 VAL A CA 1
ATOM 2590 C C . VAL A 1 317 ? 6.031 9.949 -0.825 1.00 94.31 317 VAL A C 1
ATOM 2592 O O . VAL A 1 317 ? 5.242 9.969 0.122 1.00 94.31 317 VAL A O 1
ATOM 2595 N N . ASP A 1 318 ? 6.827 10.968 -1.120 1.00 94.06 318 ASP A N 1
ATOM 2596 C CA . ASP A 1 318 ? 6.667 12.287 -0.522 1.00 94.06 318 ASP A CA 1
ATOM 2597 C C . ASP A 1 318 ? 5.783 13.126 -1.449 1.00 94.06 318 ASP A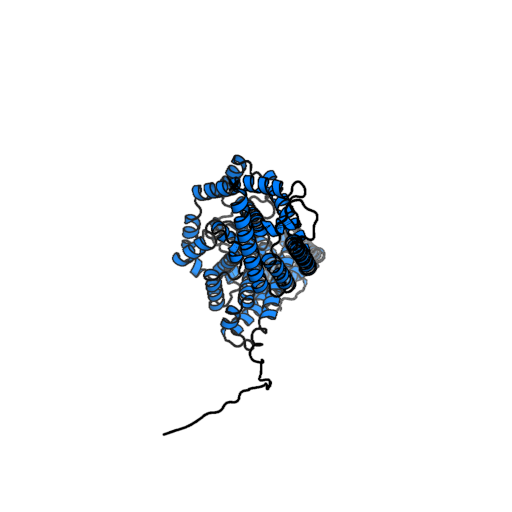 C 1
ATOM 2599 O O . ASP A 1 318 ? 6.203 13.490 -2.548 1.00 94.06 318 ASP A O 1
ATOM 2603 N N . LEU A 1 319 ? 4.546 13.406 -1.038 1.00 95.31 319 LEU A N 1
ATOM 2604 C CA . LEU A 1 319 ? 3.570 14.127 -1.858 1.00 95.31 319 LEU A CA 1
ATOM 2605 C C . LEU A 1 319 ? 3.996 15.563 -2.162 1.00 95.31 319 LEU A C 1
ATOM 2607 O O . LEU A 1 319 ? 3.608 16.098 -3.197 1.00 95.31 319 LEU A O 1
ATOM 2611 N N . LEU A 1 320 ? 4.802 16.187 -1.299 1.00 92.44 320 LEU A N 1
ATOM 2612 C CA . LEU A 1 320 ? 5.279 17.551 -1.531 1.00 92.44 320 LEU A CA 1
ATOM 2613 C C . LEU A 1 320 ? 6.238 17.612 -2.721 1.00 92.44 320 LEU A C 1
ATOM 2615 O O . LEU A 1 320 ? 6.204 18.581 -3.475 1.00 92.44 320 LEU A O 1
ATOM 2619 N N . ALA A 1 321 ? 7.029 16.556 -2.915 1.00 89.88 321 ALA A N 1
ATOM 2620 C CA . ALA A 1 321 ? 7.886 16.396 -4.083 1.00 89.88 321 ALA A CA 1
ATOM 2621 C C . ALA A 1 321 ? 7.109 15.809 -5.273 1.00 89.88 321 ALA A C 1
ATOM 2623 O O . ALA A 1 321 ? 7.173 16.325 -6.386 1.00 89.88 321 ALA A O 1
ATOM 2624 N N . SER A 1 322 ? 6.330 14.748 -5.047 1.00 90.81 322 SER A N 1
ATOM 2625 C CA . SER A 1 322 ? 5.639 14.019 -6.115 1.00 90.81 322 SER A CA 1
ATOM 2626 C C . SER A 1 322 ? 4.574 14.852 -6.822 1.00 90.81 322 SER A C 1
ATOM 2628 O O . SER A 1 322 ? 4.315 14.604 -7.999 1.00 90.81 322 SER A O 1
ATOM 2630 N N . TRP A 1 323 ? 3.932 15.798 -6.134 1.00 94.12 323 TRP A N 1
ATOM 2631 C CA . TRP A 1 323 ? 2.923 16.665 -6.739 1.00 94.12 323 TRP A CA 1
ATOM 2632 C C . TRP A 1 323 ? 3.462 18.021 -7.191 1.00 94.12 323 TRP A C 1
ATOM 2634 O O . TRP A 1 323 ? 2.678 18.856 -7.637 1.00 94.12 323 TRP A O 1
ATOM 2644 N N . ASP A 1 324 ? 4.780 18.242 -7.145 1.00 90.31 324 ASP A N 1
ATOM 2645 C CA . ASP A 1 324 ? 5.389 19.523 -7.518 1.00 90.31 324 ASP A CA 1
ATOM 2646 C C . ASP A 1 324 ? 5.037 19.954 -8.956 1.00 90.31 324 ASP A C 1
ATOM 2648 O O . ASP A 1 324 ? 4.841 21.140 -9.233 1.00 90.31 324 ASP A O 1
ATOM 2652 N N . ALA A 1 325 ? 4.868 18.975 -9.852 1.00 89.44 325 ALA A N 1
ATOM 2653 C CA . ALA A 1 325 ? 4.514 19.177 -11.254 1.00 89.44 325 ALA A CA 1
ATOM 2654 C C . ALA A 1 325 ? 3.039 19.562 -11.497 1.00 89.44 325 ALA A C 1
ATOM 2656 O O . ALA A 1 325 ? 2.728 20.102 -12.562 1.00 89.44 325 ALA A O 1
ATOM 2657 N N . TYR A 1 326 ? 2.127 19.328 -10.544 1.00 94.12 326 TYR A N 1
ATOM 2658 C CA . TYR A 1 326 ? 0.697 19.613 -10.713 1.00 94.12 326 TYR A CA 1
ATOM 2659 C C . TYR A 1 326 ? 0.290 20.789 -9.830 1.00 94.12 326 TYR A C 1
ATOM 2661 O O . TYR A 1 326 ? 0.155 20.673 -8.613 1.00 94.12 326 TYR A O 1
ATOM 2669 N N . LYS A 1 327 ? 0.071 21.947 -10.460 1.00 95.19 327 LYS A N 1
ATOM 2670 C CA . LYS A 1 327 ? -0.198 23.220 -9.775 1.00 95.19 327 LYS A CA 1
ATOM 2671 C C . LYS A 1 327 ? -1.284 23.114 -8.695 1.00 95.19 327 LYS A C 1
ATOM 2673 O O . LYS A 1 327 ? -1.053 23.545 -7.569 1.00 95.19 327 LYS A O 1
ATOM 2678 N N . GLU A 1 328 ? -2.447 22.553 -9.020 1.00 97.56 328 GLU A N 1
ATOM 2679 C CA . GLU A 1 328 ? -3.593 22.526 -8.101 1.00 97.56 328 GLU A CA 1
ATOM 2680 C C . GLU A 1 328 ? -3.411 21.516 -6.955 1.00 97.56 328 GLU A C 1
ATOM 2682 O O . GLU A 1 328 ? -3.703 21.834 -5.796 1.00 97.56 328 GLU A O 1
ATOM 2687 N N . ALA A 1 329 ? -2.832 20.342 -7.232 1.00 96.94 329 ALA A N 1
ATOM 2688 C CA . ALA A 1 329 ? -2.421 19.392 -6.198 1.00 96.94 329 ALA A CA 1
ATOM 2689 C C . ALA A 1 329 ? -1.367 19.995 -5.255 1.00 96.94 329 ALA A C 1
ATOM 2691 O O . ALA A 1 329 ? -1.533 19.939 -4.034 1.00 96.94 329 ALA A O 1
ATOM 2692 N N . LYS A 1 330 ? -0.332 20.648 -5.808 1.00 96.31 330 LYS A N 1
ATOM 2693 C CA . LYS A 1 330 ? 0.727 21.335 -5.054 1.00 96.31 330 LYS A CA 1
ATOM 2694 C C . LYS A 1 330 ? 0.162 22.418 -4.142 1.00 96.31 330 LYS A C 1
ATOM 2696 O O . LYS A 1 330 ? 0.532 22.487 -2.970 1.00 96.31 330 LYS A O 1
ATOM 2701 N N . LEU A 1 331 ? -0.731 23.263 -4.654 1.00 96.69 331 LEU A N 1
ATOM 2702 C CA . LEU A 1 331 ? -1.381 24.307 -3.858 1.00 96.69 331 LEU A CA 1
ATOM 2703 C C . LEU A 1 331 ? -2.210 23.700 -2.720 1.00 96.69 331 LEU A C 1
ATOM 2705 O O . LEU A 1 331 ? -2.111 24.158 -1.581 1.00 96.69 331 LEU A O 1
ATOM 2709 N N . SER A 1 332 ? -2.972 22.643 -3.010 1.00 97.19 332 SER A N 1
ATOM 2710 C CA . SER A 1 332 ? -3.823 21.966 -2.027 1.00 97.19 332 SER A CA 1
ATOM 2711 C C . SER A 1 332 ? -2.997 21.342 -0.900 1.00 97.19 332 SER A C 1
ATOM 2713 O O . SER A 1 332 ? -3.235 21.657 0.266 1.00 97.19 332 SER A O 1
ATOM 2715 N N . ILE A 1 333 ? -1.972 20.542 -1.219 1.00 96.44 333 ILE A N 1
ATOM 2716 C CA . ILE A 1 333 ? -1.115 19.902 -0.207 1.00 96.44 333 ILE A CA 1
ATOM 2717 C C . ILE A 1 333 ? -0.330 20.944 0.602 1.00 96.44 333 ILE A C 1
ATOM 2719 O O . ILE A 1 333 ? -0.330 20.903 1.831 1.00 96.44 333 ILE A O 1
ATOM 2723 N N . SER A 1 334 ? 0.242 21.958 -0.055 1.00 94.88 334 SER A N 1
ATOM 2724 C CA . SER A 1 334 ? 1.020 23.005 0.622 1.00 94.88 334 SER A CA 1
ATOM 2725 C C . SER A 1 334 ? 0.170 23.827 1.595 1.00 94.88 334 SER A C 1
ATOM 2727 O O . SER A 1 334 ? 0.677 24.292 2.614 1.00 94.88 334 SER A O 1
ATOM 2729 N N . SER A 1 335 ? -1.132 23.983 1.323 1.00 93.94 335 SER A N 1
ATOM 2730 C CA . SER A 1 335 ? -2.050 24.703 2.216 1.00 93.94 335 SER A CA 1
ATOM 2731 C C . SER A 1 335 ? -2.270 23.999 3.562 1.00 93.94 335 SER A C 1
ATOM 2733 O O . SER A 1 335 ? -2.519 24.660 4.570 1.00 93.94 335 SER A O 1
ATOM 2735 N N . CYS A 1 336 ? -2.132 22.670 3.603 1.00 94.19 336 CYS A N 1
ATOM 2736 C CA . CYS A 1 336 ? -2.288 21.866 4.816 1.00 94.19 336 CYS A CA 1
ATOM 2737 C C . CYS A 1 336 ? -0.962 21.582 5.539 1.00 94.19 336 CYS A C 1
ATOM 2739 O O . CYS A 1 336 ? -0.981 21.098 6.676 1.00 94.19 336 CYS A O 1
ATOM 2741 N N . HIS A 1 337 ? 0.173 21.887 4.902 1.00 94.12 337 HIS A N 1
ATOM 2742 C CA . HIS A 1 337 ? 1.517 21.532 5.362 1.00 94.12 337 HIS A CA 1
ATOM 2743 C C . HIS A 1 337 ? 2.444 22.745 5.332 1.00 94.12 337 HIS A C 1
ATOM 2745 O O . HIS A 1 337 ? 3.279 22.914 4.446 1.00 94.12 337 HIS A O 1
ATOM 2751 N N . SER A 1 338 ? 2.306 23.603 6.341 1.00 93.38 338 SER A N 1
ATOM 2752 C CA . SER A 1 338 ? 3.264 24.675 6.607 1.00 93.38 338 SER A CA 1
ATOM 2753 C C . SER A 1 338 ? 4.282 24.246 7.677 1.00 93.38 338 SER A C 1
ATOM 2755 O O . SER A 1 338 ? 3.993 23.366 8.492 1.00 93.38 338 SER A O 1
ATOM 2757 N N . PRO A 1 339 ? 5.462 24.892 7.753 1.00 94.44 339 PRO A N 1
ATOM 2758 C CA . PRO A 1 339 ? 6.443 24.616 8.804 1.00 94.44 339 PRO A CA 1
ATOM 2759 C C . PRO A 1 339 ? 5.878 24.738 10.226 1.00 94.44 339 PRO A C 1
ATOM 2761 O O . PRO A 1 339 ? 6.306 24.011 11.116 1.00 94.44 339 PRO A O 1
ATOM 2764 N N . THR A 1 340 ? 4.930 25.656 10.443 1.00 95.25 340 THR A N 1
ATOM 2765 C CA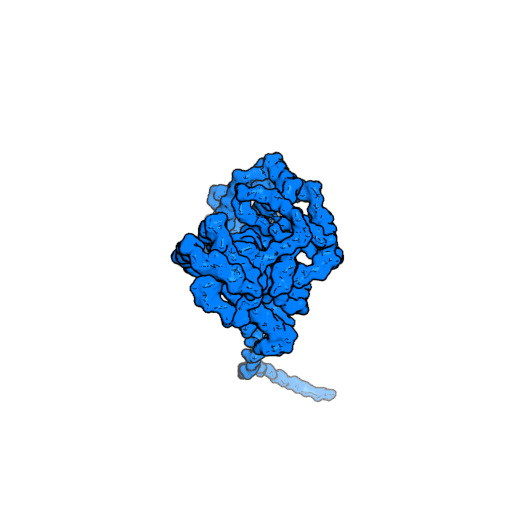 . THR A 1 340 ? 4.268 25.837 11.740 1.00 95.25 340 THR A CA 1
ATOM 2766 C C . THR A 1 340 ? 3.292 24.700 12.019 1.00 95.25 340 THR A C 1
ATOM 2768 O O . THR A 1 340 ? 3.403 24.065 13.058 1.00 95.25 340 THR A O 1
ATOM 2771 N N . LEU A 1 341 ? 2.426 24.353 11.060 1.00 94.62 341 LEU A N 1
ATOM 2772 C CA . LEU A 1 341 ? 1.462 23.257 11.210 1.00 94.62 341 LEU A CA 1
ATOM 2773 C C . LEU A 1 341 ? 2.149 21.906 11.446 1.00 94.62 341 LEU A C 1
ATOM 2775 O O . LEU A 1 341 ? 1.701 21.119 12.276 1.00 94.62 341 LEU A O 1
ATOM 2779 N N . ILE A 1 342 ? 3.248 21.636 10.736 1.00 95.50 342 ILE A N 1
ATOM 2780 C CA . ILE A 1 342 ? 4.033 20.409 10.918 1.00 95.50 342 ILE A CA 1
ATOM 2781 C C . ILE A 1 342 ? 4.664 20.373 12.312 1.00 95.50 342 ILE A C 1
ATOM 2783 O O . ILE A 1 342 ? 4.618 19.337 12.974 1.00 95.50 342 ILE A O 1
ATOM 2787 N N . ARG A 1 343 ? 5.216 21.501 12.778 1.00 96.31 343 ARG A N 1
ATOM 2788 C CA . ARG A 1 343 ? 5.777 21.615 14.128 1.00 96.31 343 ARG A CA 1
ATOM 2789 C C . ARG A 1 343 ? 4.712 21.355 15.194 1.00 96.31 343 ARG A C 1
ATOM 2791 O O . ARG A 1 343 ? 4.941 20.534 16.075 1.00 96.31 343 ARG A O 1
ATOM 2798 N N . ASP A 1 344 ? 3.550 21.992 15.081 1.00 95.31 344 ASP A N 1
ATOM 2799 C CA . ASP A 1 344 ? 2.449 21.852 16.042 1.00 95.31 344 ASP A CA 1
ATOM 2800 C C . ASP A 1 344 ? 1.934 20.405 16.101 1.00 95.31 344 ASP A C 1
ATOM 2802 O O . ASP A 1 344 ? 1.710 19.853 17.180 1.00 95.31 344 ASP A O 1
ATOM 2806 N N . ARG A 1 345 ? 1.810 19.743 14.942 1.00 94.19 345 ARG A N 1
ATOM 2807 C CA . ARG A 1 345 ? 1.449 18.317 14.860 1.00 94.19 345 ARG A CA 1
ATOM 2808 C C . ARG A 1 345 ? 2.499 17.420 15.491 1.00 94.19 345 ARG A C 1
ATOM 2810 O O . ARG A 1 345 ? 2.146 16.517 16.246 1.00 94.19 345 ARG A O 1
ATOM 2817 N N . CYS A 1 346 ? 3.774 17.683 15.217 1.00 95.56 346 CYS A N 1
ATOM 2818 C CA . CYS A 1 346 ? 4.864 16.923 15.808 1.00 95.56 346 CYS A CA 1
ATOM 2819 C C . CYS A 1 346 ? 4.855 17.055 17.337 1.00 95.56 346 CYS A C 1
ATOM 2821 O O . CYS A 1 346 ? 4.863 16.032 18.016 1.00 95.56 346 CYS A O 1
ATOM 2823 N N . HIS A 1 347 ? 4.697 18.268 17.885 1.00 95.19 347 HIS A N 1
ATOM 2824 C CA . HIS A 1 347 ? 4.533 18.464 19.332 1.00 95.19 347 HIS A CA 1
ATOM 2825 C C . HIS A 1 347 ? 3.332 17.696 19.892 1.00 95.19 347 HIS A C 1
ATOM 2827 O O . HIS A 1 347 ? 3.457 17.046 20.928 1.00 95.19 347 HIS A O 1
ATOM 2833 N N . ASN A 1 348 ? 2.182 17.718 19.210 1.00 94.00 348 ASN A N 1
ATOM 2834 C CA . ASN A 1 348 ? 0.999 16.971 19.642 1.00 94.00 348 ASN A CA 1
ATOM 2835 C C . ASN A 1 348 ? 1.278 15.459 19.723 1.00 94.00 348 ASN A C 1
ATOM 2837 O O . ASN A 1 348 ? 0.979 14.825 20.736 1.00 94.00 348 ASN A O 1
ATOM 2841 N N . HIS A 1 349 ? 1.900 14.873 18.695 1.00 95.38 349 HIS A N 1
ATOM 2842 C CA . HIS A 1 349 ? 2.268 13.456 18.716 1.00 95.38 349 HIS A CA 1
ATOM 2843 C C . HIS A 1 349 ? 3.316 13.147 19.794 1.00 95.38 349 HIS A C 1
ATOM 2845 O O . HIS A 1 349 ? 3.112 12.213 20.568 1.00 95.38 349 HIS A O 1
ATOM 2851 N N . CYS A 1 350 ? 4.379 13.946 19.919 1.00 95.38 350 CYS A N 1
ATOM 2852 C CA . CYS A 1 350 ? 5.415 13.747 20.938 1.00 95.38 350 CYS A CA 1
ATOM 2853 C C . CYS A 1 350 ? 4.866 13.863 22.370 1.00 95.38 350 CYS A C 1
ATOM 2855 O O . CYS A 1 350 ? 5.181 13.042 23.233 1.00 95.38 350 CYS A O 1
ATOM 2857 N N . SER A 1 351 ? 3.984 14.833 22.627 1.00 92.88 351 SER A N 1
ATOM 2858 C CA . SER A 1 351 ? 3.296 14.969 23.914 1.00 92.88 351 SER A CA 1
ATOM 2859 C C . SER A 1 351 ? 2.457 13.725 24.229 1.00 92.88 351 SER A C 1
ATOM 2861 O O . SER A 1 351 ? 2.560 13.169 25.326 1.00 92.88 351 SER A O 1
ATOM 2863 N N . LYS A 1 352 ? 1.698 13.214 23.246 1.00 93.81 352 LYS A N 1
ATOM 2864 C CA . LYS A 1 352 ? 0.923 11.971 23.391 1.00 93.81 352 LYS A CA 1
ATOM 2865 C C . LYS A 1 352 ? 1.813 10.768 23.716 1.00 93.81 352 LYS A C 1
ATOM 2867 O O . LYS A 1 352 ? 1.424 9.978 24.574 1.00 93.81 352 LYS A O 1
ATOM 2872 N N . VAL A 1 353 ? 2.993 10.632 23.100 1.00 95.75 353 VAL A N 1
ATOM 2873 C CA . VAL A 1 353 ? 3.908 9.490 23.324 1.00 95.75 353 VAL A CA 1
ATOM 2874 C C . VAL A 1 353 ? 4.250 9.309 24.802 1.00 95.75 353 VAL A C 1
ATOM 2876 O O . VAL A 1 353 ? 4.140 8.197 25.316 1.00 95.75 353 VAL A O 1
ATOM 2879 N N . ARG A 1 354 ? 4.574 10.389 25.521 1.00 88.88 354 ARG A N 1
ATOM 2880 C CA . ARG A 1 354 ? 4.908 10.313 26.956 1.00 88.88 354 ARG A CA 1
ATOM 2881 C C . ARG A 1 354 ? 3.746 9.768 27.791 1.00 88.88 354 ARG A C 1
ATOM 2883 O O . ARG A 1 354 ? 3.929 8.887 28.631 1.00 88.88 354 ARG A O 1
ATOM 2890 N N . HIS A 1 355 ? 2.532 10.246 27.524 1.00 93.25 355 HIS A N 1
ATOM 2891 C CA . HIS A 1 355 ? 1.325 9.758 28.194 1.00 93.25 355 HIS A CA 1
ATOM 2892 C C . HIS A 1 355 ? 0.987 8.312 27.820 1.00 93.25 355 HIS A C 1
ATOM 2894 O O . HIS A 1 355 ? 0.534 7.546 28.671 1.00 93.25 355 HIS A O 1
ATOM 2900 N N . ILE A 1 356 ? 1.196 7.940 26.557 1.00 95.94 356 ILE A N 1
ATOM 2901 C CA . ILE A 1 356 ? 0.978 6.586 26.053 1.00 95.94 356 ILE A CA 1
ATOM 2902 C C . ILE A 1 356 ? 1.924 5.610 26.751 1.00 95.94 356 ILE A C 1
ATOM 2904 O O . ILE A 1 356 ? 1.444 4.639 27.326 1.00 95.94 356 ILE A O 1
ATOM 2908 N N . LEU A 1 357 ? 3.230 5.889 26.773 1.00 95.56 357 LEU A N 1
ATOM 2909 C CA . LEU A 1 357 ? 4.229 5.031 27.414 1.00 95.56 357 LEU A CA 1
ATOM 2910 C C . LEU A 1 357 ? 3.904 4.788 28.890 1.00 95.56 357 LEU A C 1
ATOM 2912 O O . LEU A 1 357 ? 3.826 3.638 29.313 1.00 95.56 357 LEU A O 1
ATOM 2916 N N . SER A 1 358 ? 3.590 5.850 29.639 1.00 93.75 358 SER A N 1
ATOM 2917 C CA . SER A 1 358 ? 3.181 5.729 31.043 1.00 93.75 358 SER A CA 1
ATOM 2918 C C . SER A 1 358 ? 1.936 4.849 31.219 1.00 93.75 358 SER A C 1
ATOM 2920 O O . SER A 1 358 ? 1.893 4.006 32.114 1.00 93.75 358 SER A O 1
ATOM 2922 N N . LYS A 1 359 ? 0.924 4.990 30.353 1.00 94.62 359 LYS A N 1
ATOM 2923 C CA . LYS A 1 359 ? -0.274 4.138 30.396 1.00 94.62 359 LYS A CA 1
ATOM 2924 C C . LYS A 1 359 ? 0.027 2.688 30.037 1.00 94.62 359 LYS A C 1
ATOM 2926 O O . LYS A 1 359 ? -0.523 1.798 30.681 1.00 94.62 359 LYS A O 1
ATOM 2931 N N . ILE A 1 360 ? 0.870 2.445 29.032 1.00 95.06 360 ILE A N 1
ATOM 2932 C CA . ILE A 1 360 ? 1.285 1.088 28.671 1.00 95.06 360 ILE A CA 1
ATOM 2933 C C . ILE A 1 360 ? 1.995 0.440 29.861 1.00 95.06 360 ILE A C 1
ATOM 2935 O O . ILE A 1 360 ? 1.659 -0.684 30.218 1.00 95.06 360 ILE A O 1
ATOM 2939 N N . ASP A 1 361 ? 2.906 1.159 30.518 1.00 93.31 361 ASP A N 1
ATOM 2940 C CA . ASP A 1 361 ? 3.616 0.651 31.691 1.00 93.31 361 ASP A CA 1
ATOM 2941 C C . ASP A 1 361 ? 2.662 0.293 32.825 1.00 93.31 361 ASP A C 1
ATOM 2943 O O . ASP A 1 361 ? 2.763 -0.798 33.379 1.00 93.31 361 ASP A O 1
ATOM 2947 N N . LEU A 1 362 ? 1.680 1.145 33.123 1.00 92.25 362 LEU A N 1
ATOM 2948 C CA . LEU A 1 362 ? 0.669 0.857 34.144 1.00 92.25 362 LEU A CA 1
ATOM 2949 C C . LEU A 1 362 ? -0.155 -0.399 33.830 1.00 92.25 362 LEU A C 1
ATOM 2951 O O . LEU A 1 362 ? -0.459 -1.170 34.734 1.00 92.25 362 LEU A O 1
ATOM 2955 N N . VAL A 1 363 ? -0.522 -0.604 32.562 1.00 91.94 363 VAL A N 1
ATOM 2956 C CA . VAL A 1 363 ? -1.332 -1.759 32.139 1.00 91.94 363 VAL A CA 1
ATOM 2957 C C . VAL A 1 363 ? -0.498 -3.041 32.089 1.00 91.94 363 VAL A C 1
ATOM 2959 O O . VAL A 1 363 ? -0.986 -4.111 32.450 1.00 91.94 363 VAL A O 1
ATOM 2962 N N . LEU A 1 364 ? 0.757 -2.957 31.643 1.00 90.94 364 LEU A N 1
ATOM 2963 C CA . LEU A 1 364 ? 1.636 -4.117 31.492 1.00 90.94 364 LEU A CA 1
ATOM 2964 C C . LEU A 1 364 ? 2.334 -4.535 32.794 1.00 90.94 364 LEU A C 1
ATOM 2966 O O . LEU A 1 364 ? 2.806 -5.672 32.877 1.00 90.94 364 LEU A O 1
ATOM 2970 N N . THR A 1 365 ? 2.395 -3.658 33.798 1.00 85.62 365 THR A N 1
ATOM 2971 C CA . THR A 1 365 ? 2.998 -3.951 35.106 1.00 85.62 365 THR A CA 1
ATOM 2972 C C . THR A 1 365 ? 2.048 -4.763 35.991 1.00 85.62 365 THR A C 1
ATOM 2974 O O . THR A 1 365 ? 0.855 -4.493 36.058 1.00 85.62 365 THR A O 1
ATOM 2977 N N . GLY A 1 366 ? 2.588 -5.747 36.721 1.00 63.81 366 GLY A N 1
ATOM 2978 C CA . GLY A 1 366 ? 1.944 -6.298 37.922 1.00 63.81 366 GLY A CA 1
ATOM 2979 C C . GLY A 1 366 ? 0.612 -7.021 37.715 1.00 63.81 366 GLY A C 1
ATOM 2980 O O . GLY A 1 366 ? -0.345 -6.723 38.421 1.00 63.81 366 GLY A O 1
ATOM 2981 N N . SER A 1 367 ? 0.528 -7.967 36.772 1.00 75.25 367 SER A N 1
ATOM 2982 C CA . SER A 1 367 ? -0.678 -8.787 36.515 1.00 75.25 367 SER A CA 1
ATOM 2983 C C . SER A 1 367 ? -1.992 -7.997 36.357 1.00 75.25 367 SER A C 1
ATOM 2985 O O . SER A 1 367 ? -3.057 -8.581 36.485 1.00 75.25 367 SER A O 1
ATOM 2987 N N . VAL A 1 368 ? -1.938 -6.685 36.082 1.00 86.75 368 VAL A N 1
ATOM 2988 C CA . VAL A 1 368 ? -3.123 -5.814 35.970 1.00 86.75 368 VAL A CA 1
ATOM 2989 C C . VAL A 1 368 ? -3.953 -6.178 34.746 1.00 86.75 368 VAL A C 1
ATOM 2991 O O . VAL A 1 368 ? -5.180 -6.210 34.809 1.00 86.75 368 VAL A O 1
ATOM 2994 N N . LEU A 1 369 ? -3.282 -6.457 33.628 1.00 90.62 369 LEU A N 1
ATOM 2995 C CA . LEU A 1 369 ? -3.927 -6.892 32.399 1.00 90.62 369 LEU A CA 1
ATOM 2996 C C . LEU A 1 369 ? -4.410 -8.345 32.544 1.00 90.62 369 LEU A C 1
ATOM 2998 O O . LEU A 1 369 ? -3.704 -9.290 32.196 1.00 90.62 369 LEU A O 1
ATOM 3002 N N . THR A 1 370 ? -5.617 -8.498 33.084 1.00 91.81 370 THR A N 1
ATOM 3003 C CA . THR A 1 370 ? -6.343 -9.765 33.238 1.00 91.81 370 THR A CA 1
ATOM 3004 C C . THR A 1 370 ? -7.558 -9.827 32.312 1.00 91.81 370 THR A C 1
ATOM 3006 O O . THR A 1 370 ? -7.941 -8.835 31.688 1.00 91.81 370 THR A O 1
ATOM 3009 N N . LYS A 1 371 ? -8.216 -10.990 32.261 1.00 91.12 371 LYS A N 1
ATOM 3010 C CA . LYS A 1 371 ? -9.500 -11.182 31.569 1.00 91.12 371 LYS A CA 1
ATOM 3011 C C . LYS A 1 371 ? -10.569 -10.191 32.037 1.00 91.12 371 LYS A C 1
ATOM 3013 O O . LYS A 1 371 ? -11.199 -9.543 31.206 1.00 91.12 371 LYS A O 1
ATOM 3018 N N . ASP A 1 372 ? -10.718 -10.031 33.351 1.00 90.50 372 ASP A N 1
ATOM 3019 C CA . ASP A 1 372 ? -11.697 -9.110 33.941 1.00 90.50 372 ASP A CA 1
ATOM 3020 C C . ASP A 1 372 ? -11.384 -7.660 33.561 1.00 90.50 372 ASP A C 1
ATOM 3022 O O . ASP A 1 372 ? -12.268 -6.916 33.143 1.00 90.50 372 ASP A O 1
ATOM 3026 N N . TYR A 1 373 ? -10.101 -7.280 33.580 1.00 91.81 373 TYR A N 1
ATOM 3027 C CA . TYR A 1 373 ? -9.682 -5.952 33.139 1.00 91.81 373 TYR A CA 1
ATOM 3028 C C . TYR A 1 373 ? -10.056 -5.686 31.675 1.00 91.81 373 TYR A C 1
ATOM 3030 O O . TYR A 1 373 ? -10.536 -4.598 31.345 1.00 91.81 373 TYR A O 1
ATOM 3038 N N . VAL A 1 374 ? -9.846 -6.666 30.788 1.00 92.44 374 VAL A N 1
ATOM 3039 C CA . VAL A 1 374 ? -10.221 -6.553 29.371 1.00 92.44 374 VAL A CA 1
ATOM 3040 C C . VAL A 1 374 ? -11.731 -6.382 29.225 1.00 92.44 374 VAL A C 1
ATOM 3042 O O . VAL A 1 374 ? -12.147 -5.496 28.482 1.00 92.44 374 VAL A O 1
ATOM 3045 N N . LEU A 1 375 ? -12.544 -7.162 29.944 1.00 90.12 375 LEU A N 1
ATOM 3046 C CA . LEU A 1 375 ? -14.008 -7.057 29.901 1.00 90.12 375 LEU A CA 1
ATOM 3047 C C . LEU A 1 375 ? -14.507 -5.692 30.408 1.00 90.12 375 LEU A C 1
ATOM 3049 O O . LEU A 1 375 ? -15.355 -5.074 29.763 1.00 90.12 375 LEU A O 1
ATOM 3053 N N . ASP A 1 376 ? -13.929 -5.177 31.495 1.00 91.56 376 ASP A N 1
ATOM 3054 C CA . ASP A 1 376 ? -14.354 -3.919 32.123 1.00 91.56 376 ASP A CA 1
ATOM 3055 C C . ASP A 1 376 ? -13.849 -2.664 31.395 1.00 91.56 376 ASP A C 1
ATOM 3057 O O . ASP A 1 376 ? -14.490 -1.607 31.411 1.00 91.56 376 ASP A O 1
ATOM 3061 N N . ARG A 1 377 ? -12.658 -2.733 30.789 1.00 92.25 377 ARG A N 1
ATOM 3062 C CA . ARG A 1 377 ? -11.939 -1.566 30.239 1.00 92.25 377 ARG A CA 1
ATOM 3063 C C . ARG A 1 377 ? -11.658 -1.683 28.743 1.00 92.25 377 ARG A C 1
ATOM 3065 O O . ARG A 1 377 ? -10.842 -0.917 28.227 1.00 92.25 377 ARG A O 1
ATOM 3072 N N . PHE A 1 378 ? -12.369 -2.559 28.035 1.00 91.12 378 PHE A N 1
ATOM 3073 C CA . PHE A 1 378 ? -12.167 -2.863 26.614 1.00 91.12 378 PHE A CA 1
ATOM 3074 C C . PHE A 1 378 ? -11.995 -1.622 25.724 1.00 91.12 378 PHE A C 1
ATOM 3076 O O . PHE A 1 378 ? -11.017 -1.499 24.989 1.00 91.12 378 PHE A O 1
ATOM 3083 N N . GLN A 1 379 ? -12.911 -0.654 25.825 1.00 92.12 379 GLN A N 1
ATOM 3084 C CA . GLN A 1 379 ? -12.871 0.555 24.992 1.00 92.12 379 GLN A CA 1
ATOM 3085 C C . GLN A 1 379 ? -11.649 1.435 25.283 1.00 92.12 379 GLN A C 1
ATOM 3087 O O . GLN A 1 379 ? -11.048 1.989 24.362 1.00 92.12 379 GLN A O 1
ATOM 3092 N N . ASN A 1 380 ? -11.238 1.525 26.551 1.00 92.94 380 ASN A N 1
ATOM 3093 C CA . ASN A 1 380 ? -10.045 2.276 26.946 1.00 92.94 380 ASN A CA 1
ATOM 3094 C C . ASN A 1 380 ? -8.774 1.607 26.417 1.00 92.94 380 ASN A C 1
ATOM 3096 O O . ASN A 1 380 ? -7.857 2.293 25.971 1.00 92.94 380 ASN A O 1
ATOM 3100 N N . LEU A 1 381 ? -8.742 0.275 26.436 1.00 94.19 381 LEU A N 1
ATOM 3101 C CA . LEU A 1 381 ? -7.632 -0.530 25.943 1.00 94.19 381 LEU A CA 1
ATOM 3102 C C . LEU A 1 381 ? -7.480 -0.410 24.424 1.00 94.19 381 LEU A C 1
ATOM 3104 O O . LEU A 1 381 ? -6.393 -0.102 23.942 1.00 94.19 381 LEU A O 1
ATOM 3108 N N . LEU A 1 382 ? -8.576 -0.546 23.670 1.00 93.94 382 LEU A N 1
ATOM 3109 C CA . LEU A 1 382 ? -8.558 -0.326 22.222 1.00 93.94 382 LEU A CA 1
ATOM 3110 C C . LEU A 1 382 ? -8.197 1.118 21.866 1.00 93.94 382 LEU A C 1
ATOM 3112 O O . LEU A 1 382 ? -7.467 1.356 20.908 1.00 93.94 382 LEU A O 1
ATOM 3116 N N . SER A 1 383 ? -8.686 2.097 22.632 1.00 95.19 383 SER A N 1
ATOM 3117 C CA . SER A 1 383 ? -8.288 3.497 22.461 1.00 95.19 383 SER A CA 1
ATOM 3118 C C . SER A 1 383 ? -6.785 3.687 22.683 1.00 95.19 383 SER A C 1
ATOM 3120 O O . SER A 1 383 ? -6.138 4.367 21.888 1.00 95.19 383 SER A O 1
ATOM 3122 N N . LEU A 1 384 ? -6.202 3.052 23.707 1.00 95.94 384 LEU A N 1
ATOM 3123 C CA . LEU A 1 384 ? -4.758 3.079 23.942 1.00 95.94 384 LEU A CA 1
ATOM 3124 C C . LEU A 1 384 ? -3.998 2.485 22.750 1.00 95.94 384 LEU A C 1
ATOM 3126 O O . LEU A 1 384 ? -3.167 3.183 22.181 1.00 95.94 384 LEU A O 1
ATOM 3130 N N . VAL A 1 385 ? -4.349 1.270 22.311 1.00 95.75 385 VAL A N 1
ATOM 3131 C CA . VAL A 1 385 ? -3.719 0.596 21.157 1.00 95.75 385 VAL A CA 1
ATOM 3132 C C . VAL A 1 385 ? -3.779 1.458 19.890 1.00 95.75 385 VAL A C 1
ATOM 3134 O O . VAL A 1 385 ? -2.772 1.627 19.201 1.00 95.75 385 VAL A O 1
ATOM 3137 N N . ARG A 1 386 ? -4.932 2.068 19.591 1.00 96.12 386 ARG A N 1
ATOM 3138 C CA . ARG A 1 386 ? -5.079 2.972 18.436 1.00 96.12 386 ARG A CA 1
ATOM 3139 C C . ARG A 1 386 ? -4.174 4.191 18.549 1.00 96.12 386 ARG A C 1
ATOM 3141 O O . ARG A 1 386 ? -3.485 4.519 17.591 1.00 96.12 386 ARG A O 1
ATOM 3148 N N . ASN A 1 387 ? -4.162 4.848 19.709 1.00 96.50 387 ASN A N 1
ATOM 3149 C CA . ASN A 1 387 ? -3.320 6.018 19.950 1.00 96.50 387 ASN A CA 1
ATOM 3150 C C . ASN A 1 387 ? -1.828 5.687 19.806 1.00 96.50 387 ASN A C 1
ATOM 3152 O O . ASN A 1 387 ? -1.096 6.483 19.219 1.00 96.50 387 ASN A O 1
ATOM 3156 N N . CYS A 1 388 ? -1.392 4.512 20.280 1.00 96.62 388 CYS A N 1
ATOM 3157 C CA . CYS A 1 388 ? -0.029 4.023 20.073 1.00 96.62 388 CYS A CA 1
ATOM 3158 C C . CYS A 1 388 ? 0.312 3.958 18.583 1.00 96.62 388 CYS A C 1
ATOM 3160 O O . CYS A 1 388 ? 1.263 4.597 18.139 1.00 96.62 388 CYS A O 1
ATOM 3162 N N . ASN A 1 389 ? -0.499 3.234 17.806 1.00 96.12 389 ASN A N 1
ATOM 3163 C CA . ASN A 1 389 ? -0.265 3.031 16.378 1.00 96.12 389 ASN A CA 1
ATOM 3164 C C . ASN A 1 389 ? -0.310 4.331 15.580 1.00 96.12 389 ASN A C 1
ATOM 3166 O O . ASN A 1 389 ? 0.539 4.546 14.721 1.00 96.12 389 ASN A O 1
ATOM 3170 N N . VAL A 1 390 ? -1.271 5.211 15.868 1.00 96.31 390 VAL A N 1
ATOM 3171 C CA . VAL A 1 390 ? -1.401 6.513 15.202 1.00 96.31 390 VAL A CA 1
ATOM 3172 C C . VAL A 1 390 ? -0.163 7.372 15.454 1.00 96.31 390 VAL A C 1
ATOM 3174 O O . VAL A 1 390 ? 0.428 7.882 14.503 1.00 96.31 390 VAL A O 1
ATOM 3177 N N . ALA A 1 391 ? 0.258 7.513 16.716 1.00 96.00 391 ALA A N 1
ATOM 3178 C CA . ALA A 1 391 ? 1.421 8.327 17.059 1.00 96.00 391 ALA A CA 1
ATOM 3179 C C . ALA A 1 391 ? 2.717 7.745 16.485 1.00 96.00 391 ALA A C 1
ATOM 3181 O O . ALA A 1 391 ? 3.493 8.473 15.866 1.00 96.00 391 ALA A O 1
ATOM 3182 N N . LEU A 1 392 ? 2.920 6.435 16.638 1.00 95.56 392 LEU A N 1
ATOM 3183 C CA . LEU A 1 392 ? 4.098 5.740 16.134 1.00 95.56 392 LEU A CA 1
ATOM 3184 C C . LEU A 1 392 ? 4.196 5.835 14.608 1.00 95.56 392 LEU A C 1
ATOM 3186 O O . LEU A 1 392 ? 5.237 6.220 14.080 1.00 95.56 392 LEU A O 1
ATOM 3190 N N . ARG A 1 393 ? 3.103 5.540 13.895 1.00 94.62 393 ARG A N 1
ATOM 3191 C CA . ARG A 1 393 ? 3.046 5.612 12.430 1.00 94.62 393 ARG A CA 1
ATOM 3192 C C . ARG A 1 393 ? 3.401 7.007 11.927 1.00 94.62 393 ARG A C 1
ATOM 3194 O O . ARG A 1 393 ? 4.238 7.120 11.035 1.00 94.62 393 ARG A O 1
ATOM 3201 N N . TRP A 1 394 ? 2.794 8.048 12.497 1.00 95.75 394 TRP A N 1
ATOM 3202 C CA . TRP A 1 394 ? 3.039 9.429 12.081 1.00 95.75 394 TRP A CA 1
ATOM 3203 C C . TRP A 1 394 ? 4.506 9.828 12.303 1.00 95.75 394 TRP A C 1
ATOM 3205 O O . TRP A 1 394 ? 5.174 10.306 11.384 1.00 95.75 394 TRP A O 1
ATOM 3215 N N . LEU A 1 395 ? 5.040 9.565 13.502 1.00 95.12 395 LEU A N 1
ATOM 3216 C CA . LEU A 1 395 ? 6.410 9.935 13.871 1.00 95.12 395 LEU A CA 1
ATOM 3217 C C . LEU A 1 395 ? 7.472 9.174 13.069 1.00 95.12 395 LEU A C 1
ATOM 3219 O O . LEU A 1 395 ? 8.516 9.746 12.772 1.00 95.12 395 LEU A O 1
ATOM 3223 N N . LEU A 1 396 ? 7.224 7.920 12.682 1.00 92.75 396 LEU A N 1
ATOM 3224 C CA . LEU A 1 396 ? 8.148 7.165 11.831 1.00 92.75 396 LEU A CA 1
ATOM 3225 C C . LEU A 1 396 ? 8.097 7.634 10.369 1.00 92.75 396 LEU A C 1
ATOM 3227 O O . LEU A 1 396 ? 9.140 7.899 9.771 1.00 92.75 396 LEU A O 1
ATOM 3231 N N . LEU A 1 397 ? 6.898 7.772 9.793 1.00 92.25 397 LEU A N 1
ATOM 3232 C CA . LEU A 1 397 ? 6.736 8.084 8.368 1.00 92.25 397 LEU A CA 1
ATOM 3233 C C . LEU A 1 397 ? 7.261 9.472 7.998 1.00 92.25 397 LEU A C 1
ATOM 3235 O O . LEU A 1 397 ? 7.886 9.643 6.957 1.00 92.25 397 LEU A O 1
ATOM 3239 N N . HIS A 1 398 ? 7.042 10.490 8.827 1.00 93.44 398 HIS A N 1
ATOM 3240 C CA . HIS A 1 398 ? 7.401 11.855 8.430 1.00 93.44 398 HIS A CA 1
ATOM 3241 C C . HIS A 1 398 ? 8.890 12.187 8.599 1.00 93.44 398 HIS A C 1
ATOM 3243 O O . HIS A 1 398 ? 9.355 13.213 8.098 1.00 93.44 398 HIS A O 1
ATOM 3249 N N . ARG A 1 399 ? 9.672 11.289 9.210 1.00 91.19 399 ARG A N 1
ATOM 3250 C CA . ARG A 1 399 ? 11.136 11.413 9.330 1.00 91.19 399 ARG A CA 1
ATOM 3251 C C . ARG A 1 399 ? 11.891 10.972 8.079 1.00 91.19 399 ARG A C 1
ATOM 3253 O O . ARG A 1 399 ? 13.056 11.325 7.930 1.00 91.19 399 ARG A O 1
ATOM 3260 N N . ILE A 1 400 ? 11.229 10.269 7.162 1.00 89.62 400 ILE A N 1
ATOM 3261 C CA . ILE A 1 400 ? 11.813 9.859 5.876 1.00 89.62 400 ILE A CA 1
ATOM 3262 C C . ILE A 1 400 ? 11.463 10.811 4.720 1.00 89.62 400 ILE A C 1
ATOM 3264 O O . ILE A 1 400 ? 11.848 10.547 3.589 1.00 89.62 400 ILE A O 1
ATOM 3268 N N . SER A 1 401 ? 10.763 11.923 4.983 1.00 90.19 401 SER A N 1
ATOM 3269 C CA . SER A 1 401 ? 10.437 12.948 3.974 1.00 90.19 401 SER A CA 1
ATOM 3270 C C . SER A 1 401 ? 11.690 13.415 3.228 1.00 90.19 401 SER A C 1
ATOM 3272 O O . SER A 1 401 ? 12.730 13.616 3.858 1.00 90.19 401 SER A O 1
ATOM 3274 N N . ILE A 1 402 ? 11.603 13.615 1.909 1.00 87.75 402 ILE A N 1
ATOM 3275 C CA . ILE A 1 402 ? 12.718 14.115 1.082 1.00 87.75 402 ILE A CA 1
ATOM 3276 C C . ILE A 1 402 ? 12.972 15.591 1.390 1.00 87.75 402 ILE A C 1
ATOM 3278 O O . ILE A 1 402 ? 14.130 16.015 1.488 1.00 87.75 402 ILE A O 1
ATOM 3282 N N . GLU A 1 403 ? 11.901 16.349 1.625 1.00 87.31 403 GLU A N 1
ATOM 3283 C CA . GLU A 1 403 ? 11.948 17.766 1.968 1.00 87.31 403 GLU A CA 1
ATOM 3284 C C . GLU A 1 403 ? 12.725 18.001 3.266 1.00 87.31 403 GLU A C 1
ATOM 3286 O O . GLU A 1 403 ? 12.218 17.851 4.384 1.00 87.31 403 GLU A O 1
ATOM 3291 N N . ARG A 1 404 ? 13.994 18.404 3.110 1.00 88.44 404 ARG A N 1
ATOM 3292 C CA . ARG A 1 404 ? 14.960 18.548 4.208 1.00 88.44 404 ARG A CA 1
ATOM 3293 C C . ARG A 1 404 ? 14.418 19.413 5.339 1.00 88.44 404 ARG A C 1
ATOM 3295 O O . ARG A 1 404 ? 14.521 19.029 6.498 1.00 88.44 404 ARG A O 1
ATOM 3302 N N . LYS A 1 405 ? 13.782 20.533 4.993 1.00 91.31 405 LYS A N 1
ATOM 3303 C CA . LYS A 1 405 ? 13.182 21.463 5.954 1.00 91.31 405 LYS A CA 1
ATOM 3304 C C . LYS A 1 405 ? 12.148 20.780 6.850 1.00 91.31 405 LYS A C 1
ATOM 3306 O O . LYS A 1 405 ? 12.136 21.013 8.054 1.00 91.31 405 LYS A O 1
ATOM 3311 N N . PHE A 1 406 ? 11.269 19.958 6.282 1.00 92.12 406 PHE A N 1
ATOM 3312 C CA . PHE A 1 406 ? 10.210 19.298 7.045 1.00 92.12 406 PHE A CA 1
ATOM 3313 C C . PHE A 1 406 ? 10.749 18.127 7.859 1.00 92.12 406 PHE A C 1
ATOM 3315 O O . PHE A 1 406 ? 10.422 18.013 9.041 1.00 92.12 406 PHE A O 1
ATOM 3322 N N . ARG A 1 407 ? 11.664 17.342 7.284 1.00 92.31 407 ARG A N 1
ATOM 3323 C CA . ARG A 1 407 ? 12.384 16.284 8.003 1.00 92.31 407 ARG A CA 1
ATOM 3324 C C . ARG A 1 407 ? 13.144 16.819 9.223 1.00 92.31 407 ARG A C 1
ATOM 3326 O O . ARG A 1 407 ? 13.089 16.218 10.298 1.00 92.31 407 ARG A O 1
ATOM 3333 N N . GLU A 1 408 ? 13.822 17.956 9.081 1.00 93.19 408 GLU A N 1
ATOM 3334 C CA . GLU A 1 408 ? 14.551 18.613 10.173 1.00 93.19 408 GLU A CA 1
ATOM 3335 C C . GLU A 1 408 ? 13.608 19.144 11.259 1.00 93.19 408 GLU A C 1
ATOM 3337 O O . GLU A 1 408 ? 13.921 19.022 12.443 1.00 93.19 408 GLU A O 1
ATOM 3342 N N . ILE A 1 409 ? 12.429 19.668 10.899 1.00 94.75 409 ILE A N 1
ATOM 3343 C CA . ILE A 1 409 ? 11.417 20.084 11.885 1.00 94.75 409 ILE A CA 1
ATOM 3344 C C . ILE A 1 409 ? 10.956 18.884 12.714 1.00 94.75 409 ILE A C 1
ATOM 3346 O O . ILE A 1 409 ? 10.996 18.951 13.938 1.00 94.75 409 ILE A O 1
ATOM 3350 N N . VAL A 1 410 ? 10.569 17.779 12.070 1.00 93.88 410 VAL A N 1
ATOM 3351 C CA . VAL A 1 410 ? 10.091 16.580 12.782 1.00 93.88 410 VAL A CA 1
ATOM 3352 C C . VAL A 1 410 ? 11.187 16.012 13.688 1.00 93.88 410 VAL A C 1
ATOM 3354 O O . VAL A 1 410 ? 10.939 15.697 14.849 1.00 93.88 410 VAL A O 1
ATOM 3357 N N . THR A 1 411 ? 12.422 15.940 13.189 1.00 91.69 411 THR A N 1
ATOM 3358 C CA . THR A 1 411 ? 13.553 15.392 13.954 1.00 91.69 411 THR A CA 1
ATOM 3359 C C . THR A 1 411 ? 13.945 16.292 15.131 1.00 91.69 411 THR A C 1
ATOM 3361 O O . THR A 1 411 ? 14.148 15.796 16.235 1.00 91.69 411 THR A O 1
ATOM 3364 N N . SER A 1 412 ? 14.016 17.612 14.932 1.00 93.62 412 SER A N 1
ATOM 3365 C CA . SER A 1 412 ? 14.393 18.559 15.995 1.00 93.62 412 SER A CA 1
ATOM 3366 C C . SER A 1 412 ? 13.342 18.655 17.101 1.00 93.62 412 SER A C 1
ATOM 3368 O O . SER A 1 412 ? 13.701 18.670 18.278 1.00 93.62 412 SER A O 1
ATOM 3370 N N . VAL A 1 413 ? 12.053 18.657 16.743 1.00 94.75 413 VAL A N 1
ATOM 3371 C CA . VAL A 1 413 ? 10.958 18.632 17.723 1.00 94.75 413 VAL A CA 1
ATOM 3372 C C . VAL A 1 413 ? 10.986 17.330 18.521 1.00 94.75 413 VAL A C 1
ATOM 3374 O O . VAL A 1 413 ? 10.929 17.386 19.748 1.00 94.75 413 VAL A O 1
ATOM 3377 N N . GLY A 1 414 ? 11.157 16.180 17.856 1.00 92.56 414 GLY A N 1
ATOM 3378 C CA . GLY A 1 414 ? 11.311 14.881 18.521 1.00 92.56 414 GLY A CA 1
ATOM 3379 C C . GLY A 1 414 ? 12.421 14.891 19.573 1.00 92.56 414 GLY A C 1
ATOM 3380 O O . GLY A 1 414 ? 12.166 14.583 20.734 1.00 92.56 414 GLY A O 1
ATOM 3381 N N . ILE A 1 415 ? 13.618 15.368 19.210 1.00 91.56 415 ILE A N 1
ATOM 3382 C CA . ILE A 1 415 ? 14.754 15.490 20.141 1.00 91.56 415 ILE A CA 1
ATOM 3383 C C . ILE A 1 415 ? 14.412 16.413 21.321 1.00 91.56 415 ILE A C 1
ATOM 3385 O O . ILE A 1 415 ? 14.669 16.062 22.471 1.00 91.56 415 ILE A O 1
ATOM 3389 N N . SER A 1 416 ? 13.803 17.576 21.063 1.00 92.38 416 SER A N 1
ATOM 3390 C CA . SER A 1 416 ? 13.458 18.539 22.121 1.00 92.38 416 SER A CA 1
ATOM 3391 C C . SER A 1 416 ? 12.438 17.999 23.132 1.00 92.38 416 SER A C 1
ATOM 3393 O O . SER A 1 416 ? 12.494 18.337 24.312 1.00 92.38 416 SER A O 1
ATOM 3395 N N . GLU A 1 417 ? 11.537 17.126 22.680 1.00 92.12 417 GLU A N 1
ATOM 3396 C CA . GLU A 1 417 ? 10.485 16.505 23.490 1.00 92.12 417 GLU A CA 1
ATOM 3397 C C . GLU A 1 417 ? 10.916 15.159 24.102 1.00 92.12 417 GLU A C 1
ATOM 3399 O O . GLU A 1 417 ? 10.089 14.487 24.720 1.00 92.12 417 GLU A O 1
ATOM 3404 N N . GLN A 1 418 ? 12.191 14.767 23.953 1.00 92.19 418 GLN A N 1
ATOM 3405 C CA . GLN A 1 418 ? 12.732 13.472 24.400 1.00 92.19 418 GLN A CA 1
ATOM 3406 C C . GLN A 1 418 ? 12.025 12.269 23.744 1.00 92.19 418 GLN A C 1
ATOM 3408 O O . GLN A 1 418 ? 11.802 11.227 24.361 1.00 92.19 418 GLN A O 1
ATOM 3413 N N . VAL A 1 419 ? 11.643 12.429 22.477 1.00 92.75 419 VAL A N 1
ATOM 3414 C CA . VAL A 1 419 ? 11.098 11.383 21.605 1.00 92.75 419 VAL A CA 1
ATOM 3415 C C . VAL A 1 419 ? 12.095 11.152 20.469 1.00 92.75 419 VAL A C 1
ATOM 3417 O O . VAL A 1 419 ? 11.879 11.537 19.319 1.00 92.75 419 VAL A O 1
ATOM 3420 N N . ASP A 1 420 ? 13.240 10.591 20.840 1.00 90.00 420 ASP A N 1
ATOM 3421 C CA . ASP A 1 420 ? 14.319 10.181 19.946 1.00 90.00 420 ASP A CA 1
ATOM 3422 C C . ASP A 1 420 ? 14.128 8.738 19.434 1.00 90.00 420 ASP A C 1
ATOM 3424 O O . ASP A 1 420 ? 13.080 8.117 19.634 1.00 90.00 420 ASP A O 1
ATOM 3428 N N . ASP A 1 421 ? 15.129 8.214 18.721 1.00 91.31 421 ASP A N 1
ATOM 3429 C CA . ASP A 1 421 ? 15.080 6.880 18.103 1.00 91.31 421 ASP A CA 1
ATOM 3430 C C . ASP A 1 421 ? 14.872 5.769 19.133 1.00 91.31 421 ASP A C 1
ATOM 3432 O O . ASP A 1 421 ? 14.047 4.878 18.917 1.00 91.31 421 ASP A O 1
ATOM 3436 N N . ASP A 1 422 ? 15.558 5.859 20.271 1.00 93.88 422 ASP A N 1
ATOM 3437 C CA . ASP A 1 422 ? 15.450 4.888 21.356 1.00 93.88 422 ASP A CA 1
ATOM 3438 C C . ASP A 1 422 ? 14.054 4.928 21.987 1.00 93.88 422 ASP A C 1
ATOM 3440 O O . ASP A 1 422 ? 13.429 3.884 22.191 1.00 93.88 422 ASP A O 1
ATOM 3444 N N . CYS A 1 423 ? 13.505 6.123 22.228 1.00 94.75 423 CYS A N 1
ATOM 3445 C CA . CYS A 1 423 ? 12.141 6.289 22.727 1.00 94.75 423 CYS A CA 1
ATOM 3446 C C . CYS A 1 423 ? 11.095 5.703 21.762 1.00 94.75 423 CYS A C 1
ATOM 3448 O O . CYS A 1 423 ? 10.176 4.994 22.187 1.00 94.75 423 CYS A O 1
ATOM 3450 N N . LEU A 1 424 ? 11.245 5.939 20.454 1.00 94.88 424 LEU A N 1
ATOM 3451 C CA . LEU A 1 424 ? 10.359 5.373 19.431 1.00 94.88 424 LEU A CA 1
ATOM 3452 C C . LEU A 1 424 ? 10.477 3.848 19.337 1.00 94.88 424 LEU A C 1
ATOM 3454 O O . LEU A 1 424 ? 9.459 3.170 19.185 1.00 94.88 424 LEU A O 1
ATOM 3458 N N . LEU A 1 425 ? 11.686 3.298 19.471 1.00 96.31 425 LEU A N 1
ATOM 3459 C CA . LEU A 1 425 ? 11.906 1.853 19.522 1.00 96.31 425 LEU A CA 1
ATOM 3460 C C . LEU A 1 425 ? 11.243 1.237 20.760 1.00 96.31 425 LEU A C 1
ATOM 3462 O O . LEU A 1 425 ? 10.554 0.221 20.654 1.00 96.31 425 LEU A O 1
ATOM 3466 N N . VAL A 1 426 ? 11.378 1.874 21.926 1.00 96.38 426 VAL A N 1
ATOM 3467 C CA . VAL A 1 426 ? 10.695 1.454 23.157 1.00 96.38 426 VAL A CA 1
ATOM 3468 C C . VAL A 1 426 ? 9.178 1.502 22.981 1.00 96.38 426 VAL A C 1
ATOM 3470 O O . VAL A 1 426 ? 8.495 0.547 23.360 1.00 96.38 426 VAL A O 1
ATOM 3473 N N . LEU A 1 427 ? 8.639 2.566 22.378 1.00 96.94 427 LEU A N 1
ATOM 3474 C CA . LEU A 1 427 ? 7.212 2.672 22.077 1.00 96.94 427 LEU A CA 1
ATOM 3475 C C . LEU A 1 427 ? 6.750 1.545 21.149 1.00 96.94 427 LEU A C 1
ATOM 3477 O O . LEU A 1 427 ? 5.723 0.931 21.432 1.00 96.94 427 LEU A O 1
ATOM 3481 N N . LEU A 1 428 ? 7.496 1.242 20.084 1.00 97.56 428 LEU A N 1
ATOM 3482 C CA . LEU A 1 428 ? 7.191 0.145 19.162 1.00 97.56 428 LEU A CA 1
ATOM 3483 C C . LEU A 1 428 ? 7.140 -1.202 19.893 1.00 97.56 428 LEU A C 1
ATOM 3485 O O . LEU A 1 428 ? 6.142 -1.918 19.796 1.00 97.56 428 LEU A O 1
ATOM 3489 N N . LEU A 1 429 ? 8.173 -1.521 20.676 1.00 97.31 429 LEU A N 1
ATOM 3490 C CA . LEU A 1 429 ? 8.254 -2.777 21.422 1.00 97.31 429 LEU A CA 1
ATOM 3491 C C . LEU A 1 429 ? 7.114 -2.899 22.440 1.00 97.31 429 LEU A C 1
ATOM 3493 O O . LEU A 1 429 ? 6.405 -3.905 22.457 1.00 97.31 429 LEU A O 1
ATOM 3497 N N . LYS A 1 430 ? 6.872 -1.858 23.242 1.00 96.62 430 LYS A N 1
ATOM 3498 C CA . LYS A 1 430 ? 5.787 -1.846 24.235 1.00 96.62 430 LYS A CA 1
ATOM 3499 C C . LYS A 1 430 ? 4.400 -1.908 23.593 1.00 96.62 430 LYS A C 1
ATOM 3501 O O . LYS A 1 430 ? 3.522 -2.584 24.124 1.00 96.62 430 LYS A O 1
ATOM 3506 N N . THR A 1 431 ? 4.209 -1.251 22.448 1.00 97.31 431 THR A N 1
ATOM 3507 C CA . THR A 1 431 ? 2.960 -1.329 21.675 1.00 97.31 431 THR A CA 1
ATOM 3508 C C . THR A 1 431 ? 2.725 -2.753 21.191 1.00 97.31 431 THR A C 1
ATOM 3510 O O . THR A 1 431 ? 1.668 -3.308 21.474 1.00 97.31 431 THR A O 1
ATOM 3513 N N . SER A 1 432 ? 3.730 -3.382 20.573 1.00 97.19 432 SER A N 1
ATOM 3514 C CA . SER A 1 432 ? 3.617 -4.766 20.097 1.00 97.19 432 SER A CA 1
ATOM 3515 C C . SER A 1 432 ? 3.323 -5.755 21.232 1.00 97.19 432 SER A C 1
ATOM 3517 O O . SER A 1 432 ? 2.485 -6.643 21.090 1.00 97.19 432 SER A O 1
ATOM 3519 N N . GLN A 1 433 ? 3.942 -5.563 22.403 1.00 95.88 433 GLN A N 1
ATOM 3520 C CA . GLN A 1 433 ? 3.689 -6.390 23.581 1.00 95.88 433 GLN A CA 1
ATOM 3521 C C . GLN A 1 433 ? 2.262 -6.211 24.112 1.00 95.88 433 GLN A C 1
ATOM 3523 O O . GLN A 1 433 ? 1.623 -7.195 24.492 1.00 95.88 433 GLN A O 1
ATOM 3528 N N . LEU A 1 434 ? 1.767 -4.970 24.159 1.00 95.94 434 LEU A N 1
ATOM 3529 C CA . LEU A 1 434 ? 0.390 -4.682 24.545 1.00 95.94 434 LEU A CA 1
ATOM 3530 C C . LEU A 1 434 ? -0.582 -5.360 23.578 1.00 95.94 434 LEU A C 1
ATOM 3532 O O . LEU A 1 434 ? -1.435 -6.118 24.021 1.00 95.94 434 LEU A O 1
ATOM 3536 N N . GLU A 1 435 ? -0.432 -5.139 22.274 1.00 96.56 435 GLU A N 1
ATOM 3537 C CA . GLU A 1 435 ? -1.292 -5.735 21.247 1.00 96.56 435 GLU A CA 1
ATOM 3538 C C . GLU A 1 435 ? -1.335 -7.256 21.333 1.00 96.56 435 GLU A C 1
ATOM 3540 O O . GLU A 1 435 ? -2.418 -7.840 21.313 1.00 96.56 435 GLU A O 1
ATOM 3545 N N . PHE A 1 436 ? -0.168 -7.887 21.481 1.00 96.06 436 PHE A N 1
ATOM 3546 C CA . PHE A 1 436 ? -0.054 -9.332 21.600 1.00 96.06 436 PHE A CA 1
ATOM 3547 C C . PHE A 1 436 ? -0.827 -9.859 22.814 1.00 96.06 436 PHE A C 1
ATOM 3549 O O . PHE A 1 436 ? -1.733 -10.673 22.649 1.00 96.06 436 PHE A O 1
ATOM 3556 N N . LYS A 1 437 ? -0.559 -9.329 24.015 1.00 94.56 437 LYS A N 1
ATOM 3557 C CA . LYS A 1 437 ? -1.241 -9.772 25.244 1.00 94.56 437 LYS A CA 1
ATOM 3558 C C . LYS A 1 437 ? -2.746 -9.521 25.208 1.00 94.56 437 LYS A C 1
ATOM 3560 O O . LYS A 1 437 ? -3.529 -10.347 25.667 1.00 94.56 437 LYS A O 1
ATOM 3565 N N . VAL A 1 438 ? -3.167 -8.372 24.680 1.00 94.38 438 VAL A N 1
ATOM 3566 C CA . VAL A 1 438 ? -4.591 -8.040 24.550 1.00 94.38 438 VAL A CA 1
ATOM 3567 C C . VAL A 1 438 ? -5.277 -8.999 23.586 1.00 94.38 438 VAL A C 1
ATOM 3569 O O . VAL A 1 438 ? -6.358 -9.496 23.897 1.00 94.38 438 VAL A O 1
ATOM 3572 N N . LYS A 1 439 ? -4.644 -9.303 22.448 1.00 95.31 439 LYS A N 1
ATOM 3573 C CA . LYS A 1 439 ? -5.143 -10.297 21.498 1.00 95.31 439 LYS A CA 1
ATOM 3574 C C . LYS A 1 439 ? -5.268 -11.672 22.150 1.00 95.31 439 LYS A C 1
ATOM 3576 O O . LYS A 1 439 ? -6.324 -12.277 22.012 1.00 95.31 439 LYS A O 1
ATOM 3581 N N . GLU A 1 440 ? -4.245 -12.143 22.863 1.00 95.50 440 GLU A N 1
ATOM 3582 C CA . GLU A 1 440 ? -4.280 -13.440 23.556 1.00 95.50 440 GLU A CA 1
ATOM 3583 C C . GLU A 1 440 ? -5.454 -13.531 24.535 1.00 95.50 440 GLU A C 1
ATOM 3585 O O . GLU A 1 440 ? -6.243 -14.470 24.462 1.00 95.50 440 GLU A O 1
ATOM 3590 N N . LEU A 1 441 ? -5.638 -12.516 25.385 1.00 94.88 441 LEU A N 1
ATOM 3591 C CA . LEU A 1 441 ? -6.745 -12.487 26.343 1.00 94.88 441 LEU A CA 1
ATOM 3592 C C . LEU A 1 441 ? -8.114 -12.454 25.658 1.00 94.88 441 LEU A C 1
ATOM 3594 O O . LEU A 1 441 ? -9.048 -13.098 26.128 1.00 94.88 441 LEU A O 1
ATOM 3598 N N . ILE A 1 442 ? -8.253 -11.718 24.551 1.00 94.50 442 ILE A N 1
ATOM 3599 C CA . ILE A 1 442 ? -9.501 -11.686 23.777 1.00 94.50 442 ILE A CA 1
ATOM 3600 C C . ILE A 1 442 ? -9.775 -13.049 23.137 1.00 94.50 442 ILE A C 1
ATOM 3602 O O . ILE A 1 442 ? -10.908 -13.518 23.199 1.00 94.50 442 ILE A O 1
ATOM 3606 N N . VAL A 1 443 ? -8.766 -13.688 22.538 1.00 95.88 443 VAL A N 1
ATOM 3607 C CA . VAL A 1 443 ? -8.900 -15.028 21.945 1.00 95.88 443 VAL A CA 1
ATOM 3608 C C . VAL A 1 443 ? -9.331 -16.029 23.014 1.00 95.88 443 VAL A C 1
ATOM 3610 O O . VAL A 1 443 ? -10.336 -16.709 22.836 1.00 95.88 443 VAL A O 1
ATOM 3613 N N . GLU A 1 444 ? -8.666 -16.032 24.167 1.00 94.94 444 GLU A N 1
ATOM 3614 C CA . GLU A 1 444 ? -9.004 -16.921 25.277 1.00 94.94 444 GLU A CA 1
ATOM 3615 C C . GLU A 1 444 ? -10.425 -16.667 25.821 1.00 94.94 444 GLU A C 1
ATOM 3617 O O . GLU A 1 444 ? -11.152 -17.610 26.147 1.00 94.94 444 GLU A O 1
ATOM 3622 N N . LEU A 1 445 ? -10.853 -15.402 25.905 1.00 93.81 445 LEU A N 1
ATOM 3623 C CA . LEU A 1 445 ? -12.219 -15.025 26.289 1.00 93.81 445 LEU A CA 1
ATOM 3624 C C . LEU A 1 445 ? -13.264 -15.494 25.270 1.00 93.81 445 LEU A C 1
ATOM 3626 O O . LEU A 1 445 ? -14.370 -15.863 25.662 1.00 93.81 445 LEU A O 1
ATOM 3630 N N . LEU A 1 446 ? -12.939 -15.464 23.976 1.00 93.25 446 LEU A N 1
ATOM 3631 C CA . LEU A 1 446 ? -13.831 -15.916 22.909 1.00 93.25 446 LEU A CA 1
ATOM 3632 C C . LEU A 1 446 ? -13.956 -17.441 22.886 1.00 93.25 446 LEU A C 1
ATOM 3634 O O . LEU A 1 446 ? -15.074 -17.945 22.792 1.00 93.25 446 LEU A O 1
ATOM 3638 N N . GLU A 1 447 ? -12.844 -18.163 23.031 1.00 94.88 447 GLU A N 1
ATOM 3639 C CA . GLU A 1 447 ? -12.818 -19.630 23.087 1.00 94.88 447 GLU A CA 1
ATOM 3640 C C . GLU A 1 447 ? -13.577 -20.168 24.307 1.00 94.88 447 GLU A C 1
ATOM 3642 O O . GLU A 1 447 ? -14.348 -21.119 24.194 1.00 94.88 447 GLU A O 1
ATOM 3647 N N . ASN A 1 448 ? -13.439 -19.514 25.466 1.00 93.62 448 ASN A N 1
ATOM 3648 C CA . ASN A 1 448 ? -14.094 -19.926 26.712 1.00 93.62 448 ASN A CA 1
ATOM 3649 C C . ASN A 1 448 ? -15.438 -19.226 26.972 1.00 93.62 448 ASN A C 1
ATOM 3651 O O . ASN A 1 448 ? -16.002 -19.358 28.061 1.00 93.62 448 ASN A O 1
ATOM 3655 N N . LYS A 1 449 ? -15.973 -18.477 25.998 1.00 91.62 449 LYS A N 1
ATOM 3656 C CA . LYS A 1 449 ? -17.153 -17.612 26.173 1.00 91.62 449 LYS A CA 1
ATOM 3657 C C . LYS A 1 449 ? -18.363 -18.351 26.742 1.00 91.62 449 LYS A C 1
ATOM 3659 O O . LYS A 1 449 ? -19.021 -17.845 27.648 1.00 91.62 449 LYS A O 1
ATOM 3664 N N . GLU A 1 450 ? -18.686 -19.520 26.189 1.00 91.94 450 GLU A N 1
ATOM 3665 C CA . GLU A 1 450 ? -19.859 -20.298 26.604 1.00 91.94 450 GLU A CA 1
ATOM 3666 C C . GLU A 1 450 ? -19.686 -20.875 28.013 1.00 91.94 450 GLU A C 1
ATOM 3668 O O . GLU A 1 450 ? -20.594 -20.763 28.839 1.00 91.94 450 GLU A O 1
ATOM 3673 N N . ALA A 1 451 ? -18.507 -21.426 28.310 1.00 92.75 451 ALA A N 1
ATOM 3674 C CA . ALA A 1 451 ? -18.186 -21.957 29.630 1.00 92.75 451 ALA A CA 1
ATOM 3675 C C . ALA A 1 451 ? -18.252 -20.858 30.702 1.00 92.75 451 ALA A C 1
ATOM 3677 O O . ALA A 1 451 ? -18.973 -21.009 31.688 1.00 92.75 451 ALA A O 1
ATOM 3678 N N . LEU A 1 452 ? -17.595 -19.719 30.459 1.00 90.69 452 LEU A N 1
ATOM 3679 C CA . LEU A 1 452 ? -17.582 -18.578 31.375 1.00 90.69 452 LEU A CA 1
ATOM 3680 C C . LEU A 1 452 ? -18.988 -17.997 31.577 1.00 90.69 452 LEU A C 1
ATOM 3682 O O . LEU A 1 452 ? -19.362 -17.648 32.694 1.00 90.69 452 LEU A O 1
ATOM 3686 N N . TRP A 1 453 ? -19.795 -17.914 30.514 1.00 91.50 453 TRP A N 1
ATOM 3687 C CA . TRP A 1 453 ? -21.185 -17.473 30.624 1.00 91.50 453 TRP A CA 1
ATOM 3688 C C . TRP A 1 453 ? -21.990 -18.373 31.558 1.00 91.50 453 TRP A C 1
ATOM 3690 O O . TRP A 1 453 ? -22.684 -17.874 32.443 1.00 91.50 453 TRP A O 1
ATOM 3700 N N . ASN A 1 454 ? -21.897 -19.690 31.372 1.00 92.38 454 ASN A N 1
ATOM 3701 C CA . ASN A 1 454 ? -22.637 -20.653 32.179 1.00 92.38 454 ASN A CA 1
ATOM 3702 C C . ASN A 1 454 ? -22.168 -20.647 33.638 1.00 92.38 454 ASN A C 1
ATOM 3704 O O . ASN A 1 454 ? -23.009 -20.657 34.533 1.00 92.38 454 ASN A O 1
ATOM 3708 N N . GLU A 1 455 ? -20.859 -20.547 33.878 1.00 92.81 455 GLU A N 1
ATOM 3709 C CA . GLU A 1 455 ? -20.279 -20.416 35.219 1.00 92.81 455 GLU A CA 1
ATOM 3710 C C . GLU A 1 455 ? -20.805 -19.164 35.939 1.00 92.81 455 GLU A C 1
ATOM 3712 O O . GLU A 1 455 ? -21.363 -19.258 37.032 1.00 92.81 455 GLU A O 1
ATOM 3717 N N . LYS A 1 456 ? -20.700 -17.982 35.313 1.00 91.00 456 LYS A N 1
ATOM 3718 C CA . LYS A 1 456 ? -21.156 -16.720 35.921 1.00 91.00 456 LYS A CA 1
ATOM 3719 C C . LYS A 1 456 ? -22.670 -16.678 36.106 1.00 91.00 456 LYS A C 1
ATOM 3721 O O . LYS A 1 456 ? -23.145 -16.159 37.113 1.00 91.00 456 LYS A O 1
ATOM 3726 N N . LYS A 1 457 ? -23.428 -17.239 35.162 1.00 92.31 457 LYS A N 1
ATOM 3727 C CA . LYS A 1 457 ? -24.884 -17.389 35.264 1.00 92.31 457 LYS A CA 1
ATOM 3728 C C . LYS A 1 457 ? -25.265 -18.276 36.447 1.00 92.31 457 LYS A C 1
ATOM 3730 O O . LYS A 1 457 ? -26.160 -17.907 37.202 1.00 92.31 457 LYS A O 1
ATOM 3735 N N . HIS A 1 458 ? -24.591 -19.412 36.611 1.00 92.75 458 HIS A N 1
ATOM 3736 C CA . HIS A 1 458 ? -24.837 -20.327 37.719 1.00 92.75 458 HIS A CA 1
ATOM 3737 C C . HIS A 1 458 ? -24.532 -19.661 39.063 1.00 92.75 458 HIS A C 1
ATOM 3739 O O . HIS A 1 458 ? -25.429 -19.580 39.897 1.00 92.75 458 HIS A O 1
ATOM 3745 N N . GLY A 1 459 ? -23.347 -19.059 39.218 1.00 91.94 459 GLY A N 1
ATOM 3746 C CA . GLY A 1 459 ? -22.975 -18.368 40.457 1.00 91.94 459 GLY A CA 1
ATOM 3747 C C . GLY A 1 459 ? -23.885 -17.179 40.798 1.00 91.94 459 GLY A C 1
ATOM 3748 O O . GLY A 1 459 ? -24.208 -16.954 41.962 1.00 91.94 459 GLY A O 1
ATOM 3749 N N . ALA A 1 460 ? -24.368 -16.431 39.797 1.00 91.06 460 ALA A N 1
ATOM 3750 C CA . ALA A 1 460 ? -25.357 -15.374 40.021 1.00 91.06 460 ALA A CA 1
ATOM 3751 C C . ALA A 1 460 ? -26.710 -15.932 40.497 1.00 91.06 460 ALA A C 1
ATOM 3753 O O . ALA A 1 460 ? -27.340 -15.342 41.374 1.00 91.06 460 ALA A O 1
ATOM 3754 N N . SER A 1 461 ? -27.149 -17.062 39.934 1.00 91.12 461 SER A N 1
ATOM 3755 C CA . SER A 1 461 ? -28.381 -17.746 40.340 1.00 91.12 461 SER A CA 1
ATOM 3756 C C . SER A 1 461 ? -28.293 -18.237 41.786 1.00 91.12 461 SER A C 1
ATOM 3758 O O . SER A 1 461 ? -29.191 -17.954 42.575 1.00 91.12 461 SER A O 1
ATOM 3760 N N . GLU A 1 462 ? -27.187 -18.894 42.149 1.00 91.44 462 GLU A N 1
ATOM 3761 C CA . GLU A 1 462 ? -26.933 -19.383 43.510 1.00 91.44 462 GLU A CA 1
ATOM 3762 C C . GLU A 1 462 ? -26.919 -18.234 44.524 1.00 91.44 462 GLU A C 1
ATOM 3764 O O . GLU A 1 462 ? -27.610 -18.294 45.536 1.00 91.44 462 GLU A O 1
ATOM 3769 N N . CYS A 1 463 ? -26.229 -17.130 44.219 1.00 88.94 463 CYS A N 1
ATOM 3770 C CA . CYS A 1 463 ? -26.191 -15.959 45.099 1.00 88.94 463 CYS A CA 1
ATOM 3771 C C . CYS A 1 463 ? -27.590 -15.348 45.331 1.00 88.94 463 CYS A C 1
ATOM 3773 O O . CYS A 1 463 ? -27.936 -14.955 46.448 1.00 88.94 463 CYS A O 1
ATOM 3775 N N . ILE A 1 464 ? -28.434 -15.295 44.295 1.00 88.62 464 ILE A N 1
ATOM 3776 C CA . ILE A 1 464 ? -29.819 -14.812 44.416 1.00 88.62 464 ILE A CA 1
ATOM 3777 C C . ILE A 1 464 ? -30.680 -15.786 45.240 1.00 88.62 464 ILE A C 1
ATOM 3779 O O . ILE A 1 464 ? -31.532 -15.348 46.020 1.00 88.62 464 ILE A O 1
ATOM 3783 N N . GLU A 1 465 ? -30.465 -17.095 45.108 1.00 87.31 465 GLU A N 1
ATOM 3784 C CA . GLU A 1 465 ? -31.142 -18.108 45.926 1.00 87.31 465 GLU A CA 1
ATOM 3785 C C . GLU A 1 465 ? -30.732 -18.033 47.395 1.00 87.31 465 GLU A C 1
ATOM 3787 O O . GLU A 1 465 ? -31.595 -18.089 48.276 1.00 87.31 465 GLU A O 1
ATOM 3792 N N . GLU A 1 466 ? -29.450 -17.807 47.676 1.00 85.88 466 GLU A N 1
ATOM 3793 C CA . GLU A 1 466 ? -28.965 -17.559 49.031 1.00 85.88 466 GLU A CA 1
ATOM 3794 C C . GLU A 1 466 ? -29.643 -16.327 49.644 1.00 85.88 466 GLU A C 1
ATOM 3796 O O . GLU A 1 466 ? -30.122 -16.390 50.780 1.00 85.88 466 GLU A O 1
ATOM 3801 N N . LEU A 1 467 ? -29.767 -15.219 48.901 1.00 83.94 467 LEU A N 1
ATOM 3802 C CA . LEU A 1 467 ? -30.501 -14.025 49.349 1.00 83.94 467 LEU A CA 1
ATOM 3803 C C . LEU A 1 467 ? -31.983 -14.324 49.631 1.00 83.94 467 LEU A C 1
ATOM 3805 O O . LEU A 1 467 ? -32.523 -13.866 50.642 1.00 83.94 467 LEU A O 1
ATOM 3809 N N . SER A 1 468 ? -32.634 -15.143 48.799 1.00 84.38 468 SER A N 1
ATOM 3810 C CA . SER A 1 468 ? -33.999 -15.622 49.061 1.00 84.38 468 SER A CA 1
ATOM 3811 C C . SER A 1 468 ? -34.080 -16.394 50.391 1.00 84.38 468 SER A C 1
ATOM 3813 O O . SER A 1 468 ? -34.957 -16.121 51.219 1.00 84.38 468 SER A O 1
ATOM 3815 N N . GLY A 1 469 ? -33.116 -17.286 50.655 1.00 80.19 469 GLY A N 1
ATOM 3816 C CA . GLY A 1 469 ? -33.007 -18.057 51.901 1.00 80.19 469 GLY A CA 1
ATOM 3817 C C . GLY A 1 469 ? -32.724 -17.215 53.157 1.00 80.19 469 GLY A C 1
ATOM 3818 O O . GLY A 1 469 ? -33.178 -17.544 54.260 1.00 80.19 469 GLY A O 1
ATOM 3819 N N . HIS A 1 470 ? -32.035 -16.080 53.018 1.00 76.56 470 HIS A N 1
ATOM 3820 C CA . HIS A 1 470 ? -31.903 -15.111 54.110 1.00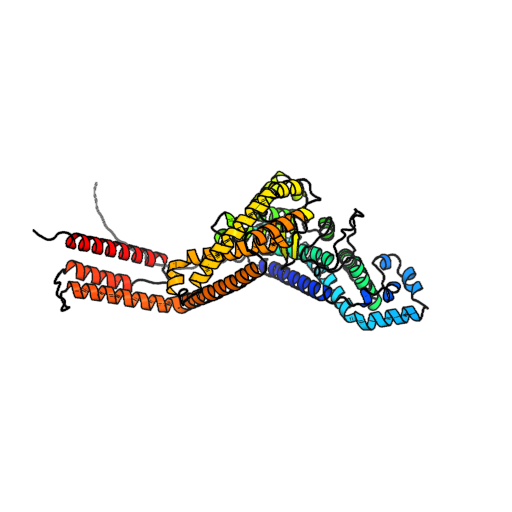 76.56 470 HIS A CA 1
ATOM 3821 C C . HIS A 1 470 ? -33.239 -14.456 54.451 1.00 76.56 470 HIS A C 1
ATOM 3823 O O . HIS A 1 470 ? -33.600 -14.366 55.627 1.00 76.56 470 HIS A O 1
ATOM 3829 N N . CYS A 1 471 ? -34.000 -14.033 53.437 1.00 69.94 471 CYS A N 1
ATOM 3830 C CA . CYS A 1 471 ? -35.305 -13.399 53.628 1.00 69.94 471 CYS A CA 1
ATOM 3831 C C . CYS A 1 471 ? -36.346 -14.346 54.252 1.00 69.94 471 CYS A C 1
ATOM 3833 O O . CYS A 1 471 ? -37.282 -13.872 54.904 1.00 69.94 471 CYS A O 1
ATOM 3835 N N . SER A 1 472 ? -36.173 -15.670 54.121 1.00 64.25 472 SER A N 1
ATOM 3836 C CA . SER A 1 472 ? -36.999 -16.675 54.808 1.00 64.25 472 SER A CA 1
ATOM 3837 C C . SER A 1 472 ? -36.623 -16.889 56.285 1.00 64.25 472 SER A C 1
ATOM 3839 O O . SER A 1 472 ? -37.368 -17.531 57.030 1.00 64.25 472 SER A O 1
ATOM 3841 N N . GLY A 1 473 ? -35.496 -16.331 56.746 1.00 58.72 473 GLY A N 1
ATOM 3842 C CA . GLY A 1 473 ? -35.017 -16.432 58.128 1.00 58.72 473 GLY A CA 1
ATOM 3843 C C . GLY A 1 473 ? -34.322 -17.755 58.464 1.00 58.72 473 GLY A C 1
ATOM 3844 O O . GLY A 1 473 ? -34.361 -18.168 59.622 1.00 58.72 473 GLY A O 1
ATOM 3845 N N . SER A 1 474 ? -33.729 -18.425 57.466 1.00 52.19 474 SER A N 1
ATOM 3846 C CA . SER A 1 474 ? -33.112 -19.752 57.617 1.00 52.19 474 SER A CA 1
ATOM 3847 C C . SER A 1 474 ? -31.635 -19.726 58.045 1.00 52.19 474 SER A C 1
ATOM 3849 O O . SER A 1 474 ? -31.098 -20.774 58.401 1.00 52.19 474 SER A O 1
ATOM 3851 N N . TRP A 1 475 ? -30.975 -18.559 58.049 1.00 48.69 475 TRP A N 1
ATOM 3852 C CA . TRP A 1 475 ? -29.593 -18.404 58.523 1.00 48.69 475 TRP A CA 1
ATOM 3853 C C . TRP A 1 475 ? -29.517 -17.827 59.938 1.00 48.69 475 TRP A C 1
ATOM 3855 O O . TRP A 1 475 ? -30.230 -16.888 60.295 1.00 48.69 475 TRP A O 1
ATOM 3865 N N . ALA A 1 476 ? -28.618 -18.388 60.749 1.00 45.44 476 ALA A N 1
ATOM 3866 C CA . ALA A 1 476 ? -28.321 -17.940 62.104 1.00 45.44 476 ALA A CA 1
ATOM 3867 C C . ALA A 1 476 ? -27.436 -16.677 62.072 1.00 45.44 476 ALA A C 1
ATOM 3869 O O . ALA A 1 476 ? -26.248 -16.734 62.363 1.00 45.44 476 ALA A O 1
ATOM 3870 N N . SER A 1 477 ? -28.009 -15.534 61.684 1.00 43.38 477 SER A N 1
ATOM 3871 C CA . SER A 1 477 ? -27.353 -14.218 61.726 1.00 43.38 477 SER A CA 1
ATOM 3872 C C . SER A 1 477 ? -28.185 -13.230 62.568 1.00 43.38 477 SER A C 1
ATOM 3874 O O . SER A 1 477 ? -29.407 -13.400 62.656 1.00 43.38 477 SER A O 1
ATOM 3876 N N . PRO A 1 478 ? -27.588 -12.208 63.222 1.00 45.59 478 PRO A N 1
ATOM 3877 C CA . PRO A 1 478 ? -28.267 -11.398 64.244 1.00 45.59 478 PRO A CA 1
ATOM 3878 C C . PRO A 1 478 ? -29.361 -10.461 63.705 1.00 45.59 478 PRO A C 1
ATOM 3880 O O . PRO A 1 478 ? -30.125 -9.900 64.488 1.00 45.59 478 PRO A O 1
ATOM 3883 N N . CYS A 1 479 ? -29.458 -10.276 62.385 1.00 44.75 479 CYS A N 1
ATOM 3884 C CA . CYS A 1 479 ? -30.375 -9.326 61.756 1.00 44.75 479 CYS A CA 1
ATOM 3885 C C . CYS A 1 479 ? -31.577 -10.057 61.127 1.00 44.75 479 CYS A C 1
ATOM 3887 O O . CYS A 1 479 ? -31.562 -10.441 59.960 1.00 44.75 479 CYS A O 1
ATOM 3889 N N . LYS A 1 480 ? -32.633 -10.294 61.914 1.00 50.56 480 LYS A N 1
ATOM 3890 C CA . LYS A 1 480 ? -33.877 -10.921 61.433 1.00 50.56 480 LYS A CA 1
ATOM 3891 C C . LYS A 1 480 ? -34.776 -9.891 60.747 1.00 50.56 480 LYS A C 1
ATOM 3893 O O . LYS A 1 480 ? -35.547 -9.209 61.413 1.00 50.56 480 LYS A O 1
ATOM 3898 N N . THR A 1 481 ? -34.767 -9.851 59.418 1.00 53.91 481 THR A N 1
ATOM 3899 C CA . THR A 1 481 ? -35.856 -9.252 58.626 1.00 53.91 481 THR A CA 1
ATOM 3900 C C . THR A 1 481 ? -36.547 -10.345 57.814 1.00 53.91 481 THR A C 1
ATOM 3902 O O . THR A 1 481 ? -36.203 -10.613 56.669 1.00 53.91 481 THR A O 1
ATOM 3905 N N . LYS A 1 482 ? -37.529 -11.026 58.422 1.00 62.22 482 LYS A N 1
ATOM 3906 C CA . LYS A 1 482 ? -38.398 -11.961 57.687 1.00 62.22 482 LYS A CA 1
ATOM 3907 C C . LYS A 1 482 ? -39.280 -11.169 56.725 1.00 62.22 482 LYS A C 1
ATOM 3909 O O . LYS A 1 482 ? -40.075 -10.345 57.174 1.00 62.22 482 LYS A O 1
ATOM 3914 N N . ASN A 1 483 ? -39.160 -11.426 55.426 1.00 73.06 483 ASN A N 1
ATOM 3915 C CA . ASN A 1 483 ? -40.011 -10.810 54.412 1.00 73.06 483 ASN A CA 1
ATOM 3916 C C . ASN A 1 483 ? -40.307 -11.807 53.282 1.00 73.06 483 ASN A C 1
ATOM 3918 O O . ASN A 1 483 ? -39.511 -11.969 52.358 1.00 73.06 483 ASN A O 1
ATOM 3922 N N . GLU A 1 484 ? -41.473 -12.459 53.349 1.00 77.50 484 GLU A N 1
ATOM 3923 C CA . GLU A 1 484 ? -41.914 -13.447 52.349 1.00 77.50 484 GLU A CA 1
ATOM 3924 C C . GLU A 1 484 ? -42.041 -12.841 50.943 1.00 77.50 484 GLU A C 1
ATOM 3926 O O . GLU A 1 484 ? -41.727 -13.503 49.959 1.00 77.50 484 GLU A O 1
ATOM 3931 N N . SER A 1 485 ? -42.406 -11.556 50.827 1.00 80.06 485 SER A N 1
ATOM 3932 C CA . SER A 1 485 ? -42.529 -10.914 49.510 1.00 80.06 485 SER A CA 1
ATOM 3933 C C . SER A 1 485 ? -41.181 -10.779 48.792 1.00 80.06 485 SER A C 1
ATOM 3935 O O . SER A 1 485 ? -41.106 -10.988 47.582 1.00 80.06 485 SER A O 1
ATOM 3937 N N . LEU A 1 486 ? -40.106 -10.487 49.535 1.00 79.31 486 LEU A N 1
ATOM 3938 C CA . LEU A 1 486 ? -38.750 -10.413 48.986 1.00 79.31 486 LEU A CA 1
ATOM 3939 C C . LEU A 1 486 ? -38.201 -11.799 48.654 1.00 79.31 486 LEU A C 1
ATOM 3941 O O . LEU A 1 486 ? -37.564 -11.963 47.621 1.00 79.31 486 LEU A O 1
ATOM 3945 N N . LYS A 1 487 ? -38.490 -12.807 49.479 1.00 81.31 487 LYS A N 1
ATOM 3946 C CA . LYS A 1 487 ? -38.100 -14.201 49.227 1.00 81.31 487 LYS A CA 1
ATOM 3947 C C . LYS A 1 487 ? -38.680 -14.723 47.911 1.00 81.31 487 LYS A C 1
ATOM 3949 O O . LYS A 1 487 ? -37.921 -15.208 47.070 1.00 81.31 487 LYS A O 1
ATOM 3954 N N . ASP A 1 488 ? -39.992 -14.585 47.712 1.00 83.62 488 ASP A N 1
ATOM 3955 C CA . ASP A 1 488 ? -40.659 -15.008 46.475 1.00 83.62 488 ASP A CA 1
ATOM 3956 C C . ASP A 1 488 ? -40.137 -14.230 45.263 1.00 83.62 488 ASP A C 1
ATOM 3958 O O . ASP A 1 488 ? -40.020 -14.772 44.161 1.00 83.62 488 ASP A O 1
ATOM 3962 N N . TRP A 1 489 ? -39.805 -12.953 45.461 1.00 85.88 489 TRP A N 1
ATOM 3963 C CA . TRP A 1 489 ? -39.232 -12.114 44.420 1.00 85.88 489 TRP A CA 1
ATOM 3964 C C . TRP A 1 489 ? -37.817 -12.558 44.026 1.00 85.88 489 TRP A C 1
ATOM 3966 O O . TRP A 1 489 ? -37.579 -12.788 42.842 1.00 85.88 489 TRP A O 1
ATOM 3976 N N . PHE A 1 490 ? -36.908 -12.765 44.987 1.00 86.88 490 PHE A N 1
ATOM 3977 C CA . PHE A 1 490 ? -35.564 -13.293 44.722 1.00 86.88 490 PHE A CA 1
ATOM 3978 C C . PHE A 1 490 ? -35.624 -14.695 44.095 1.00 86.88 490 PHE A C 1
ATOM 3980 O O . PHE A 1 490 ? -34.903 -14.968 43.142 1.00 86.88 490 PHE A O 1
ATOM 3987 N N . GLY A 1 491 ? -36.548 -15.558 44.533 1.00 85.62 491 GLY A N 1
ATOM 3988 C CA . GLY A 1 491 ? -36.746 -16.879 43.925 1.00 85.62 491 GLY A CA 1
ATOM 3989 C C . GLY A 1 491 ? -37.149 -16.801 42.447 1.00 85.62 491 GLY A C 1
ATOM 3990 O O . GLY A 1 491 ? -36.585 -17.500 41.604 1.00 85.62 491 GLY A O 1
ATOM 3991 N N . LYS A 1 492 ? -38.072 -15.895 42.098 1.00 86.25 492 LYS A N 1
ATOM 3992 C CA . LYS A 1 492 ? -38.430 -15.622 40.693 1.00 86.25 492 LYS A CA 1
ATOM 3993 C C . LYS A 1 492 ? -37.263 -15.021 39.910 1.00 86.25 492 LYS A C 1
ATOM 3995 O O . LYS A 1 492 ? -37.062 -15.384 38.755 1.00 86.25 492 LYS A O 1
ATOM 4000 N N . LEU A 1 493 ? -36.488 -14.134 40.531 1.00 87.75 493 LEU A N 1
ATOM 4001 C CA . LEU A 1 493 ? -35.315 -13.518 39.915 1.00 87.75 493 LEU A CA 1
ATOM 4002 C C . LEU A 1 493 ? -34.245 -14.566 39.562 1.00 87.75 493 LEU A C 1
ATOM 4004 O O . LEU A 1 493 ? -33.707 -14.511 38.459 1.00 87.75 493 LEU A O 1
ATOM 4008 N N . SER A 1 494 ? -33.994 -15.552 40.436 1.00 88.38 494 SER A N 1
ATOM 4009 C CA . SER A 1 494 ? -33.089 -16.684 40.154 1.00 88.38 494 SER A CA 1
ATOM 4010 C C . SER A 1 494 ? -33.543 -17.473 38.920 1.00 88.38 494 SER A C 1
ATOM 4012 O O . SER A 1 494 ? -32.765 -17.713 37.995 1.00 88.38 494 SER A O 1
ATOM 4014 N N . GLN A 1 495 ? -34.839 -17.794 38.832 1.00 89.06 495 GLN A N 1
ATOM 4015 C CA . GLN A 1 495 ? -35.394 -18.491 37.667 1.00 89.06 495 GLN A CA 1
ATOM 4016 C C . GLN A 1 495 ? -35.226 -17.681 36.377 1.00 89.06 495 GLN A C 1
ATOM 4018 O O . GLN A 1 495 ? -34.867 -18.241 35.342 1.00 89.06 495 GLN A O 1
ATOM 4023 N N . GLU A 1 496 ? -35.442 -16.362 36.422 1.00 88.44 496 GLU A N 1
ATOM 4024 C CA . GLU A 1 496 ? -35.192 -15.497 35.268 1.00 88.44 496 GLU A CA 1
ATOM 4025 C C . GLU A 1 496 ? -33.704 -15.478 34.870 1.00 88.44 496 GLU A C 1
ATOM 4027 O O . GLU A 1 496 ? -33.400 -15.498 33.674 1.00 88.44 496 GLU A O 1
ATOM 4032 N N . VAL A 1 497 ? -32.772 -15.492 35.834 1.00 89.94 497 VAL A N 1
ATOM 4033 C CA . VAL A 1 497 ? -31.326 -15.611 35.565 1.00 89.94 497 VAL A CA 1
ATOM 4034 C C . VAL A 1 497 ? -31.015 -16.938 34.876 1.00 89.94 497 VAL A C 1
ATOM 4036 O O . VAL A 1 497 ? -30.293 -16.953 33.878 1.00 89.94 497 VAL A O 1
ATOM 4039 N N . CYS A 1 498 ? -31.633 -18.040 35.310 1.00 88.75 498 CYS A N 1
ATOM 4040 C CA . CYS A 1 498 ? -31.512 -19.353 34.675 1.00 88.75 498 CYS A CA 1
ATOM 4041 C C . CYS A 1 498 ? -32.013 -19.398 33.217 1.00 88.75 498 CYS A C 1
ATOM 4043 O O . CYS A 1 498 ? -31.596 -20.273 32.454 1.00 88.75 498 CYS A O 1
ATOM 4045 N N . LEU 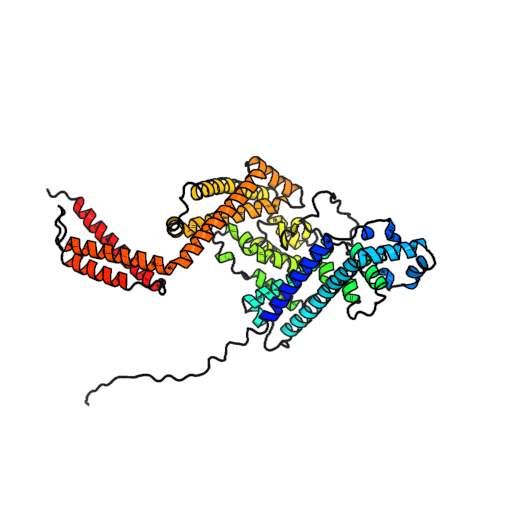A 1 499 ? -32.843 -18.448 32.781 1.00 89.44 499 LEU A N 1
ATOM 4046 C CA . LEU A 1 499 ? -33.322 -18.353 31.395 1.00 89.44 499 LEU A CA 1
ATOM 4047 C C . LEU A 1 499 ? -32.400 -17.534 30.477 1.00 89.44 499 LEU A C 1
ATOM 4049 O O . LEU A 1 499 ? -32.616 -17.507 29.264 1.00 89.44 499 LEU A O 1
ATOM 4053 N N . LEU A 1 500 ? -31.367 -16.879 31.019 1.00 90.94 500 LEU A N 1
ATOM 4054 C CA . LEU A 1 500 ? -30.431 -16.074 30.233 1.00 90.94 500 LEU A CA 1
ATOM 4055 C C . LEU A 1 500 ? -29.608 -16.939 29.266 1.00 90.94 500 LEU A C 1
ATOM 4057 O O . LEU A 1 500 ? -29.035 -17.961 29.647 1.00 90.94 500 LEU A O 1
ATOM 4061 N N . ASP A 1 501 ? -29.501 -16.490 28.017 1.00 87.06 501 ASP A N 1
ATOM 4062 C CA . ASP A 1 501 ? -28.797 -17.190 26.937 1.00 87.06 501 ASP A CA 1
ATOM 4063 C C . ASP A 1 501 ? -27.797 -16.253 26.242 1.00 87.06 501 ASP A C 1
ATOM 4065 O O . ASP A 1 501 ? -28.153 -15.145 25.820 1.00 87.06 501 ASP A O 1
ATOM 4069 N N . HIS A 1 502 ? -26.548 -16.703 26.101 1.00 84.06 502 HIS A N 1
ATOM 4070 C CA . HIS A 1 502 ? -25.475 -15.949 25.454 1.00 84.06 502 HIS A CA 1
ATOM 4071 C C . HIS A 1 502 ? -25.698 -15.777 23.944 1.00 84.06 502 HIS A C 1
ATOM 4073 O O . HIS A 1 502 ? -25.212 -14.804 23.363 1.00 84.06 502 HIS A O 1
ATOM 4079 N N . ARG A 1 503 ? -26.452 -16.680 23.296 1.00 87.12 503 ARG A N 1
ATOM 4080 C CA . ARG A 1 503 ? -26.799 -16.584 21.865 1.00 87.12 503 ARG A CA 1
ATOM 4081 C C . ARG A 1 503 ? -27.795 -15.460 21.593 1.00 87.12 503 ARG A C 1
ATOM 4083 O O . ARG A 1 503 ? -27.865 -14.936 20.487 1.00 87.12 503 ARG A O 1
ATOM 4090 N N . ARG A 1 504 ? -28.543 -15.046 22.620 1.00 85.88 504 ARG A N 1
ATOM 4091 C CA . ARG A 1 504 ? -29.545 -13.972 22.568 1.00 85.88 504 ARG A CA 1
ATOM 4092 C C . ARG A 1 504 ? -29.082 -12.734 23.330 1.00 85.88 504 ARG A C 1
ATOM 4094 O O . ARG A 1 504 ? -29.857 -12.147 24.087 1.00 85.88 504 ARG A O 1
ATOM 4101 N N . ALA A 1 505 ? -27.834 -12.318 23.110 1.00 80.56 505 ALA A N 1
ATOM 4102 C CA . ALA A 1 505 ? -27.169 -11.252 23.864 1.00 80.56 505 ALA A CA 1
ATOM 4103 C C . ALA A 1 505 ? -28.011 -9.968 24.025 1.00 80.56 505 ALA A C 1
ATOM 4105 O O . ALA A 1 505 ? -28.069 -9.416 25.119 1.00 80.56 505 ALA A O 1
ATOM 4106 N N . GLY A 1 506 ? -28.734 -9.520 22.989 1.00 85.12 506 GLY A N 1
ATOM 4107 C CA . GLY A 1 506 ? -29.575 -8.315 23.074 1.00 85.12 506 GLY A CA 1
ATOM 4108 C C . GLY A 1 506 ? -30.797 -8.449 23.996 1.00 85.12 506 GLY A C 1
ATOM 4109 O O . GLY A 1 506 ? -31.172 -7.504 24.691 1.00 85.12 506 GLY A O 1
ATOM 4110 N N . THR A 1 507 ? -31.435 -9.619 24.040 1.00 87.44 507 THR A N 1
ATOM 4111 C CA . THR A 1 507 ? -32.575 -9.862 24.942 1.00 87.44 507 THR A CA 1
ATOM 4112 C C . THR A 1 507 ? -32.087 -10.148 26.355 1.00 87.44 507 THR A C 1
ATOM 4114 O O . THR A 1 507 ? -32.556 -9.505 27.292 1.00 87.44 507 THR A O 1
ATOM 4117 N N . SER A 1 508 ? -31.092 -11.026 26.496 1.00 88.62 508 SER A N 1
ATOM 4118 C CA . SER A 1 508 ? -30.454 -11.334 27.778 1.00 88.62 508 SER A CA 1
ATOM 4119 C C . SER A 1 508 ? -29.876 -10.074 28.431 1.00 88.62 508 SER A C 1
ATOM 4121 O O . SER A 1 508 ? -30.099 -9.844 29.613 1.00 88.62 508 SER A O 1
ATOM 4123 N N . GLY A 1 509 ? -29.240 -9.188 27.658 1.00 87.75 509 GLY A N 1
ATOM 4124 C CA . GLY A 1 509 ? -28.701 -7.918 28.152 1.00 87.75 509 GLY A CA 1
ATOM 4125 C C . GLY A 1 509 ? -29.767 -6.973 28.716 1.00 87.75 509 GLY A C 1
ATOM 4126 O O . GLY A 1 509 ? -29.556 -6.368 29.764 1.00 87.75 509 GLY A O 1
ATOM 4127 N N . ARG A 1 510 ? -30.946 -6.886 28.083 1.00 88.00 510 ARG A N 1
ATOM 4128 C CA . ARG A 1 510 ? -32.074 -6.087 28.605 1.00 88.00 510 ARG A CA 1
ATOM 4129 C C . ARG A 1 510 ? -32.614 -6.643 29.921 1.00 88.00 510 ARG A C 1
ATOM 4131 O O . ARG A 1 510 ? -32.930 -5.869 30.821 1.00 88.00 510 ARG A O 1
ATOM 4138 N N . ILE A 1 511 ? -32.700 -7.968 30.032 1.00 86.94 511 ILE A N 1
ATOM 4139 C CA . ILE A 1 511 ? -33.121 -8.643 31.264 1.00 86.94 511 ILE A CA 1
ATOM 4140 C C . ILE A 1 511 ? -32.101 -8.368 32.375 1.00 86.94 511 ILE A C 1
ATOM 4142 O O . ILE A 1 511 ? -32.491 -7.877 33.430 1.00 86.94 511 ILE A O 1
ATOM 4146 N N . ILE A 1 512 ? -30.806 -8.570 32.109 1.00 89.56 512 ILE A N 1
ATOM 4147 C CA . ILE A 1 512 ? -29.716 -8.286 33.056 1.00 89.56 512 ILE A CA 1
ATOM 4148 C C . ILE A 1 512 ? -29.769 -6.829 33.533 1.00 89.56 512 ILE A C 1
ATOM 4150 O O . ILE A 1 512 ? -29.720 -6.571 34.733 1.00 89.56 512 ILE A O 1
ATOM 4154 N N . TYR A 1 513 ? -29.927 -5.867 32.620 1.00 88.81 513 TYR A N 1
ATOM 4155 C CA . TYR A 1 513 ? -30.016 -4.451 32.982 1.00 88.81 513 TYR A CA 1
ATOM 4156 C C . TYR A 1 513 ? -31.197 -4.164 33.918 1.00 88.81 513 TYR A C 1
ATOM 4158 O O . TYR A 1 513 ? -31.030 -3.496 34.940 1.00 88.81 513 TYR A O 1
ATOM 4166 N N . ARG A 1 514 ? -32.381 -4.704 33.597 1.00 90.25 514 ARG A N 1
ATOM 4167 C CA . ARG A 1 514 ? -33.573 -4.588 34.445 1.00 90.25 514 ARG A CA 1
ATOM 4168 C C . ARG A 1 514 ? -33.301 -5.145 35.840 1.00 90.25 514 ARG A C 1
ATOM 4170 O O . ARG A 1 514 ? -33.561 -4.451 36.816 1.00 90.25 514 ARG A O 1
ATOM 4177 N N . MET A 1 515 ? -32.741 -6.353 35.924 1.00 88.31 515 MET A N 1
ATOM 4178 C CA . MET A 1 515 ? -32.408 -7.008 37.194 1.00 88.31 515 MET A CA 1
ATOM 4179 C C . MET A 1 515 ? -31.450 -6.159 38.033 1.00 88.31 515 MET A C 1
ATOM 4181 O O . MET A 1 515 ? -31.732 -5.891 39.198 1.00 88.31 515 MET A O 1
ATOM 4185 N N . ILE A 1 516 ? -30.356 -5.673 37.435 1.00 89.00 516 ILE A N 1
ATOM 4186 C CA . ILE A 1 516 ? -29.372 -4.819 38.116 1.00 89.00 516 ILE A CA 1
ATOM 4187 C C . ILE A 1 516 ? -30.020 -3.524 38.617 1.00 89.00 516 ILE A C 1
ATOM 4189 O O . ILE A 1 516 ? -29.746 -3.103 39.740 1.00 89.00 516 ILE A O 1
ATOM 4193 N N . SER A 1 517 ? -30.874 -2.884 37.811 1.00 87.50 517 SER A N 1
ATOM 4194 C CA . SER A 1 517 ? -31.579 -1.665 38.225 1.00 87.50 517 SER A CA 1
ATOM 4195 C C . SER A 1 517 ? -32.469 -1.927 39.437 1.00 87.50 517 SER A C 1
ATOM 4197 O O . SER A 1 517 ? -32.382 -1.204 40.424 1.00 87.50 517 SER A O 1
ATOM 4199 N N . THR A 1 518 ? -33.275 -2.991 39.397 1.00 84.62 518 THR A N 1
ATOM 4200 C CA . THR A 1 518 ? -34.190 -3.314 40.497 1.00 84.62 518 THR A CA 1
ATOM 4201 C C . THR A 1 518 ? -33.443 -3.683 41.778 1.00 84.62 518 THR A C 1
ATOM 4203 O O . THR A 1 518 ? -33.833 -3.242 42.856 1.00 84.62 518 THR A O 1
ATOM 4206 N N . LEU A 1 519 ? -32.335 -4.424 41.679 1.00 86.00 519 LEU A N 1
ATOM 4207 C CA . LEU A 1 519 ? -31.485 -4.738 42.832 1.00 86.00 519 LEU A CA 1
ATOM 4208 C C . LEU A 1 519 ? -30.888 -3.471 43.466 1.00 86.00 519 LEU A C 1
ATOM 4210 O O . LEU A 1 519 ? -30.922 -3.329 44.687 1.00 86.00 519 LEU A O 1
ATOM 4214 N N . LYS A 1 520 ? -30.417 -2.516 42.652 1.00 86.94 520 LYS A N 1
ATOM 4215 C CA . LYS A 1 520 ? -29.907 -1.220 43.138 1.00 86.94 520 LYS A CA 1
ATOM 4216 C C . LYS A 1 520 ? -30.982 -0.380 43.828 1.00 86.94 520 LYS A C 1
ATOM 4218 O O . LYS A 1 520 ? -30.683 0.319 44.794 1.00 86.94 520 LYS A O 1
ATOM 4223 N N . ASP A 1 521 ? -32.221 -0.422 43.347 1.00 82.38 521 ASP A N 1
ATOM 4224 C CA . ASP A 1 521 ? -33.328 0.316 43.964 1.00 82.38 521 ASP A CA 1
ATOM 4225 C C . ASP A 1 521 ? -33.693 -0.264 45.341 1.00 82.38 521 ASP A C 1
ATOM 4227 O O . ASP A 1 521 ? -33.924 0.487 46.291 1.00 82.38 521 ASP A O 1
ATOM 4231 N N . ILE A 1 522 ? -33.664 -1.593 45.478 1.00 78.75 522 ILE A N 1
ATOM 4232 C CA . ILE A 1 522 ? -33.872 -2.289 46.757 1.00 78.75 522 ILE A CA 1
ATOM 4233 C C . ILE A 1 522 ? -32.735 -1.971 47.736 1.00 78.75 522 ILE A C 1
ATOM 4235 O O . ILE A 1 522 ? -32.996 -1.641 48.893 1.00 78.75 522 ILE A O 1
ATOM 4239 N N . GLU A 1 523 ? -31.481 -2.008 47.281 1.00 78.44 523 GLU A N 1
ATOM 4240 C CA . GLU A 1 523 ? -30.320 -1.649 48.102 1.00 78.44 523 GLU A CA 1
ATOM 4241 C C . GLU A 1 523 ? -30.457 -0.227 48.674 1.00 78.44 523 GLU A C 1
ATOM 4243 O O . GLU A 1 523 ? -30.330 -0.029 49.884 1.00 78.44 523 GLU A O 1
ATOM 4248 N N . LYS A 1 524 ? -30.814 0.754 47.834 1.00 78.50 524 LYS A N 1
ATOM 4249 C CA . LYS A 1 524 ? -31.056 2.142 48.266 1.00 78.50 524 LYS A CA 1
ATOM 4250 C C . LYS A 1 524 ? -32.201 2.257 49.270 1.00 78.50 524 LYS A C 1
ATOM 4252 O O . LYS A 1 524 ? -32.095 3.017 50.231 1.00 78.50 524 LYS A O 1
ATOM 4257 N N . PHE A 1 525 ? -33.287 1.509 49.070 1.00 71.56 525 PHE A N 1
ATOM 4258 C CA . PHE A 1 525 ? -34.421 1.495 49.995 1.00 71.56 525 PHE A CA 1
ATOM 4259 C C . PHE A 1 525 ? -34.019 0.984 51.388 1.00 71.56 525 PHE A C 1
ATOM 4261 O O . PHE A 1 525 ? -34.441 1.539 52.405 1.00 71.56 525 PHE A O 1
ATOM 4268 N N . HIS A 1 526 ? -33.163 -0.038 51.451 1.00 64.62 526 HIS A N 1
ATOM 4269 C CA . HIS A 1 526 ? -32.664 -0.581 52.714 1.00 64.62 526 HIS A CA 1
ATOM 4270 C C . HIS A 1 526 ? -31.573 0.293 53.360 1.00 64.62 526 HIS A C 1
ATOM 4272 O O . HIS A 1 526 ? -31.612 0.475 54.576 1.00 64.62 526 HIS A O 1
ATOM 4278 N N . GLN A 1 527 ? -30.683 0.919 52.579 1.00 59.44 527 GLN A N 1
ATOM 4279 C CA . GLN A 1 527 ? -29.706 1.898 53.086 1.00 59.44 527 GLN A CA 1
ATOM 4280 C C . GLN A 1 527 ? -30.386 3.155 53.662 1.00 59.44 527 GLN A C 1
ATOM 4282 O O . GLN A 1 527 ? -29.953 3.680 54.688 1.00 59.44 527 GLN A O 1
ATOM 4287 N N . GLY A 1 528 ? -31.495 3.607 53.066 1.00 45.19 528 GLY A N 1
ATOM 4288 C CA . GLY A 1 528 ? -32.293 4.726 53.583 1.00 45.19 528 GLY A CA 1
ATOM 4289 C C . GLY A 1 528 ? -32.973 4.444 54.930 1.00 45.19 528 GLY A C 1
ATOM 4290 O O . GLY A 1 528 ? -33.183 5.368 55.711 1.00 45.19 528 GLY A O 1
ATOM 4291 N N . ARG A 1 529 ? -33.268 3.174 55.249 1.00 46.12 529 ARG A N 1
ATOM 4292 C CA . ARG A 1 529 ? -33.819 2.774 56.558 1.00 46.12 529 ARG A CA 1
ATOM 4293 C C . ARG A 1 529 ? -32.767 2.696 57.664 1.00 46.12 529 ARG A C 1
ATOM 4295 O O . ARG A 1 529 ? -33.107 2.936 58.814 1.00 46.12 529 ARG A O 1
ATOM 4302 N N . SER A 1 530 ? -31.504 2.417 57.344 1.00 40.66 530 SER A N 1
ATOM 4303 C CA . SER A 1 530 ? -30.413 2.391 58.335 1.00 40.66 530 SER A CA 1
ATOM 4304 C C . SER A 1 530 ? -29.956 3.774 58.830 1.00 40.66 530 SER A C 1
ATOM 4306 O O . SER A 1 530 ? -29.243 3.842 59.825 1.00 40.66 530 SER A O 1
ATOM 4308 N N . TYR A 1 531 ? -30.367 4.873 58.180 1.00 32.81 531 TYR A N 1
ATOM 4309 C CA . TYR A 1 531 ? -30.015 6.250 58.576 1.00 32.81 531 TYR A CA 1
ATOM 4310 C C . TYR A 1 531 ? -31.066 6.964 59.440 1.00 32.81 531 TYR A C 1
ATOM 4312 O O . TYR A 1 531 ? -30.854 8.113 59.827 1.00 32.81 531 TYR A O 1
ATOM 4320 N N . HIS A 1 532 ? -32.163 6.296 59.797 1.00 35.22 532 HIS A N 1
ATOM 4321 C CA . HIS A 1 532 ? -33.062 6.766 60.847 1.00 35.22 532 HIS A CA 1
ATOM 4322 C C . HIS A 1 532 ? -32.859 5.905 62.099 1.00 35.22 532 HIS A C 1
ATOM 4324 O O . HIS A 1 532 ? -33.453 4.831 62.184 1.00 35.22 532 HIS A O 1
ATOM 4330 N N . PRO A 1 533 ? -32.030 6.334 63.073 1.00 32.78 533 PRO A N 1
ATOM 4331 C CA . PRO A 1 533 ? -32.132 5.771 64.405 1.00 32.78 533 PRO A CA 1
ATOM 4332 C C . PRO A 1 533 ? -33.493 6.206 64.953 1.00 32.78 533 PRO A C 1
ATOM 4334 O O . PRO A 1 533 ? -33.775 7.401 65.051 1.00 32.78 533 PRO A O 1
ATOM 4337 N N . GLU A 1 534 ? -34.361 5.229 65.204 1.00 33.41 534 GLU A N 1
ATOM 4338 C CA . GLU A 1 534 ? -35.636 5.435 65.887 1.00 33.41 534 GLU A CA 1
ATOM 4339 C C . GLU A 1 534 ? -35.368 6.156 67.219 1.00 33.41 534 GLU A C 1
ATOM 4341 O O . GLU A 1 534 ? -34.519 5.725 68.004 1.00 33.41 534 GLU A O 1
ATOM 4346 N N . GLY A 1 535 ? -36.030 7.301 67.403 1.00 32.53 535 GLY A N 1
ATOM 4347 C CA . GLY A 1 535 ? -36.078 8.036 68.667 1.00 32.53 535 GLY A CA 1
ATOM 4348 C C . GLY A 1 535 ? -37.133 7.488 69.610 1.00 32.53 535 GLY A C 1
ATOM 4349 O O . GLY A 1 535 ? -38.068 6.812 69.121 1.00 32.53 535 GLY A O 1
#

Organism: NCBI:txid320322

Radius of gyration: 34.04 Å; chains: 1; bounding box: 122×51×107 Å

Foldseek 3Di:
DDDDDDDDDDDDDDDDDDDPPPPPLLPPVLVVLVVLLVLLVVLLVLLVVLLVVPDCLLVDPVLVLVFDFPCCVVPVPVSVVSQPPPPVNVVSLVVCCVPCQVSLVSLLVSLVSLLVSLVVLQVVQVCQPVVVPDSHHLVSLCVDLSSLVSLLSSLLSSLVSLLCCCLRPALRSLRRSNVSNCVSVVDQPDPCNVLSSLSSHGDDDPDPPDPPDPPPDPSALERDDDLSLVSVVSRAHDPVSLVVSLVCLLPHLSVPQCVLVVPPVCQQVSSLQSLLSNVSSCSNVVVLLQDLVSLLSSCVRHPLLNQWHNNDDSRTYRNCNHSPVRVSNNVNNVVSDDLVNLLVVLLVLLVLLVVLLVVLCVCVPDCNVALVCCVVCVVVLSVSLSSLCSSLVSLVRQCSHPPPSSNCSNQVSCVVSVNHPVSSVSSVVSSVVSVVSSVVSVVVCVVCVQVVLVVVLVVVLVVLQVVLCVLCVNDPDPDDNNDNVSSVVSNVLSVLSVVQDPVPCVVSVVSVVVSVVVVVVVVVVVVVVVPDPDD

Secondary structure (DSSP, 8-state):
---------------------SSTTTTSHHHHHHHHHHHHHHHHHHHHHHHH---GGGT-GGGGGG---GGGGG-HHHHHHHHTT-HHHHHHHHHHHHHHHHHHHHHHHHHHHHHHHHHHHHHHHHHHHHT-STT--HHHHHHSHHHHHHHHHHHHHHHHHHHHHHHHS-HHHHHHHHHHHHHHHT----TTHHHHHHHHSPP--SS-------TTSSS-SB---SSTHHHHTTS---HHHHHHHHHHHHHS-TT--GGG--SGGGHHHHTHHHHHHHHHHHHH-TTGGG-HHHHHHHHHHHSSS--EEEEETTEEEEHHHHTTT-HHHHHHHHHH--HHHHHHHHHHHHHHHHHHHHHHHHHHSTT-S-HHHHHHHHHHHHHHHHHHHHHHHHHHHGGG-S-HHHHHHHHHHHHHTT--HHHHHHHHHHHHHHHHHHHHHHHHHHHTHHHHHHHHHHHHHHHHHHHHHHHTT-S--S-----HHHHHHHHHHHHHHHT--GGGHHHHHHHHHHHHHHHHHHHHHHHHHHT----

InterPro domains:
  IPR019393 WASH complex, subunit strumpellin [PF10266] (42-527)
  IPR019393 WASH complex, subunit strumpellin [PTHR15691] (32-527)